Protein AF-0000000075208069 (afdb_homodimer)

Solvent-accessible surface area (backbone atoms only — not comparable to full-atom values): 28186 Å² total; per-residue (Å²): 136,85,80,79,79,79,79,78,80,77,78,75,76,75,76,74,73,72,71,70,71,67,68,66,68,71,71,70,59,71,39,79,39,95,56,68,76,67,46,71,88,42,60,51,27,36,35,39,32,35,67,79,80,52,46,30,32,33,25,48,62,74,56,25,67,44,62,38,49,45,22,52,40,46,50,63,58,48,50,47,51,28,45,73,70,57,53,33,85,50,62,53,40,66,48,76,52,86,77,68,85,57,94,49,73,86,53,60,43,63,33,20,53,32,46,24,58,70,68,60,26,59,68,58,55,27,54,42,35,55,65,50,28,64,68,55,49,50,52,49,35,51,71,60,58,45,56,70,56,32,60,82,46,38,71,54,38,9,40,55,81,42,51,19,30,31,18,32,54,54,48,24,49,54,42,44,32,45,76,67,51,65,48,93,58,59,56,68,51,40,53,49,51,53,58,48,23,56,74,44,82,52,97,70,32,37,36,26,49,38,52,8,48,35,80,91,75,44,57,36,6,22,22,37,33,36,37,41,40,93,86,44,40,35,28,26,13,25,38,28,58,25,39,14,67,56,21,40,54,37,52,55,50,50,34,39,75,68,62,71,44,135,136,85,81,81,78,79,78,79,80,79,78,77,77,75,75,74,75,75,71,70,72,66,68,65,67,71,71,69,59,73,39,79,39,95,55,69,76,66,44,72,88,41,60,52,28,35,34,40,32,35,68,78,80,50,46,30,32,33,25,50,61,74,55,25,67,43,63,37,49,47,22,54,41,46,50,62,57,49,49,47,51,26,48,74,71,55,53,33,85,48,60,52,41,68,50,76,52,87,77,67,83,58,95,48,72,85,52,60,43,63,32,19,54,32,46,24,58,71,68,59,26,59,68,59,55,26,53,42,34,55,65,51,29,63,67,57,49,51,50,51,36,51,71,60,58,45,56,71,55,32,60,83,45,39,70,56,39,11,40,56,82,44,50,19,29,32,18,30,54,54,48,24,50,53,42,44,32,44,74,67,51,66,47,93,58,59,57,66,52,40,53,49,52,54,59,47,23,55,75,44,84,52,98,70,34,37,36,25,46,39,51,9,48,35,79,91,75,44,57,35,6,22,21,35,33,34,36,40,40,92,85,43,40,36,27,27,14,25,39,27,59,25,40,14,68,57,20,39,53,37,52,54,49,51,36,38,75,69,63,70,45,133

Secondary structure (DSSP, 8-state):
-----------------------------EEE---GGGGTT--EEEEEEETTT--EEEESHHHHTS-B--GGGGHHHHHHHHHHTTSSSSTT-EE---S---SSGGGSS-EEHHHHHHTT-HHHHHHHHHHH-HHHHHHHHHHTT-TT---TT-TTTTTSSSS--B-HHHHHHHHHHHHTT-SSS-HHHHHHHHHHTEEEE-SSEEEEEEEEE-TTTS--EEEEEEEEESS-EEEEEEEESS-HHHHHHHHHHHHHHTTS--/-----------------------------EEE---GGGGTT--EEEEEEETTT--EEEESHHHHTS-B--GGGGHHHHHHHHHHTTSSSSTT-EE---S---SSGGGSS-EEHHHHHHTT-HHHHHHHHHHH-HHHHHHHHHHTT-TT---TT-TTTTTSSSS--B-HHHHHHHHHHHHTT-SSS-HHHHHHHHHHTEEEE-SSEEEEEEEEE-TTTS--EEEEEEEEESS-EEEEEEEESS-HHHHHHHHHHHHHHTTS--

pLDDT: mean 91.24, std 19.52, range [23.06, 99.0]

InterPro domains:
  IPR001460 Penicillin-binding protein, transpeptidase [PF00905] (58-254)
  IPR002137 Beta-lactamase, class-D active site [PS00337] (70-80)
  IPR012338 Beta-lactamase/transpeptidase-like [G3DSA:3.40.710.10] (28-262)
  IPR012338 Beta-lactamase/transpeptidase-like [SSF56601] (34-250)
  IPR050515 Class D beta-lactamase/transpeptidase [PTHR30627] (65-148)

N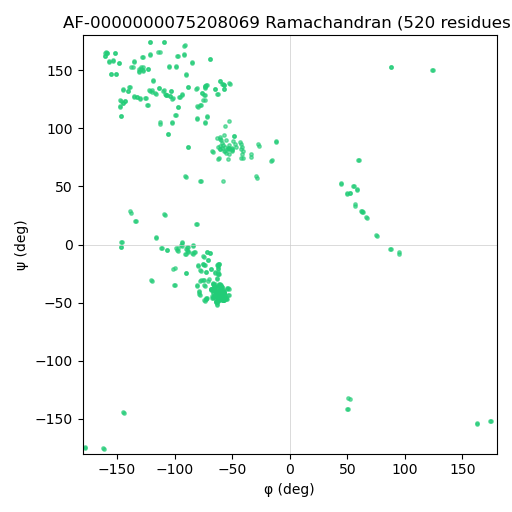earest PDB structures (foldseek):
  6w5g-assembly2_B  TM=9.896E-01  e=4.335E-37  Bacillus atrophaeus 1942
  5e2f-assembly2_B  TM=9.897E-01  e=1.994E-36  Bacillus subtilis subsp. subtilis str. 168
  6w5o-assembly2_B  TM=9.877E-01  e=3.250E-36  Bacillus atrophaeus 1942
  5ctm-assembly2_B  TM=9.837E-01  e=5.071E-35  Bacillus pumilus
  5ctn-assembly2_B  TM=9.799E-01  e=5.730E-35  Bacillus pumilus

Radius of gyration: 29.93 Å; Cα contacts (8 Å, |Δi|>4): 1003; chains: 2; bounding box: 83×73×160 Å

Sequence (524 aa):
MKMLRAVMLVIFSVLLIVSGTNVSNAGQETKSLNIQELFNGKEGTMVLKSVRTHKMYVYNEKRSRERFTPESTFKVANALIGLQTSAVRDEYEVKRWDGTVREFENWNRDHSLASAMRESAIWFYQDMARDIGTANMQEYVTRMKYGNQDISGGSDSFWLNSSLKISAVEQADFIEKLVRERLPFNENHQKTVKRMMIQDEQDAYTLHGKTGTRLSDFGLGWYTGFVETKKDTWVFAVNIDGSGTSAKNIAVEALRQKKIIKMKMLRAVMLVIFSVLLIVSGTNVSNAGQETKSLNIQELFNGKEGTMVLKSVRTHKMYVYNEKRSRERFTPESTFKVANALIGLQTSAVRDEYEVKRWDGTVREFENWNRDHSLASAMRESAIWFYQDMARDIGTANMQEYVTRMKYGNQDISGGSDSFWLNSSLKISAVEQADFIEKLVRERLPFNENHQKTVKRMMIQDEQDAYTLHGKTGTRLSDFGLGWYTGFVETKKDTWVFAVNIDGSGTSAKNIAVEALRQKKIIK

Organism: NCBI:txid2021314

Structure (mmCIF, N/CA/C/O backbone):
data_AF-0000000075208069-model_v1
#
loop_
_entity.id
_entity.type
_entity.pdbx_description
1 polymer Beta-lactamase
#
loop_
_atom_site.group_PDB
_atom_site.id
_atom_site.type_symbol
_atom_site.label_atom_id
_atom_site.label_alt_id
_atom_site.label_comp_id
_atom_site.label_asym_id
_atom_site.label_entity_id
_atom_site.label_seq_id
_atom_site.pdbx_PDB_ins_code
_atom_site.Cartn_x
_atom_site.Cartn_y
_atom_site.Cartn_z
_atom_site.occupancy
_atom_site.B_iso_or_equiv
_atom_site.auth_seq_id
_atom_site.auth_comp_id
_atom_site.auth_asym_id
_atom_site.auth_atom_id
_atom_site.pdbx_PDB_model_num
ATOM 1 N N . MET A 1 1 ? 57.594 -0.171 72.188 1 23.34 1 MET A N 1
ATOM 2 C CA . MET A 1 1 ? 56.938 1.004 71.625 1 23.34 1 MET A CA 1
ATOM 3 C C . MET A 1 1 ? 56.625 0.792 70.188 1 23.34 1 MET A C 1
ATOM 5 O O . MET A 1 1 ? 57.531 0.869 69.312 1 23.34 1 MET A O 1
ATOM 9 N N . LYS A 1 2 ? 55.812 -0.33 69.875 1 31.81 2 LYS A N 1
ATOM 10 C CA . LYS A 1 2 ? 55.281 -0.83 68.625 1 31.81 2 LYS A CA 1
ATOM 11 C C . LYS A 1 2 ? 54.594 0.279 67.812 1 31.81 2 LYS A C 1
ATOM 13 O O . LYS A 1 2 ? 53.625 0.896 68.312 1 31.81 2 LYS A O 1
ATOM 18 N N . MET A 1 3 ? 55.281 1.021 66.938 1 25.88 3 MET A N 1
ATOM 19 C CA . MET A 1 3 ? 54.938 2.189 66.125 1 25.88 3 MET A CA 1
ATOM 20 C C . MET A 1 3 ? 53.781 1.877 65.188 1 25.88 3 MET A C 1
ATOM 22 O O . MET A 1 3 ? 53.844 0.915 64.438 1 25.88 3 MET A O 1
ATOM 26 N N . LEU A 1 4 ? 52.562 2.09 65.625 1 32.84 4 LEU A N 1
ATOM 27 C CA . LEU A 1 4 ? 51.281 2.016 64.938 1 32.84 4 LEU A CA 1
ATOM 28 C C . LEU A 1 4 ? 51.281 2.889 63.656 1 32.84 4 LEU A C 1
ATOM 30 O O . LEU A 1 4 ? 51.438 4.109 63.75 1 32.84 4 LEU A O 1
ATOM 34 N N . ARG A 1 5 ? 51.812 2.414 62.531 1 30.34 5 ARG A N 1
ATOM 35 C CA . ARG A 1 5 ? 51.844 3.059 61.219 1 30.34 5 ARG A CA 1
ATOM 36 C C . ARG A 1 5 ? 50.438 3.379 60.719 1 30.34 5 ARG A C 1
ATOM 38 O O . ARG A 1 5 ? 49.594 2.484 60.625 1 30.34 5 ARG A O 1
ATOM 45 N N . ALA A 1 6 ? 49.844 4.551 61.094 1 31.64 6 ALA A N 1
ATOM 46 C CA . ALA A 1 6 ? 48.562 5.125 60.656 1 31.64 6 ALA A CA 1
ATOM 47 C C . ALA A 1 6 ? 48.531 5.246 59.125 1 31.64 6 ALA A C 1
ATOM 49 O O . ALA A 1 6 ? 49.344 5.961 58.531 1 31.64 6 ALA A O 1
ATOM 50 N N . VAL A 1 7 ? 48.281 4.164 58.375 1 35.81 7 VAL A N 1
ATOM 51 C CA . VAL A 1 7 ? 48.125 4.184 56.938 1 35.81 7 VAL A CA 1
ATOM 52 C C . VAL A 1 7 ? 46.969 5.117 56.562 1 35.81 7 VAL A C 1
ATOM 54 O O . VAL A 1 7 ? 45.812 4.91 57 1 35.81 7 VAL A O 1
ATOM 57 N N . MET A 1 8 ? 47.188 6.438 56.375 1 30.28 8 MET A N 1
ATOM 58 C CA . MET A 1 8 ? 46.25 7.422 55.875 1 30.28 8 MET A CA 1
ATOM 59 C C . MET A 1 8 ? 45.688 7 54.5 1 30.28 8 MET A C 1
ATOM 61 O O . MET A 1 8 ? 46.469 6.789 53.562 1 30.28 8 MET A O 1
ATOM 65 N N . LEU A 1 9 ? 44.594 6.266 54.5 1 34.19 9 LEU A N 1
ATOM 66 C CA . LEU A 1 9 ? 43.844 5.906 53.281 1 34.19 9 LEU A CA 1
ATOM 67 C C . LEU A 1 9 ? 43.344 7.156 52.562 1 34.19 9 LEU A C 1
ATOM 69 O O . LEU A 1 9 ? 42.562 7.934 53.094 1 34.19 9 LEU A O 1
ATOM 73 N N . VAL A 1 10 ? 44.219 7.836 51.719 1 35.38 10 VAL A N 1
ATOM 74 C CA . VAL A 1 10 ? 43.781 8.938 50.875 1 35.38 10 VAL A CA 1
ATOM 75 C C . VAL A 1 10 ? 42.719 8.453 49.906 1 35.38 10 VAL A C 1
ATOM 77 O O . VAL A 1 10 ? 42.969 7.547 49.094 1 35.38 10 VAL A O 1
ATOM 80 N N . ILE A 1 11 ? 41.438 8.578 50.281 1 36.88 11 ILE A N 1
ATOM 81 C CA . ILE A 1 11 ? 40.312 8.367 49.375 1 36.88 11 ILE A CA 1
ATOM 82 C C . ILE A 1 11 ? 40.375 9.336 48.219 1 36.88 11 ILE A C 1
ATOM 84 O O . ILE A 1 11 ? 40.344 10.555 48.406 1 36.88 11 ILE A O 1
ATOM 88 N N . PHE A 1 12 ? 41.188 9.008 47.188 1 37.19 12 PHE A N 1
ATOM 89 C CA . PHE A 1 12 ? 41.156 9.766 45.938 1 37.19 12 PHE A CA 1
ATOM 90 C C . PHE A 1 12 ? 39.719 9.773 45.375 1 37.19 12 PHE A C 1
ATOM 92 O O . PHE A 1 12 ? 39.219 8.719 44.969 1 37.19 12 PHE A O 1
ATOM 99 N N . SER A 1 13 ? 38.875 10.688 45.844 1 35.03 13 SER A N 1
ATOM 100 C CA . SER A 1 13 ? 37.594 10.922 45.156 1 35.03 13 SER A CA 1
ATOM 101 C C . SER A 1 13 ? 37.812 11.273 43.688 1 35.03 13 SER A C 1
ATOM 103 O O . SER A 1 13 ? 38.438 12.289 43.375 1 35.03 13 SER A O 1
ATOM 105 N N . VAL A 1 14 ? 38.031 10.273 42.844 1 37.81 14 VAL A N 1
ATOM 106 C CA . VAL A 1 14 ? 38 10.5 41.406 1 37.81 14 VAL A CA 1
ATOM 107 C C . VAL A 1 14 ? 36.719 11.242 41 1 37.81 14 VAL A C 1
ATOM 109 O O . VAL A 1 14 ? 35.594 10.703 41.156 1 37.81 14 VAL A O 1
ATOM 112 N N . LEU A 1 15 ? 36.719 12.602 41.188 1 35.56 15 LEU A N 1
ATOM 113 C CA . LEU A 1 15 ? 35.656 13.375 40.531 1 35.56 15 LEU A CA 1
ATOM 114 C C . LEU A 1 15 ? 35.562 13.016 39.062 1 35.56 15 LEU A C 1
ATOM 116 O O . LEU A 1 15 ? 36.5 13.227 38.281 1 35.56 15 LEU A O 1
ATOM 120 N N . LEU A 1 16 ? 34.844 11.922 38.781 1 36.38 16 LEU A N 1
ATOM 121 C CA . LEU A 1 16 ? 34.438 11.688 37.406 1 36.38 16 LEU A CA 1
ATOM 122 C C . LEU A 1 16 ? 33.781 12.945 36.812 1 36.38 16 LEU A C 1
ATOM 124 O O . LEU A 1 16 ? 32.719 13.375 37.25 1 36.38 16 LEU A O 1
ATOM 128 N N . ILE A 1 17 ? 34.625 13.852 36.375 1 37.56 17 ILE A N 1
ATOM 129 C CA . ILE A 1 17 ? 34.094 14.891 35.5 1 37.56 17 ILE A CA 1
ATOM 130 C C . ILE A 1 17 ? 33.344 14.258 34.344 1 37.56 17 ILE A C 1
ATOM 132 O O . ILE A 1 17 ? 33.938 13.562 33.5 1 37.56 17 ILE A O 1
ATOM 136 N N . VAL A 1 18 ? 32.125 13.914 34.594 1 38.03 18 VAL A N 1
ATOM 137 C CA . VAL A 1 18 ? 31.25 13.688 33.438 1 38.03 18 VAL A CA 1
ATOM 138 C C . VAL A 1 18 ? 31.266 14.906 32.531 1 38.03 18 VAL A C 1
ATOM 140 O O . VAL A 1 18 ? 30.797 15.984 32.906 1 38.03 18 VAL A O 1
ATOM 143 N N . SER A 1 19 ? 32.375 15.055 31.828 1 37.31 19 SER A N 1
ATOM 144 C CA . SER A 1 19 ? 32.219 15.992 30.719 1 37.31 19 SER A CA 1
ATOM 145 C C . SER A 1 19 ? 30.938 15.695 29.938 1 37.31 19 SER A C 1
ATOM 147 O O . SER A 1 19 ? 30.797 14.609 29.359 1 37.31 19 SER A O 1
ATOM 149 N N . GLY A 1 20 ? 29.875 16.219 30.438 1 36.09 20 GLY A N 1
ATOM 150 C CA . GLY A 1 20 ? 28.75 16.312 29.516 1 36.09 20 GLY A CA 1
ATOM 151 C C . GLY A 1 20 ? 29.156 16.75 28.125 1 36.09 20 GLY A C 1
ATOM 152 O O . GLY A 1 20 ? 29.688 17.844 27.938 1 36.09 20 GLY A O 1
ATOM 153 N N . THR A 1 21 ? 29.703 15.797 27.375 1 36.09 21 THR A N 1
ATOM 154 C CA . THR A 1 21 ? 29.734 16.141 25.953 1 36.09 21 THR A CA 1
ATOM 155 C C . THR A 1 21 ? 28.438 16.828 25.531 1 36.09 21 THR A C 1
ATOM 157 O O . THR A 1 21 ? 27.359 16.25 25.641 1 36.09 21 THR A O 1
ATOM 160 N N . ASN A 1 22 ? 28.406 18.078 25.828 1 32.59 22 ASN A N 1
ATOM 161 C CA . ASN A 1 22 ? 27.422 18.812 25.047 1 32.59 22 ASN A CA 1
ATOM 162 C C . ASN A 1 22 ? 27.406 18.344 23.578 1 32.59 22 ASN A C 1
ATOM 164 O O . ASN A 1 22 ? 28.391 18.516 22.875 1 32.59 22 ASN A O 1
ATOM 168 N N . VAL A 1 23 ? 26.875 17.25 23.391 1 33.94 23 VAL A N 1
ATOM 169 C CA . VAL A 1 23 ? 26.5 17.109 21.984 1 33.94 23 VAL A CA 1
ATOM 170 C C . VAL A 1 23 ? 26.094 18.484 21.422 1 33.94 23 VAL A C 1
ATOM 172 O O . VAL A 1 23 ? 25.125 19.078 21.875 1 33.94 23 VAL A O 1
ATOM 175 N N . SER A 1 24 ? 27.078 19.266 21.188 1 33.12 24 SER A N 1
ATOM 176 C CA . SER A 1 24 ? 26.703 20.391 20.344 1 33.12 24 SER A CA 1
ATOM 177 C C . SER A 1 24 ? 25.516 20.062 19.453 1 33.12 24 SER A C 1
ATOM 179 O O . SER A 1 24 ? 25.531 19.031 18.766 1 33.12 24 SER A O 1
ATOM 181 N N . ASN A 1 25 ? 24.344 20.203 19.953 1 36 25 ASN A N 1
ATOM 182 C CA . ASN A 1 25 ? 23.328 20.344 18.906 1 36 25 ASN A CA 1
ATOM 183 C C . ASN A 1 25 ? 23.906 20.984 17.641 1 36 25 ASN A C 1
ATOM 185 O O . ASN A 1 25 ? 24.266 22.156 17.641 1 36 25 ASN A O 1
ATOM 189 N N . ALA A 1 26 ? 24.875 20.406 17.047 1 39.25 26 ALA A N 1
ATOM 190 C CA . ALA A 1 26 ? 25.219 20.938 15.734 1 39.25 26 ALA A CA 1
ATOM 191 C C . ALA A 1 26 ? 24.094 21.828 15.188 1 39.25 26 ALA A C 1
ATOM 193 O O . ALA A 1 26 ? 22.953 21.375 15.039 1 39.25 26 ALA A O 1
ATOM 194 N N . GLY A 1 27 ? 23.812 23.047 15.648 1 45.91 27 GLY A N 1
ATOM 195 C CA . GLY A 1 27 ? 22.859 24.062 15.25 1 45.91 27 GLY A CA 1
ATOM 196 C C . GLY A 1 27 ? 22.219 23.781 13.906 1 45.91 27 GLY A C 1
ATOM 197 O O . GLY A 1 27 ? 22.906 23.734 12.883 1 45.91 27 GLY A O 1
ATOM 198 N N . GLN A 1 28 ? 21.141 23.078 13.891 1 59.19 28 GLN A N 1
ATOM 199 C CA . GLN A 1 28 ? 20.344 22.906 12.68 1 59.19 28 GLN A CA 1
ATOM 200 C C . GLN A 1 28 ? 20.219 24.219 11.914 1 59.19 28 GLN A C 1
ATOM 202 O O . GLN A 1 28 ? 19.734 25.219 12.453 1 59.19 28 GLN A O 1
ATOM 207 N N . GLU A 1 29 ? 21.125 24.578 11.047 1 71.62 29 GLU A N 1
ATOM 208 C CA . GLU A 1 29 ? 21.094 25.75 10.18 1 71.62 29 GLU A CA 1
ATOM 209 C C . GLU A 1 29 ? 19.766 25.875 9.453 1 71.62 29 GLU A C 1
ATOM 211 O O . GLU A 1 29 ? 19.391 24.984 8.68 1 71.62 29 GLU A O 1
ATOM 216 N N . THR A 1 30 ? 18.797 26.641 10.023 1 87.75 30 THR A N 1
ATOM 217 C CA . THR A 1 30 ? 17.547 26.984 9.359 1 87.75 30 THR A CA 1
ATOM 218 C C . THR A 1 30 ? 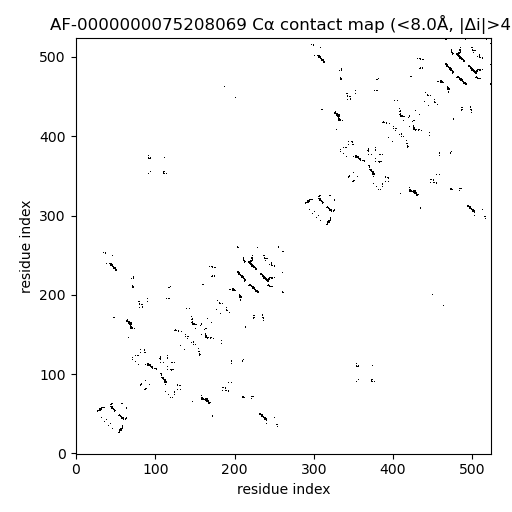17.781 28.078 8.328 1 87.75 30 THR A C 1
ATOM 220 O O . THR A 1 30 ? 18.391 29.109 8.625 1 87.75 30 THR A O 1
ATOM 223 N N . LYS A 1 31 ? 17.469 27.734 7.105 1 92.88 31 LYS A N 1
ATOM 224 C CA . LYS A 1 31 ? 17.531 28.719 6.027 1 92.88 31 LYS A CA 1
ATOM 225 C C . LYS A 1 31 ? 16.141 29.188 5.621 1 92.88 31 LYS A C 1
ATOM 227 O O . LYS A 1 31 ? 15.164 28.469 5.809 1 92.88 31 LYS A O 1
ATOM 232 N N . SER A 1 32 ? 16.141 30.375 5.125 1 95.12 32 SER A N 1
ATOM 233 C CA . SER A 1 32 ? 14.867 30.922 4.656 1 95.12 32 SER A CA 1
ATOM 234 C C . SER A 1 32 ? 14.43 30.25 3.357 1 95.12 32 SER A C 1
ATOM 236 O O . SER A 1 32 ? 15.25 30.016 2.467 1 95.12 32 SER A O 1
ATOM 238 N N . LEU A 1 33 ? 13.164 29.938 3.301 1 96.25 33 LEU A N 1
ATOM 239 C CA . LEU A 1 33 ? 12.523 29.438 2.09 1 96.25 33 LEU A CA 1
ATOM 240 C C . LEU A 1 33 ? 11.773 30.562 1.371 1 96.25 33 LEU A C 1
ATOM 242 O O . LEU A 1 33 ? 10.805 31.094 1.898 1 96.25 33 LEU A O 1
ATOM 246 N N . ASN A 1 34 ? 12.242 31 0.185 1 95.44 3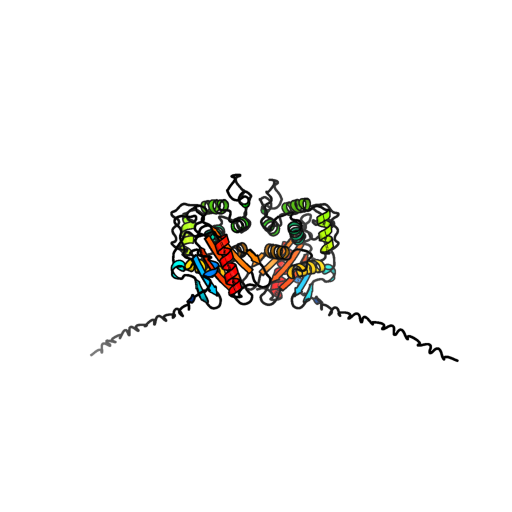4 ASN A N 1
ATOM 247 C CA . ASN A 1 34 ? 11.688 32.125 -0.533 1 95.44 34 ASN A CA 1
ATOM 248 C C . ASN A 1 34 ? 10.547 31.719 -1.459 1 95.44 34 ASN A C 1
ATOM 250 O O . ASN A 1 34 ? 10.742 31.578 -2.668 1 95.44 34 ASN A O 1
ATOM 254 N N . ILE A 1 35 ? 9.281 31.625 -0.811 1 98.19 35 ILE A N 1
ATOM 255 C CA . ILE A 1 35 ? 8.156 31.125 -1.598 1 98.19 35 ILE A CA 1
ATOM 256 C C . ILE A 1 35 ? 6.914 31.969 -1.293 1 98.19 35 ILE A C 1
ATOM 258 O O . ILE A 1 35 ? 5.793 31.453 -1.333 1 98.19 35 ILE A O 1
ATOM 262 N N . GLN A 1 36 ? 7.078 33.156 -0.925 1 97.56 36 GLN A N 1
ATOM 263 C CA . GLN A 1 36 ? 5.977 34.031 -0.546 1 97.56 36 GLN A CA 1
ATOM 264 C C . GLN A 1 36 ? 4.918 34.094 -1.645 1 97.56 36 GLN A C 1
ATOM 266 O O . GLN A 1 36 ? 3.721 34.156 -1.357 1 97.56 36 GLN A O 1
ATOM 271 N N . GLU A 1 37 ? 5.316 34.094 -2.895 1 97.81 37 GLU A N 1
ATOM 272 C CA . GLU A 1 37 ? 4.402 34.25 -4.023 1 97.81 37 GLU A CA 1
ATOM 273 C C . GLU A 1 37 ? 3.434 33.062 -4.109 1 97.81 37 GLU A C 1
ATOM 275 O O . GLU A 1 37 ? 2.32 33.219 -4.617 1 97.81 37 GLU A O 1
ATOM 280 N N . LEU A 1 38 ? 3.842 31.938 -3.566 1 98.56 38 LEU A N 1
ATOM 281 C CA . LEU A 1 38 ? 3.002 30.75 -3.658 1 98.56 38 LEU A CA 1
ATOM 282 C C . LEU A 1 38 ? 1.804 30.859 -2.721 1 98.56 38 LEU A C 1
ATOM 284 O O . LEU A 1 38 ? 0.82 30.125 -2.879 1 98.56 38 LEU A O 1
ATOM 288 N N . PHE A 1 39 ? 1.831 31.703 -1.787 1 98.44 39 PHE A N 1
ATOM 289 C CA . PHE A 1 39 ? 0.761 31.844 -0.806 1 98.44 39 PHE A CA 1
ATOM 290 C C . PHE A 1 39 ? -0.281 32.844 -1.273 1 98.44 39 PHE A C 1
ATOM 292 O O . PHE A 1 39 ? -1.332 33 -0.647 1 98.44 39 PHE A O 1
ATOM 299 N N . ASN A 1 40 ? -0.01 33.562 -2.377 1 96.81 40 ASN A N 1
ATOM 300 C CA . ASN A 1 40 ? -0.945 34.438 -3.068 1 96.81 40 ASN A CA 1
ATOM 301 C C . ASN A 1 40 ? -1.638 35.406 -2.098 1 96.81 40 ASN A C 1
ATOM 303 O O . ASN A 1 40 ? -2.865 35.5 -2.088 1 96.81 40 ASN A O 1
ATOM 307 N N . GLY A 1 41 ? -0.879 35.969 -1.197 1 97.19 41 GLY A N 1
ATOM 308 C CA . GLY A 1 41 ? -1.384 37 -0.302 1 97.19 41 GLY A CA 1
ATOM 309 C C . GLY A 1 41 ? -2.004 36.438 0.963 1 97.19 41 GLY A C 1
ATOM 310 O O . GLY A 1 41 ? -2.408 37.188 1.851 1 97.19 41 GLY A O 1
ATOM 311 N N . LYS A 1 42 ? -2.086 35.219 1.073 1 98.31 42 LYS A N 1
ATOM 312 C CA . LYS A 1 42 ? -2.637 34.594 2.277 1 98.31 42 LYS A CA 1
ATOM 313 C C . LYS A 1 42 ? -1.541 34.312 3.303 1 98.31 42 LYS A C 1
ATOM 315 O O . LYS A 1 42 ? -0.408 34 2.934 1 98.31 42 LYS A O 1
ATOM 320 N N . GLU A 1 43 ? -1.914 34.438 4.5 1 98.56 43 GLU A N 1
ATOM 321 C CA . GLU A 1 43 ? -0.975 34.125 5.57 1 98.56 43 GLU A CA 1
ATOM 322 C C . GLU A 1 43 ? -0.755 32.594 5.672 1 98.56 43 GLU A C 1
ATOM 324 O O . GLU A 1 43 ? -1.701 31.828 5.551 1 98.56 43 GLU A O 1
ATOM 329 N N . GLY A 1 44 ? 0.483 32.156 5.852 1 98.88 44 GLY A N 1
ATOM 330 C CA . GLY A 1 44 ? 0.836 30.766 5.988 1 98.88 44 GLY A CA 1
ATOM 331 C C . GLY A 1 44 ? 2.316 30.531 6.23 1 98.88 44 GLY A C 1
ATOM 332 O O . GLY A 1 44 ? 3.055 31.484 6.504 1 98.88 44 GLY A O 1
ATOM 333 N N . THR A 1 45 ? 2.682 29.281 6.246 1 98.94 45 THR A N 1
ATOM 334 C CA . THR A 1 45 ? 4.074 28.891 6.438 1 98.94 45 THR A CA 1
ATOM 335 C C . THR A 1 45 ? 4.363 27.547 5.766 1 98.94 45 THR A C 1
ATOM 337 O O . THR A 1 45 ? 3.439 26.828 5.375 1 98.94 45 THR A O 1
ATOM 340 N N . MET A 1 46 ? 5.617 27.25 5.602 1 98.94 46 MET A N 1
ATOM 341 C CA . MET A 1 46 ? 6.094 25.938 5.188 1 98.94 46 MET A CA 1
ATOM 342 C C . MET A 1 46 ? 7.422 25.609 5.863 1 98.94 46 MET A C 1
ATOM 344 O O . MET A 1 46 ? 8.312 26.453 5.949 1 98.94 46 MET A O 1
ATOM 348 N N . VAL A 1 47 ? 7.488 24.453 6.352 1 98.94 47 VAL A N 1
ATOM 349 C CA . VAL A 1 47 ? 8.727 23.844 6.812 1 98.94 47 VAL A CA 1
ATOM 350 C C . VAL A 1 47 ? 9.141 22.734 5.852 1 98.94 47 VAL A C 1
ATOM 352 O O . VAL A 1 47 ? 8.312 21.891 5.469 1 98.94 47 VAL A O 1
ATOM 355 N N . LEU A 1 48 ? 10.32 22.734 5.402 1 98.88 48 LEU A N 1
ATOM 356 C CA . LEU A 1 48 ? 10.93 21.734 4.535 1 98.88 48 LEU A CA 1
ATOM 357 C C . LEU A 1 48 ? 12.273 21.281 5.086 1 98.88 48 LEU A C 1
ATOM 359 O O . LEU A 1 48 ? 13.148 22.109 5.352 1 98.88 48 LEU A O 1
ATOM 363 N N . LYS A 1 49 ? 12.406 19.953 5.25 1 98.62 49 LYS A N 1
ATOM 364 C CA . LYS A 1 49 ? 13.617 19.484 5.918 1 98.62 49 LYS A CA 1
ATOM 365 C C . LYS A 1 49 ? 14.141 18.219 5.27 1 98.62 49 LYS A C 1
ATOM 367 O O . LYS A 1 49 ? 13.383 17.281 5.023 1 98.62 49 LYS A O 1
ATOM 372 N N . SER A 1 50 ? 15.422 18.188 5 1 98.44 50 SER A N 1
ATOM 373 C CA . SER A 1 50 ? 16.109 17 4.531 1 98.44 50 SER A CA 1
ATOM 374 C C . SER A 1 50 ? 16.312 16 5.668 1 98.44 50 SER A C 1
ATOM 376 O O . SER A 1 50 ? 16.859 16.359 6.719 1 98.44 50 SER A O 1
ATOM 378 N N . VAL A 1 51 ? 15.906 14.781 5.41 1 98.44 51 VAL A N 1
ATOM 379 C CA . VAL A 1 51 ? 16.109 13.75 6.422 1 98.44 51 VAL A CA 1
ATOM 380 C C . VAL A 1 51 ? 17.578 13.359 6.473 1 98.44 51 VAL A C 1
ATOM 382 O O . VAL A 1 51 ? 18.125 13.094 7.547 1 98.44 51 VAL A O 1
ATOM 385 N N . ARG A 1 52 ? 18.203 13.352 5.398 1 97 52 ARG A N 1
ATOM 386 C CA . ARG A 1 52 ? 19.594 12.906 5.273 1 97 52 ARG A CA 1
ATOM 387 C C . ARG A 1 52 ? 20.547 13.938 5.859 1 97 52 ARG A C 1
ATOM 389 O O . ARG A 1 52 ? 21.406 13.594 6.676 1 97 52 ARG A O 1
ATOM 396 N N . THR A 1 53 ? 20.406 15.211 5.504 1 96.06 53 THR A N 1
ATOM 397 C CA . THR A 1 53 ? 21.391 16.234 5.859 1 96.06 53 THR A CA 1
ATOM 398 C C . THR A 1 53 ? 20.922 17.031 7.074 1 96.06 53 THR A C 1
ATOM 400 O O . THR A 1 53 ? 21.703 17.766 7.68 1 96.06 53 THR A O 1
ATOM 403 N N . HIS A 1 54 ? 19.656 17 7.328 1 95.81 54 HIS A N 1
ATOM 404 C CA . HIS A 1 54 ? 19.016 17.719 8.438 1 95.81 54 HIS A CA 1
ATOM 405 C C . HIS A 1 54 ? 18.922 19.219 8.141 1 95.81 54 HIS A C 1
ATOM 407 O O . HIS A 1 54 ? 18.516 20 9.008 1 95.81 54 HIS A O 1
ATOM 413 N N . LYS A 1 55 ? 19.25 19.578 6.957 1 95.69 55 LYS A N 1
ATOM 414 C CA . LYS A 1 55 ? 19.031 20.969 6.559 1 95.69 55 LYS A CA 1
ATOM 415 C C . LYS A 1 55 ? 17.547 21.312 6.543 1 95.69 55 LYS A C 1
ATOM 417 O O . LYS A 1 55 ? 16.734 20.578 5.988 1 95.69 55 LYS A O 1
ATOM 422 N N . MET A 1 56 ? 17.25 22.469 7.137 1 97.62 56 MET A N 1
ATOM 423 C CA . MET A 1 56 ? 15.852 22.906 7.258 1 97.62 56 MET A CA 1
ATOM 424 C C . MET A 1 56 ? 15.633 24.25 6.578 1 97.62 56 MET A C 1
ATOM 426 O O . MET A 1 56 ? 16.438 25.156 6.73 1 97.62 56 MET A O 1
ATOM 430 N N . TYR A 1 57 ? 14.594 24.328 5.777 1 98.25 57 TYR A N 1
ATOM 431 C CA . TYR A 1 57 ? 14.117 25.562 5.152 1 98.25 57 TYR A CA 1
ATOM 432 C C . TYR A 1 57 ? 12.742 25.953 5.688 1 98.25 57 TYR A C 1
ATOM 434 O O . TYR A 1 57 ? 11.859 25.109 5.828 1 98.25 57 TYR A O 1
ATOM 442 N N . VAL A 1 58 ? 12.562 27.281 6.023 1 98.69 58 VAL A N 1
ATOM 443 C CA . VAL A 1 58 ? 11.289 27.719 6.59 1 98.69 58 VAL A CA 1
ATOM 444 C C . VAL A 1 58 ? 10.828 29.016 5.922 1 98.69 58 VAL A C 1
ATOM 446 O O . VAL A 1 58 ? 11.625 29.938 5.746 1 98.69 58 VAL A O 1
ATOM 449 N N . TYR A 1 59 ? 9.633 29 5.43 1 98.75 59 TYR A N 1
ATOM 450 C CA . TYR A 1 59 ? 8.922 30.234 5.113 1 98.75 59 TYR A CA 1
ATOM 451 C C . TYR A 1 59 ? 8.047 30.688 6.281 1 98.75 59 TYR A C 1
ATOM 453 O O . TYR A 1 59 ? 7.254 29.891 6.801 1 98.75 59 TYR A O 1
ATOM 461 N N . ASN A 1 60 ? 8.164 31.984 6.707 1 98.56 60 ASN A N 1
ATOM 462 C CA . ASN A 1 60 ? 7.398 32.562 7.816 1 98.56 60 ASN A CA 1
ATOM 463 C C . ASN A 1 60 ? 7.668 31.797 9.117 1 98.56 60 ASN A C 1
ATOM 465 O O . ASN A 1 60 ? 6.781 31.125 9.641 1 98.56 60 ASN A O 1
ATOM 469 N N . GLU A 1 61 ? 8.836 31.984 9.672 1 97.94 61 GLU A N 1
ATOM 470 C CA . GLU A 1 61 ? 9.336 31.25 10.836 1 97.94 61 GLU A CA 1
ATOM 471 C C . GLU A 1 61 ? 8.438 31.469 12.047 1 97.94 61 GLU A C 1
ATOM 473 O O . GLU A 1 61 ? 8.18 30.531 12.812 1 97.94 61 GLU A O 1
ATOM 478 N N . LYS A 1 62 ? 8.023 32.688 12.203 1 98.06 62 LYS A N 1
ATOM 479 C CA . LYS A 1 62 ? 7.168 32.969 13.352 1 98.06 62 LYS A CA 1
ATOM 480 C C . LYS A 1 62 ? 5.926 32.094 13.344 1 98.06 62 LYS A C 1
ATOM 482 O O . LYS A 1 62 ? 5.629 31.422 14.336 1 98.06 62 LYS A O 1
ATOM 487 N N . ARG A 1 63 ? 5.25 31.969 12.227 1 98.69 63 ARG A N 1
ATOM 488 C CA . ARG A 1 63 ? 4.039 31.172 12.125 1 98.69 63 ARG A CA 1
ATOM 489 C C . ARG A 1 63 ? 4.363 29.688 12.219 1 98.69 63 ARG A C 1
ATOM 491 O O . ARG A 1 63 ? 3.553 28.891 12.711 1 98.69 63 ARG A O 1
ATOM 498 N N . SER A 1 64 ? 5.527 29.312 11.75 1 98.81 64 SER A N 1
ATOM 499 C CA . SER A 1 64 ? 5.902 27.906 11.742 1 98.81 64 SER A CA 1
ATOM 500 C C . SER A 1 64 ? 5.941 27.328 13.156 1 98.81 64 SER A C 1
ATOM 502 O O . SER A 1 64 ? 5.887 26.125 13.352 1 98.81 64 SER A O 1
ATOM 504 N N . ARG A 1 65 ? 5.984 28.203 14.156 1 98.62 65 ARG A N 1
ATOM 505 C CA . ARG A 1 65 ? 6.078 27.781 15.555 1 98.62 65 ARG A CA 1
ATOM 506 C C . ARG A 1 65 ? 4.754 27.984 16.281 1 98.62 65 ARG A C 1
ATOM 508 O O . ARG A 1 65 ? 4.617 27.609 17.453 1 98.62 65 ARG A O 1
ATOM 515 N N . GLU A 1 66 ? 3.779 28.578 15.602 1 98.81 66 GLU A N 1
ATOM 516 C CA . GLU A 1 66 ? 2.439 28.734 16.156 1 98.81 66 GLU A CA 1
ATOM 517 C C . GLU A 1 66 ? 1.62 27.453 16 1 98.81 66 GLU A C 1
ATOM 519 O O . GLU A 1 66 ? 1.646 26.812 14.945 1 98.81 66 GLU A O 1
ATOM 524 N N . ARG A 1 67 ? 0.961 27.078 17.062 1 98.94 67 ARG A N 1
ATOM 525 C CA . ARG A 1 67 ? 0.155 25.859 17.016 1 98.94 67 ARG A CA 1
ATOM 526 C C . ARG A 1 67 ? -1.26 26.156 16.531 1 98.94 67 ARG A C 1
ATOM 528 O O . ARG A 1 67 ? -1.854 27.156 16.906 1 98.94 67 ARG A O 1
ATOM 535 N N . PHE A 1 68 ? -1.729 25.344 15.68 1 98.94 68 PHE A N 1
ATOM 536 C CA . PHE A 1 68 ? -3.102 25.297 15.188 1 98.94 68 PHE A CA 1
ATOM 537 C C . PHE A 1 68 ? -3.686 23.891 15.328 1 98.94 68 PHE A C 1
ATOM 539 O O . PHE A 1 68 ? -2.955 22.938 15.578 1 98.94 68 PHE A O 1
ATOM 546 N N . THR A 1 69 ? -5.012 23.844 15.281 1 98.94 69 THR A N 1
ATOM 547 C CA . THR A 1 69 ? -5.613 22.516 15.211 1 98.94 69 THR A CA 1
ATOM 548 C C . THR A 1 69 ? -5.117 21.75 13.984 1 98.94 69 THR A C 1
ATOM 550 O O . THR A 1 69 ? -4.953 22.328 12.914 1 98.94 69 THR A O 1
ATOM 553 N N . PRO A 1 70 ? -4.824 20.438 14.156 1 98.94 70 PRO A N 1
ATOM 554 C CA . PRO A 1 70 ? -4.234 19.703 13.039 1 98.94 70 PRO A CA 1
ATOM 555 C C . PRO A 1 70 ? -5.254 19.359 11.953 1 98.94 70 PRO A C 1
ATOM 557 O O . PRO A 1 70 ? -4.875 19 10.836 1 98.94 70 PRO A O 1
ATOM 560 N N . GLU A 1 71 ? -6.504 19.438 12.297 1 98.88 71 GLU A N 1
ATOM 561 C CA . GLU A 1 71 ? -7.535 18.953 11.391 1 98.88 71 GLU A CA 1
ATOM 562 C C . GLU A 1 71 ? -7.227 17.547 10.898 1 98.88 71 GLU A C 1
ATOM 564 O O . GLU A 1 71 ? -6.727 16.719 11.664 1 98.88 71 GLU A O 1
ATOM 569 N N . SER A 1 72 ? -7.488 17.219 9.641 1 98.88 72 SER A N 1
ATOM 570 C CA . SER A 1 72 ? -7.441 15.844 9.156 1 98.88 72 SER A CA 1
ATOM 571 C C . SER A 1 72 ? -6.004 15.344 9.062 1 98.88 72 SER A C 1
ATOM 573 O O . SER A 1 72 ? -5.77 14.148 8.844 1 98.88 72 SER A O 1
ATOM 575 N N . THR A 1 73 ? -4.992 16.125 9.266 1 98.94 73 THR A N 1
ATOM 576 C CA . THR A 1 73 ? -3.635 15.586 9.25 1 98.94 73 THR A CA 1
ATOM 577 C C . THR A 1 73 ? -3.402 14.664 10.445 1 98.94 73 THR A C 1
ATOM 579 O O . THR A 1 73 ? -2.535 13.789 10.398 1 98.94 73 THR A O 1
ATOM 582 N N . PHE A 1 74 ? -4.195 14.805 11.492 1 98.94 74 PHE A N 1
ATOM 583 C CA . PHE A 1 74 ? -4.062 13.945 12.664 1 98.94 74 PHE A CA 1
ATOM 584 C C . PHE A 1 74 ? -4.32 12.492 12.297 1 98.94 74 PHE A C 1
ATOM 586 O O . PHE A 1 74 ? -3.928 11.578 13.031 1 98.94 74 PHE A O 1
ATOM 593 N N . LYS A 1 75 ? -4.93 12.219 11.203 1 98.94 75 LYS A N 1
ATOM 594 C CA . LYS A 1 75 ? -5.277 10.859 10.797 1 98.94 75 LYS A CA 1
ATOM 595 C C . LYS A 1 75 ? -4.027 10 10.633 1 98.94 75 LYS A C 1
ATOM 597 O O . LYS A 1 75 ? -4.094 8.773 10.758 1 98.94 75 LYS A O 1
ATOM 602 N N . VAL A 1 76 ? -2.906 10.625 10.359 1 98.94 76 VAL A N 1
ATOM 603 C CA . VAL A 1 76 ? -1.658 9.867 10.32 1 98.94 76 VAL A CA 1
ATOM 604 C C . VAL A 1 76 ? -1.376 9.266 11.695 1 98.94 76 VAL A C 1
ATOM 606 O O . VAL A 1 76 ? -1.146 8.062 11.82 1 98.94 76 VAL A O 1
ATOM 609 N N . ALA A 1 77 ? -1.47 10.07 12.742 1 98.94 77 ALA A N 1
ATOM 610 C CA . ALA A 1 77 ? -1.281 9.609 14.117 1 98.94 77 ALA A CA 1
ATOM 611 C C . ALA A 1 77 ? -2.395 8.648 14.531 1 98.94 77 ALA A C 1
ATOM 613 O O . ALA A 1 77 ? -2.135 7.613 15.141 1 98.94 77 ALA A O 1
ATOM 614 N N . ASN A 1 78 ? -3.619 9.07 14.18 1 98.94 78 ASN A N 1
ATOM 615 C CA . ASN A 1 78 ? -4.773 8.234 14.5 1 98.94 78 ASN A CA 1
ATOM 616 C C . ASN A 1 78 ? -4.633 6.832 13.914 1 98.94 78 ASN A C 1
ATOM 618 O O . ASN A 1 78 ? -4.941 5.844 14.578 1 98.94 78 ASN A O 1
ATOM 622 N N . ALA A 1 79 ? -4.195 6.711 12.711 1 98.94 79 ALA A N 1
ATOM 623 C CA . ALA A 1 79 ? -3.986 5.418 12.062 1 98.94 79 ALA A CA 1
ATOM 624 C C . ALA A 1 79 ? -2.943 4.59 12.805 1 98.94 79 ALA A C 1
ATOM 626 O O . ALA A 1 79 ? -3.133 3.391 13.016 1 98.94 79 ALA A O 1
ATOM 627 N N . LEU A 1 80 ? -1.824 5.238 13.172 1 98.94 80 LEU A N 1
ATOM 628 C CA . LEU A 1 80 ? -0.791 4.555 13.945 1 98.94 80 LEU A CA 1
ATOM 629 C C . LEU A 1 80 ? -1.362 3.996 15.242 1 98.94 80 LEU A C 1
ATOM 631 O O . LEU A 1 80 ? -1.13 2.832 15.578 1 98.94 80 LEU A O 1
ATOM 635 N N . ILE A 1 81 ? -2.115 4.785 15.977 1 98.94 81 ILE A N 1
ATOM 636 C CA . ILE A 1 81 ? -2.686 4.391 17.266 1 98.94 81 ILE A CA 1
ATOM 637 C C . ILE A 1 81 ? -3.701 3.271 17.047 1 98.94 81 ILE A C 1
ATOM 639 O O . ILE A 1 81 ? -3.721 2.293 17.797 1 98.94 81 ILE A O 1
ATOM 643 N N . GLY A 1 82 ? -4.566 3.422 16.031 1 98.94 82 GLY A N 1
ATOM 644 C CA . GLY A 1 82 ? -5.551 2.398 15.719 1 98.94 82 GLY A CA 1
ATOM 645 C C . GLY A 1 82 ? -4.934 1.039 15.445 1 98.94 82 GLY A C 1
ATOM 646 O O . GLY A 1 82 ? -5.418 0.02 15.945 1 98.94 82 GLY A O 1
ATOM 647 N N . LEU A 1 83 ? -3.883 1.022 14.648 1 98.94 83 LEU A N 1
ATOM 648 C CA . LEU A 1 83 ? -3.184 -0.225 14.359 1 98.94 83 LEU A CA 1
ATOM 649 C C . LEU A 1 83 ? -2.525 -0.786 15.609 1 98.94 83 LEU A C 1
ATOM 651 O O . LEU A 1 83 ? -2.639 -1.979 15.898 1 98.94 83 LEU A O 1
ATOM 655 N N . GLN A 1 84 ? -1.863 0.055 16.375 1 98.88 84 GLN A N 1
ATOM 656 C CA . GLN A 1 84 ? -1.092 -0.364 17.547 1 98.88 84 GLN A CA 1
ATOM 657 C C . GLN A 1 84 ? -1.998 -0.943 18.625 1 98.88 84 GLN A C 1
ATOM 659 O O . GLN A 1 84 ? -1.617 -1.884 19.328 1 98.88 84 GLN A O 1
ATOM 664 N N . THR A 1 85 ? -3.186 -0.416 18.797 1 98.81 85 THR A N 1
ATOM 665 C CA . THR A 1 85 ? -4.105 -0.82 19.859 1 98.81 85 THR A CA 1
ATOM 666 C C . THR A 1 85 ? -5.078 -1.88 19.344 1 98.81 85 THR A C 1
ATOM 668 O O . THR A 1 85 ? -5.996 -2.285 20.062 1 98.81 85 THR A O 1
ATOM 671 N N . SER A 1 86 ? -4.961 -2.234 18.109 1 98.5 86 SER A N 1
ATOM 672 C CA . SER A 1 86 ? -5.781 -3.252 17.453 1 98.5 86 SER A CA 1
ATOM 673 C C . SER A 1 86 ? -7.234 -2.799 17.344 1 98.5 86 SER A C 1
ATOM 675 O O . SER A 1 86 ? -8.148 -3.627 17.328 1 98.5 86 SER A O 1
ATOM 677 N N . ALA A 1 87 ? -7.438 -1.484 17.375 1 98.75 87 ALA A N 1
ATOM 678 C CA . ALA A 1 87 ? -8.766 -0.976 17.016 1 98.75 87 ALA A CA 1
ATOM 679 C C . ALA A 1 87 ? -9.109 -1.294 15.57 1 98.75 87 ALA A C 1
ATOM 681 O O . ALA A 1 87 ? -10.289 -1.387 15.211 1 98.75 87 ALA A O 1
ATOM 682 N N . VAL A 1 88 ? -8.133 -1.385 14.719 1 98.25 88 VAL A N 1
ATOM 683 C CA . VAL A 1 88 ? -8.211 -1.959 13.375 1 98.25 88 VAL A CA 1
ATOM 684 C C . VAL A 1 88 ? -7.117 -3.012 13.203 1 98.25 88 VAL A C 1
ATOM 686 O O . VAL A 1 88 ? -6.02 -2.873 13.75 1 98.25 88 VAL A O 1
ATOM 689 N N . ARG A 1 89 ? -7.414 -3.982 12.398 1 96.12 89 ARG A N 1
ATOM 690 C CA . ARG A 1 89 ? -6.488 -5.098 12.227 1 96.12 89 ARG A CA 1
ATOM 691 C C . ARG A 1 89 ? -5.332 -4.711 11.312 1 96.12 89 ARG A C 1
ATOM 693 O O . ARG A 1 89 ? -4.191 -5.125 11.539 1 96.12 89 ARG A O 1
ATOM 700 N N . ASP A 1 90 ? -5.582 -4.055 10.266 1 97.5 90 ASP A N 1
ATOM 701 C CA . ASP A 1 90 ? -4.613 -3.658 9.25 1 97.5 90 ASP A CA 1
ATOM 702 C C . ASP A 1 90 ? -5.156 -2.521 8.383 1 97.5 90 ASP A C 1
ATOM 704 O O . ASP A 1 90 ? -6.203 -1.944 8.695 1 97.5 90 ASP A O 1
ATOM 708 N N . GLU A 1 91 ? -4.43 -2.109 7.359 1 98.31 91 GLU A N 1
ATOM 709 C CA . GLU A 1 91 ? -4.777 -0.952 6.543 1 98.31 91 GLU A CA 1
ATOM 710 C C . GLU A 1 91 ? -6.027 -1.222 5.707 1 98.31 91 GLU A C 1
ATOM 712 O O . GLU A 1 91 ? -6.613 -0.297 5.137 1 98.31 91 GLU A O 1
ATOM 717 N N . TYR A 1 92 ? -6.523 -2.492 5.727 1 97.5 92 TYR A N 1
ATOM 718 C CA . TYR A 1 92 ? -7.629 -2.863 4.848 1 97.5 92 TYR A CA 1
ATOM 719 C C . TYR A 1 92 ? -8.898 -3.133 5.652 1 97.5 92 TYR A C 1
ATOM 721 O O . TYR A 1 92 ? -9.945 -3.438 5.078 1 97.5 92 TYR A O 1
ATOM 729 N N . GLU A 1 93 ? -8.836 -3.061 6.957 1 96.88 93 GLU A N 1
ATOM 730 C CA . GLU A 1 93 ? -10.039 -3.283 7.75 1 96.88 93 GLU A CA 1
ATOM 731 C C . GLU A 1 93 ? -11.148 -2.314 7.348 1 96.88 93 GLU A C 1
ATOM 733 O O . GLU A 1 93 ? -10.922 -1.107 7.25 1 96.88 93 GLU A O 1
ATOM 738 N N . VAL A 1 94 ? -12.352 -2.904 7.184 1 97.69 94 VAL A N 1
ATOM 739 C CA . VAL A 1 94 ? -13.469 -2.152 6.621 1 97.69 94 VAL A CA 1
ATOM 740 C C . VAL A 1 94 ? -14.43 -1.733 7.738 1 97.69 94 VAL A C 1
ATOM 742 O O . VAL A 1 94 ? -14.719 -2.52 8.641 1 97.69 94 VAL A O 1
ATOM 745 N N . LYS A 1 95 ? -14.797 -0.534 7.75 1 97.56 95 LYS A N 1
ATOM 746 C CA . LYS A 1 95 ? -16.016 -0.093 8.422 1 97.56 95 LYS A CA 1
ATOM 747 C C . LYS A 1 95 ? -17.109 0.262 7.41 1 97.56 95 LYS A C 1
ATOM 749 O O . LYS A 1 95 ? -16.859 0.995 6.453 1 97.56 95 LYS A O 1
ATOM 754 N N . ARG A 1 96 ? -18.234 -0.305 7.641 1 96.88 96 ARG A N 1
ATOM 755 C CA . ARG A 1 96 ? -19.359 -0.072 6.738 1 96.88 96 ARG A CA 1
ATOM 756 C C . ARG A 1 96 ? -19.938 1.321 6.938 1 96.88 96 ARG A C 1
ATOM 758 O O . ARG A 1 96 ? -20.062 1.79 8.07 1 96.88 96 ARG A O 1
ATOM 765 N N . TRP A 1 97 ? -20.188 1.936 5.836 1 96.81 97 TRP A N 1
ATOM 766 C CA . TRP A 1 97 ? -20.953 3.182 5.883 1 96.81 97 TRP A CA 1
ATOM 767 C C . TRP A 1 97 ? -22.297 2.973 6.555 1 96.81 97 TRP A C 1
ATOM 769 O O . TRP A 1 97 ? -22.984 1.975 6.305 1 96.81 97 TRP A O 1
ATOM 779 N N . ASP A 1 98 ? -22.703 3.867 7.402 1 95.75 98 ASP A N 1
ATOM 780 C CA . ASP A 1 98 ? -23.906 3.717 8.219 1 95.75 98 ASP A CA 1
ATOM 781 C C . ASP A 1 98 ? -25.141 4.238 7.484 1 95.75 98 ASP A C 1
ATOM 783 O O . ASP A 1 98 ? -26.234 4.27 8.047 1 95.75 98 ASP A O 1
ATOM 787 N N . GLY A 1 99 ? -24.922 4.754 6.297 1 96.12 99 GLY A N 1
ATOM 788 C CA . GLY A 1 99 ? -26.047 5.238 5.508 1 96.12 99 GLY A CA 1
ATOM 789 C C . GLY A 1 99 ? -26.297 6.723 5.68 1 96.12 99 GLY A C 1
ATOM 790 O O . GLY A 1 99 ? -27.125 7.301 4.969 1 96.12 99 GLY A O 1
ATOM 791 N N . THR A 1 100 ? -25.609 7.352 6.609 1 96.81 100 THR A N 1
ATOM 792 C CA . THR A 1 100 ? -25.766 8.789 6.801 1 96.81 100 THR A CA 1
ATOM 793 C C . THR A 1 100 ? -25.078 9.562 5.676 1 96.81 100 THR A C 1
ATOM 795 O O . THR A 1 100 ? -23.891 9.383 5.426 1 96.81 100 THR A O 1
ATOM 798 N N . VAL A 1 101 ? -25.781 10.406 5 1 96.62 101 VAL A N 1
ATOM 799 C CA . VAL A 1 101 ? -25.234 11.172 3.889 1 96.62 101 VAL A CA 1
ATOM 800 C C . VAL A 1 101 ? -24.453 12.367 4.422 1 96.62 101 VAL A C 1
ATOM 802 O O . VAL A 1 101 ? -25 13.211 5.141 1 96.62 101 VAL A O 1
ATOM 805 N N . ARG A 1 102 ? -23.234 12.406 4.129 1 95.31 102 ARG A N 1
ATOM 806 C CA . ARG A 1 102 ? -22.344 13.469 4.57 1 95.31 102 ARG A CA 1
ATOM 807 C C . ARG A 1 102 ? -21.938 14.375 3.408 1 95.31 102 ARG A C 1
ATOM 809 O O . ARG A 1 102 ? -22.328 14.125 2.264 1 95.31 102 ARG A O 1
ATOM 816 N N . GLU A 1 103 ? -21.219 15.438 3.703 1 90.31 103 GLU A N 1
ATOM 817 C CA . GLU A 1 103 ? -20.953 16.578 2.834 1 90.31 103 GLU A CA 1
ATOM 818 C C . GLU A 1 103 ? -20.219 16.156 1.57 1 90.31 103 GLU A C 1
ATOM 820 O O . GLU A 1 103 ? -20.5 16.672 0.481 1 90.31 103 GLU A O 1
ATOM 825 N N . PHE A 1 104 ? -19.281 15.273 1.688 1 94.81 104 PHE A N 1
ATOM 826 C CA . PHE A 1 104 ? -18.484 14.844 0.539 1 94.81 104 PHE A CA 1
ATOM 827 C C . PHE A 1 104 ? -18.969 13.492 0.034 1 94.81 104 PHE A C 1
ATOM 829 O O . PHE A 1 104 ? -19.016 12.523 0.795 1 94.81 104 PHE A O 1
ATOM 836 N N . GLU A 1 105 ? -19.266 13.414 -1.197 1 95.44 105 GLU A N 1
ATOM 837 C CA . GLU A 1 105 ? -19.844 12.219 -1.808 1 95.44 105 GLU A CA 1
ATOM 838 C C . GLU A 1 105 ? -18.969 10.992 -1.53 1 95.44 105 GLU A C 1
ATOM 840 O O . GLU A 1 105 ? -19.484 9.906 -1.246 1 95.44 105 GLU A O 1
ATOM 845 N N . ASN A 1 106 ? -17.688 11.164 -1.56 1 95.81 106 ASN A N 1
ATOM 846 C CA . ASN A 1 106 ? -16.781 10.047 -1.396 1 95.81 106 ASN A CA 1
ATOM 847 C C . ASN A 1 106 ? -16.781 9.523 0.038 1 95.81 106 ASN A C 1
ATOM 849 O O . ASN A 1 106 ? -16.25 8.438 0.311 1 95.81 106 ASN A O 1
ATOM 853 N N . TRP A 1 107 ? -17.328 10.234 0.945 1 97.5 107 TRP A N 1
ATOM 854 C CA . TRP A 1 107 ? -17.406 9.766 2.324 1 97.5 107 TRP A CA 1
ATOM 855 C C . TRP A 1 107 ? -18.531 8.742 2.482 1 97.5 107 TRP A C 1
ATOM 857 O O . TRP A 1 107 ? -18.562 7.996 3.463 1 97.5 107 TRP A O 1
ATOM 867 N N . ASN A 1 108 ? -19.469 8.781 1.57 1 97.44 108 ASN A N 1
ATOM 868 C CA . ASN A 1 108 ? -20.703 8.023 1.711 1 97.44 108 ASN A CA 1
ATOM 869 C C . ASN A 1 108 ? -20.578 6.637 1.086 1 97.44 108 ASN A C 1
ATOM 871 O O . ASN A 1 108 ? -21.375 6.273 0.216 1 97.44 108 ASN A O 1
ATOM 875 N N . ARG A 1 109 ? -19.688 5.891 1.528 1 96.75 109 ARG A N 1
ATOM 876 C CA . ARG A 1 109 ? -19.391 4.523 1.104 1 96.75 109 ARG A CA 1
ATOM 877 C C . ARG A 1 109 ? -18.578 3.783 2.158 1 96.75 109 ARG A C 1
ATOM 879 O O . ARG A 1 109 ? -18.125 4.383 3.135 1 96.75 109 ARG A O 1
ATOM 886 N N . ASP A 1 110 ? -18.516 2.465 2.021 1 97.62 110 ASP A N 1
ATOM 887 C CA . ASP A 1 110 ? -17.641 1.691 2.9 1 97.62 110 ASP A CA 1
ATOM 888 C C . ASP A 1 110 ? -16.188 2.111 2.732 1 97.62 110 ASP A C 1
ATOM 890 O O . ASP A 1 110 ? -15.742 2.396 1.618 1 97.62 110 ASP A O 1
ATOM 894 N N . HIS A 1 111 ? -15.508 2.158 3.854 1 98.19 111 HIS A N 1
ATOM 895 C CA . HIS A 1 111 ? -14.094 2.518 3.789 1 98.19 111 HIS A CA 1
ATOM 896 C C . HIS A 1 111 ? -13.242 1.532 4.578 1 98.19 111 HIS A C 1
ATOM 898 O O . HIS A 1 111 ? -13.711 0.923 5.539 1 98.19 111 HIS A O 1
ATOM 904 N N . SER A 1 112 ? -12.016 1.333 4.145 1 98.31 112 SER A N 1
ATOM 905 C CA . SER A 1 112 ? -10.938 0.771 4.945 1 98.31 112 SER A CA 1
ATOM 906 C C . SER A 1 112 ? -10.141 1.866 5.648 1 98.31 112 SER A C 1
ATOM 908 O O . SER A 1 112 ? -10.352 3.053 5.391 1 98.31 112 SER A O 1
ATOM 910 N N . LEU A 1 113 ? -9.266 1.43 6.531 1 98.75 113 LEU A N 1
ATOM 911 C CA . LEU A 1 113 ? -8.375 2.402 7.16 1 98.75 113 LEU A CA 1
ATOM 912 C C . LEU A 1 113 ? -7.656 3.238 6.105 1 98.75 113 LEU A C 1
ATOM 914 O O . LEU A 1 113 ? -7.598 4.465 6.215 1 98.75 113 LEU A O 1
ATOM 918 N N . ALA A 1 114 ? -7.184 2.602 5.082 1 98.69 114 ALA A N 1
ATOM 919 C CA . ALA A 1 114 ? -6.359 3.252 4.066 1 98.69 114 ALA A CA 1
ATOM 920 C C . ALA A 1 114 ? -7.203 4.164 3.18 1 98.69 114 ALA A C 1
ATOM 922 O O . ALA A 1 114 ? -6.82 5.305 2.91 1 98.69 114 ALA A O 1
ATOM 923 N N . SER A 1 115 ? -8.352 3.689 2.705 1 98.38 115 SER A N 1
ATOM 924 C CA . SER A 1 115 ? -9.164 4.531 1.831 1 98.38 115 SER A CA 1
ATOM 925 C C . SER A 1 115 ? -9.719 5.738 2.584 1 98.38 115 SER A C 1
ATOM 927 O O . SER A 1 115 ? -9.867 6.816 2.01 1 98.38 115 SER A O 1
ATOM 929 N N . ALA A 1 116 ? -10 5.52 3.848 1 98.69 116 ALA A N 1
ATOM 930 C CA . ALA A 1 116 ? -10.484 6.633 4.656 1 98.69 116 ALA A CA 1
ATOM 931 C C . ALA A 1 116 ? -9.414 7.707 4.816 1 98.69 116 ALA A C 1
ATOM 933 O O . ALA A 1 116 ? -9.727 8.898 4.898 1 98.69 116 ALA A O 1
ATOM 934 N N . MET A 1 117 ? -8.203 7.336 4.891 1 98.44 117 MET A N 1
ATOM 935 C CA . MET A 1 117 ? -7.113 8.312 4.898 1 98.44 117 MET A CA 1
ATOM 936 C C . MET A 1 117 ? -7.062 9.078 3.58 1 98.44 117 MET A C 1
ATOM 938 O O . MET A 1 117 ? -7.012 10.305 3.57 1 98.44 117 MET A O 1
ATOM 942 N N . ARG A 1 118 ? -7.094 8.359 2.521 1 97.5 118 ARG A N 1
ATOM 943 C CA . ARG A 1 118 ? -6.98 8.945 1.191 1 97.5 118 ARG A CA 1
ATOM 944 C C . ARG A 1 118 ? -8.109 9.938 0.932 1 97.5 118 ARG A C 1
ATOM 946 O O . ARG A 1 118 ? -7.875 11.039 0.425 1 97.5 118 ARG A O 1
ATOM 953 N N . GLU A 1 119 ? -9.305 9.523 1.315 1 97.38 119 GLU A N 1
ATOM 954 C CA . GLU A 1 119 ? -10.477 10.344 1.019 1 97.38 119 GLU A CA 1
ATOM 955 C C . GLU A 1 119 ? -10.812 11.273 2.18 1 97.38 119 GLU A C 1
ATOM 957 O O . GLU A 1 119 ? -11.781 12.031 2.119 1 97.38 119 GLU A O 1
ATOM 962 N N . SER A 1 120 ? -9.953 11.141 3.139 1 98.19 120 SER A N 1
ATOM 963 C CA . SER A 1 120 ? -10.141 11.938 4.344 1 98.19 120 SER A CA 1
ATOM 964 C C . SER A 1 120 ? -11.547 11.781 4.902 1 98.19 120 SER A C 1
ATOM 966 O O . SER A 1 120 ? -12.211 12.773 5.211 1 98.19 120 SER A O 1
ATOM 968 N N . ALA A 1 121 ? -12.023 10.609 4.953 1 98.19 121 ALA A N 1
ATOM 969 C CA . ALA A 1 121 ? -13.344 10.32 5.516 1 98.19 121 ALA A CA 1
ATOM 970 C C . ALA A 1 121 ? -13.328 10.43 7.039 1 98.19 121 ALA A C 1
ATOM 972 O O . ALA A 1 121 ? -12.93 9.484 7.73 1 98.19 121 ALA A O 1
ATOM 973 N N . ILE A 1 122 ? -13.852 11.461 7.566 1 98.38 122 ILE A N 1
ATOM 974 C CA . ILE A 1 122 ? -13.766 11.812 8.977 1 98.38 122 ILE A CA 1
ATOM 975 C C . ILE A 1 122 ? -14.516 10.781 9.82 1 98.38 122 ILE A C 1
ATOM 977 O O . ILE A 1 122 ? -14.055 10.391 10.891 1 98.38 122 ILE A O 1
ATOM 981 N N . TRP A 1 123 ? -15.695 10.289 9.312 1 98.31 123 TRP A N 1
ATOM 982 C CA . TRP A 1 123 ? -16.531 9.406 10.117 1 98.31 123 TRP A CA 1
ATOM 983 C C . TRP A 1 123 ? -15.797 8.125 10.477 1 98.31 123 TRP A C 1
ATOM 985 O O . TRP A 1 123 ? -15.984 7.574 11.562 1 98.31 123 TRP A O 1
ATOM 995 N N . PHE A 1 124 ? -14.969 7.59 9.625 1 98.69 124 PHE A N 1
ATOM 996 C CA . PHE A 1 124 ? -14.211 6.379 9.906 1 98.69 124 PHE A CA 1
ATOM 997 C C . PHE A 1 124 ? -13.266 6.59 11.086 1 98.69 124 PHE A C 1
ATOM 999 O O . PHE A 1 124 ? -13.219 5.77 12 1 98.69 124 PHE A O 1
ATOM 1006 N N . TYR A 1 125 ? -12.547 7.684 11.023 1 98.88 125 TYR A N 1
ATOM 1007 C CA . TYR A 1 125 ? -11.516 7.945 12.023 1 98.88 125 TYR A CA 1
ATOM 1008 C C . TYR A 1 125 ? -12.141 8.359 13.352 1 98.88 125 TYR A C 1
ATOM 1010 O O . TYR A 1 125 ? -11.578 8.109 14.422 1 98.88 125 TYR A O 1
ATOM 1018 N N . GLN A 1 126 ? -13.297 9.008 13.258 1 98.62 126 GLN A N 1
ATOM 1019 C CA . GLN A 1 126 ? -14.047 9.242 14.484 1 98.62 126 GLN A CA 1
ATOM 1020 C C . GLN A 1 126 ? -14.492 7.93 15.117 1 98.62 126 GLN A C 1
ATOM 1022 O O . GLN A 1 126 ? -14.336 7.73 16.328 1 98.62 126 GLN A O 1
ATOM 1027 N N . ASP A 1 127 ? -15.07 7.047 14.32 1 98.56 127 ASP A N 1
ATOM 1028 C CA . ASP A 1 127 ? -15.477 5.73 14.797 1 98.56 127 ASP A CA 1
ATOM 1029 C C . ASP A 1 127 ? -14.297 4.973 15.398 1 98.56 127 ASP A C 1
ATOM 1031 O O . ASP A 1 127 ? -14.406 4.402 16.484 1 98.56 127 ASP A O 1
ATOM 1035 N N . MET A 1 128 ? -13.164 5.004 14.727 1 98.75 128 MET A N 1
ATOM 1036 C CA . MET A 1 128 ? -11.969 4.32 15.203 1 98.75 128 MET A CA 1
ATOM 1037 C C . MET A 1 128 ? -11.469 4.949 16.5 1 98.75 128 MET A C 1
ATOM 1039 O O . MET A 1 128 ? -11.008 4.242 17.406 1 98.75 128 MET A O 1
ATOM 1043 N N . ALA A 1 129 ? -11.539 6.27 16.594 1 98.88 129 ALA A N 1
ATOM 1044 C CA . ALA A 1 129 ? -11.141 6.938 17.828 1 98.88 129 ALA A CA 1
ATOM 1045 C C . ALA A 1 129 ? -11.977 6.449 19 1 98.88 129 ALA A C 1
ATOM 1047 O O . ALA A 1 129 ? -11.445 6.234 20.109 1 98.88 129 ALA A O 1
ATOM 1048 N N . ARG A 1 130 ? -13.242 6.262 18.828 1 98.75 130 ARG A N 1
ATOM 1049 C CA . ARG A 1 130 ? -14.102 5.727 19.891 1 98.75 130 ARG A CA 1
ATOM 1050 C C . ARG A 1 130 ? -13.719 4.297 20.234 1 98.75 130 ARG A C 1
ATOM 1052 O O . ARG A 1 130 ? -13.688 3.924 21.406 1 98.75 130 ARG A O 1
ATOM 1059 N N . ASP A 1 131 ? -13.375 3.445 19.234 1 98.69 131 ASP A N 1
ATOM 1060 C CA . ASP A 1 131 ? -12.914 2.08 19.469 1 98.69 131 ASP A CA 1
ATOM 1061 C C . ASP A 1 131 ? -11.625 2.068 20.281 1 98.69 131 ASP A C 1
ATOM 1063 O O . ASP A 1 131 ? -11.43 1.202 21.141 1 98.69 131 ASP A O 1
ATOM 1067 N N . ILE A 1 132 ? -10.711 2.977 20 1 98.81 132 ILE A N 1
ATOM 1068 C CA . ILE A 1 132 ? -9.438 3.086 20.703 1 98.81 132 ILE A CA 1
ATOM 1069 C C . ILE A 1 132 ? -9.672 3.422 22.172 1 98.81 132 ILE A C 1
ATOM 1071 O O . ILE A 1 132 ? -9.031 2.85 23.062 1 98.81 132 ILE A O 1
ATOM 1075 N N . GLY A 1 133 ? -10.555 4.34 22.406 1 98.75 133 GLY A N 1
ATOM 1076 C CA . GLY A 1 133 ? -10.828 4.812 23.75 1 98.75 133 GLY A CA 1
ATOM 1077 C C . GLY A 1 133 ? -9.93 5.953 24.188 1 98.75 133 GLY A C 1
ATOM 1078 O O . GLY A 1 133 ? -8.766 6.023 23.766 1 98.75 133 GLY A O 1
ATOM 1079 N N . THR A 1 134 ? -10.453 6.75 25.078 1 98.56 134 THR A N 1
ATOM 1080 C CA . THR A 1 134 ? -9.797 7.988 25.484 1 98.56 134 THR A CA 1
ATOM 1081 C C . THR A 1 134 ? -8.477 7.691 26.188 1 98.56 134 THR A C 1
ATOM 1083 O O . THR A 1 134 ? -7.484 8.391 25.984 1 98.56 134 THR A O 1
ATOM 1086 N N . ALA A 1 135 ? -8.445 6.68 27 1 98.62 135 ALA A N 1
ATOM 1087 C CA . ALA A 1 135 ? -7.238 6.363 27.766 1 98.62 135 ALA A CA 1
ATOM 1088 C C . ALA A 1 135 ? -6.082 5.992 26.844 1 98.62 135 ALA A C 1
ATOM 1090 O O . ALA A 1 135 ? -4.988 6.547 26.953 1 98.62 135 ALA A O 1
ATOM 1091 N N . ASN A 1 136 ? -6.371 5.062 25.938 1 98.81 136 ASN A N 1
ATOM 1092 C CA . ASN A 1 136 ? -5.348 4.66 24.984 1 98.81 136 ASN A CA 1
ATOM 1093 C C . ASN A 1 136 ? -4.938 5.824 24.078 1 98.81 136 ASN A C 1
ATOM 1095 O O . ASN A 1 136 ? -3.75 6.02 23.812 1 98.81 136 ASN A O 1
ATOM 1099 N N . MET A 1 137 ? -5.902 6.586 23.609 1 98.88 137 MET A N 1
ATOM 1100 C CA . MET A 1 137 ? -5.621 7.738 22.766 1 98.88 137 MET A CA 1
ATOM 1101 C C . MET A 1 137 ? -4.703 8.727 23.469 1 98.88 137 MET A C 1
ATOM 1103 O O . MET A 1 137 ? -3.688 9.148 22.906 1 98.88 137 MET A O 1
ATOM 1107 N N . GLN A 1 138 ? -4.996 9.062 24.688 1 98.81 138 GLN A N 1
ATOM 1108 C CA . GLN A 1 138 ? -4.176 10 25.438 1 98.81 138 GLN A CA 1
ATOM 1109 C C . GLN A 1 138 ? -2.77 9.445 25.656 1 98.81 138 GLN A C 1
ATOM 1111 O O . GLN A 1 138 ? -1.787 10.188 25.547 1 98.81 138 GLN A O 1
ATOM 1116 N N . GLU A 1 139 ? -2.723 8.227 25.984 1 98.81 139 GLU A N 1
ATOM 1117 C CA . GLU A 1 139 ? -1.427 7.59 26.219 1 98.81 139 GLU A CA 1
ATOM 1118 C C . GLU A 1 139 ? -0.512 7.754 25 1 98.81 139 GLU A C 1
ATOM 1120 O O . GLU A 1 139 ? 0.63 8.195 25.141 1 98.81 139 GLU A O 1
ATOM 1125 N N . TYR A 1 140 ? -1.019 7.5 23.844 1 98.81 140 TYR A N 1
ATOM 1126 C CA . TYR A 1 140 ? -0.155 7.488 22.672 1 98.81 140 TYR A CA 1
ATOM 1127 C C . TYR A 1 140 ? 0.1 8.906 22.172 1 98.81 140 TYR A C 1
ATOM 1129 O O . TYR A 1 140 ? 1.182 9.203 21.656 1 98.81 140 TYR A O 1
ATOM 1137 N N . VAL A 1 141 ? -0.883 9.789 22.281 1 98.88 141 VAL A N 1
ATOM 1138 C CA . VAL A 1 141 ? -0.653 11.195 21.938 1 98.88 141 VAL A CA 1
ATOM 1139 C C . VAL A 1 141 ? 0.462 11.758 22.812 1 98.88 141 VAL A C 1
ATOM 1141 O O . VAL A 1 141 ? 1.315 12.508 22.344 1 98.88 141 VAL A O 1
ATOM 1144 N N . THR A 1 142 ? 0.495 11.328 24.031 1 98.81 142 THR A N 1
ATOM 1145 C CA . THR A 1 142 ? 1.53 11.758 24.969 1 98.81 142 THR A CA 1
ATOM 1146 C C . THR A 1 142 ? 2.871 11.117 24.625 1 98.81 142 THR A C 1
ATOM 1148 O O . THR A 1 142 ? 3.893 11.805 24.547 1 98.81 142 THR A O 1
ATOM 1151 N N . ARG A 1 143 ? 2.875 9.844 24.359 1 98.69 143 ARG A N 1
ATOM 1152 C CA . ARG A 1 143 ? 4.102 9.109 24.062 1 98.69 143 ARG A CA 1
ATOM 1153 C C . ARG A 1 143 ? 4.785 9.656 22.812 1 98.69 143 ARG A C 1
ATOM 1155 O O . ARG A 1 143 ? 6.016 9.68 22.734 1 98.69 143 ARG A O 1
ATOM 1162 N N . MET A 1 144 ? 3.93 10.086 21.891 1 98.25 144 MET A N 1
ATOM 1163 C CA . MET A 1 144 ? 4.527 10.586 20.656 1 98.25 144 MET A CA 1
ATOM 1164 C C . MET A 1 144 ? 4.848 12.07 20.766 1 98.25 144 MET A C 1
ATOM 1166 O O . MET A 1 144 ? 5.438 12.656 19.859 1 98.25 144 MET A O 1
ATOM 1170 N N . LYS A 1 145 ? 4.422 12.695 21.875 1 98.5 145 LYS A N 1
ATOM 1171 C CA . LYS A 1 145 ? 4.613 14.125 22.109 1 98.5 145 LYS A CA 1
ATOM 1172 C C . LYS A 1 145 ? 4.02 14.953 20.969 1 98.5 145 LYS A C 1
ATOM 1174 O O . LYS A 1 145 ? 4.684 15.836 20.422 1 98.5 145 LYS A O 1
ATOM 1179 N N . TYR A 1 146 ? 2.795 14.641 20.656 1 98.88 146 TYR A N 1
ATOM 1180 C CA . TYR A 1 146 ? 2.125 15.297 19.531 1 98.88 146 TYR A CA 1
ATOM 1181 C C . TYR A 1 146 ? 1.592 16.656 19.938 1 98.88 146 TYR A C 1
ATOM 1183 O O . TYR A 1 146 ? 0.64 16.766 20.719 1 98.88 146 TYR A O 1
ATOM 1191 N N . GLY A 1 147 ? 2.213 17.656 19.469 1 98.81 147 GLY A N 1
ATOM 1192 C CA . GLY A 1 147 ? 1.769 19 19.734 1 98.81 147 GLY A CA 1
ATOM 1193 C C . GLY A 1 147 ? 1.563 19.281 21.219 1 98.81 147 GLY A C 1
ATOM 1194 O O . GLY A 1 147 ? 2.447 19.016 22.031 1 98.81 147 GLY A O 1
ATOM 1195 N N . ASN A 1 148 ? 0.394 19.906 21.547 1 98.88 148 ASN A N 1
ATOM 1196 C CA . ASN A 1 148 ? 0.098 20.25 22.922 1 98.88 148 ASN A CA 1
ATOM 1197 C C . ASN A 1 148 ? -0.469 19.062 23.703 1 98.88 148 ASN A C 1
ATOM 1199 O O . ASN A 1 148 ? -0.75 19.172 24.891 1 98.88 148 ASN A O 1
ATOM 1203 N N . GLN A 1 149 ? -0.742 17.969 23.062 1 98.88 149 GLN A N 1
ATOM 1204 C CA . GLN A 1 149 ? -1.148 16.688 23.641 1 98.88 149 GLN A CA 1
ATOM 1205 C C . GLN A 1 149 ? -2.486 16.828 24.375 1 98.88 149 GLN A C 1
ATOM 1207 O O . GLN A 1 149 ? -2.746 16.109 25.344 1 98.88 149 GLN A O 1
ATOM 1212 N N . ASP A 1 150 ? -3.332 17.75 23.953 1 98.88 150 ASP A N 1
ATOM 1213 C CA . ASP A 1 150 ? -4.613 18.016 24.594 1 98.88 150 ASP A CA 1
ATOM 1214 C C . ASP A 1 150 ? -5.762 17.391 23.812 1 98.88 150 ASP A C 1
ATOM 1216 O O . ASP A 1 150 ? -6.18 17.922 22.781 1 98.88 150 ASP A O 1
ATOM 1220 N N . ILE A 1 151 ? -6.289 16.312 24.312 1 98.81 151 ILE A N 1
ATOM 1221 C CA . ILE A 1 151 ? -7.383 15.664 23.594 1 98.81 151 ILE A CA 1
ATOM 1222 C C . ILE A 1 151 ? -8.688 15.875 24.359 1 98.81 151 ILE A C 1
ATOM 1224 O O . ILE A 1 151 ? -9.609 15.055 24.266 1 98.81 151 ILE A O 1
ATOM 1228 N N . SER A 1 152 ? -8.82 16.922 25.172 1 98.62 152 SER A N 1
ATOM 1229 C CA . SER A 1 152 ? -9.969 17.156 26.031 1 98.62 152 SER A CA 1
ATOM 1230 C C . SER A 1 152 ? -11.18 17.625 25.234 1 98.62 152 SER A C 1
ATOM 1232 O O . SER A 1 152 ? -12.297 17.656 25.766 1 98.62 152 SER A O 1
ATOM 1234 N N . GLY A 1 153 ? -10.977 17.969 23.953 1 98.31 153 GLY A N 1
ATOM 1235 C CA . GLY A 1 153 ? -12.031 18.562 23.141 1 98.31 153 GLY A CA 1
ATOM 1236 C C . GLY A 1 153 ? -13.008 17.531 22.594 1 98.31 153 GLY A C 1
ATOM 1237 O O . GLY A 1 153 ? -13.711 17.797 21.609 1 98.31 153 GLY A O 1
ATOM 1238 N N . GLY A 1 154 ? -13.07 16.297 23.156 1 97.31 154 GLY A N 1
ATOM 1239 C CA . GLY A 1 154 ? -13.992 15.258 22.703 1 97.31 154 GLY A CA 1
ATOM 1240 C C . GLY A 1 154 ? -13.297 13.969 22.312 1 97.31 154 GLY A C 1
ATOM 1241 O O . GLY A 1 154 ? -12.195 13.992 21.766 1 97.31 154 GLY A O 1
ATOM 1242 N N . SER A 1 155 ? -13.992 12.898 22.484 1 96.88 155 SER A N 1
ATOM 1243 C CA . SER A 1 155 ? -13.398 11.578 22.297 1 96.88 155 SER A CA 1
ATOM 1244 C C . SER A 1 155 ? -13.172 11.273 20.812 1 96.88 155 SER A C 1
ATOM 1246 O O . SER A 1 155 ? -12.32 10.453 20.469 1 96.88 155 SER A O 1
ATOM 1248 N N . ASP A 1 156 ? -13.93 11.938 19.969 1 98.25 156 ASP A N 1
ATOM 1249 C CA . ASP A 1 156 ? -13.797 11.625 18.547 1 98.25 156 ASP A CA 1
ATOM 1250 C C . ASP A 1 156 ? -13.711 12.898 17.719 1 98.25 156 ASP A C 1
ATOM 1252 O O . ASP A 1 156 ? -13.977 12.875 16.516 1 98.25 156 ASP A O 1
ATOM 1256 N N . SER A 1 157 ? -13.344 14.047 18.359 1 98.31 157 SER A N 1
ATOM 1257 C CA . SER A 1 157 ? -13.406 15.297 17.609 1 98.31 157 SER A CA 1
ATOM 1258 C C . SER A 1 157 ? -12.305 16.266 18.031 1 98.31 157 SER A C 1
ATOM 1260 O O . SER A 1 157 ? -12.188 17.359 17.5 1 98.31 157 SER A O 1
ATOM 1262 N N . PHE A 1 158 ? -11.453 15.828 18.953 1 98.81 158 PHE A N 1
ATOM 1263 C CA . PHE A 1 158 ? -10.484 16.703 19.594 1 98.81 158 PHE A CA 1
ATOM 1264 C C . PHE A 1 158 ? -9.5 17.266 18.578 1 98.81 158 PHE A C 1
ATOM 1266 O O . PHE A 1 158 ? -8.844 18.281 18.828 1 98.81 158 PHE A O 1
ATOM 1273 N N . TRP A 1 159 ? -9.367 16.672 17.391 1 98.81 159 TRP A N 1
ATOM 1274 C CA . TRP A 1 159 ? -8.398 17.125 16.391 1 98.81 159 TRP A CA 1
ATOM 1275 C C . TRP A 1 159 ? -9.055 18.031 15.359 1 98.81 159 TRP A C 1
ATOM 1277 O O . TRP A 1 159 ? -8.383 18.547 14.461 1 98.81 159 TRP A O 1
ATOM 1287 N N . LEU A 1 160 ? -10.352 18.203 15.414 1 98.62 160 LEU A N 1
ATOM 1288 C CA . LEU A 1 160 ? -11.141 18.953 14.445 1 98.62 160 LEU A CA 1
ATOM 1289 C C . LEU A 1 160 ? -11.578 20.297 15.031 1 98.62 160 LEU A C 1
ATOM 1291 O O . LEU A 1 160 ? -12.648 20.391 15.633 1 98.62 160 LEU A O 1
ATOM 1295 N N . ASN A 1 161 ? -10.781 21.312 14.727 1 98.38 161 ASN A N 1
ATOM 1296 C CA . ASN A 1 161 ? -11.039 22.641 15.273 1 98.38 161 ASN A CA 1
ATOM 1297 C C . ASN A 1 161 ? -11.383 22.578 16.766 1 98.38 161 ASN A C 1
ATOM 1299 O O . ASN A 1 161 ? -12.391 23.125 17.203 1 98.38 161 ASN A O 1
ATOM 1303 N N . SER A 1 162 ? -10.547 21.938 17.516 1 98.38 162 SER A N 1
ATOM 1304 C CA . SER A 1 162 ? -10.789 21.672 18.922 1 98.38 162 SER A CA 1
ATOM 1305 C C . SER A 1 162 ? -9.5 21.75 19.734 1 98.38 162 SER A C 1
ATOM 1307 O O . SER A 1 162 ? -8.695 22.656 19.547 1 98.38 162 SER A O 1
ATOM 1309 N N . SER A 1 163 ? -9.32 20.922 20.766 1 98.81 163 SER A N 1
ATOM 1310 C CA . SER A 1 163 ? -8.344 21.141 21.812 1 98.81 163 SER A CA 1
ATOM 1311 C C . SER A 1 163 ? -6.934 20.781 21.344 1 98.81 163 SER A C 1
ATOM 1313 O O . SER A 1 163 ? -5.953 21.375 21.797 1 98.81 163 SER A O 1
ATOM 1315 N N . LEU A 1 164 ? -6.781 19.844 20.469 1 98.94 164 LEU A N 1
ATOM 1316 C CA . LEU A 1 164 ? -5.465 19.406 20.031 1 98.94 164 LEU A CA 1
ATOM 1317 C C . LEU A 1 164 ? -4.859 20.422 19.062 1 98.94 164 LEU A C 1
ATOM 1319 O O . LEU A 1 164 ? -5.531 20.859 18.125 1 98.94 164 LEU A O 1
ATOM 1323 N N . LYS A 1 165 ? -3.635 20.812 19.297 1 98.94 165 LYS A N 1
ATOM 1324 C CA . LYS A 1 165 ? -2.936 21.781 18.453 1 98.94 165 LYS A CA 1
ATOM 1325 C C . LYS A 1 165 ? -1.493 21.359 18.203 1 98.94 165 LYS A C 1
ATOM 1327 O O . LYS A 1 165 ? -0.888 20.672 19.047 1 98.94 165 LYS A O 1
ATOM 1332 N N . ILE A 1 166 ? -0.952 21.781 17.094 1 98.94 166 ILE A N 1
ATOM 1333 C CA . ILE A 1 166 ? 0.416 21.453 16.703 1 98.94 166 ILE A CA 1
ATOM 1334 C C . ILE A 1 166 ? 0.957 22.516 15.758 1 98.94 166 ILE A C 1
ATOM 1336 O O . ILE A 1 166 ? 0.205 23.094 14.969 1 98.94 166 ILE A O 1
ATOM 1340 N N . SER A 1 167 ? 2.248 22.766 15.844 1 98.94 167 SER A N 1
ATOM 1341 C CA . SER A 1 167 ? 2.877 23.703 14.93 1 98.94 167 SER A CA 1
ATOM 1342 C C . SER A 1 167 ? 3.42 23 13.688 1 98.94 167 SER A C 1
ATOM 1344 O O . SER A 1 167 ? 3.521 21.766 13.664 1 98.94 167 SER A O 1
ATOM 1346 N N . ALA A 1 168 ? 3.695 23.812 12.664 1 98.94 168 ALA A N 1
ATOM 1347 C CA . ALA A 1 168 ? 4.266 23.234 11.453 1 98.94 168 ALA A CA 1
ATOM 1348 C C . ALA A 1 168 ? 5.613 22.578 11.742 1 98.94 168 ALA A C 1
ATOM 1350 O O . ALA A 1 168 ? 5.918 21.516 11.203 1 98.94 168 ALA A O 1
ATOM 1351 N N . VAL A 1 169 ? 6.418 23.203 12.547 1 98.88 169 VAL A N 1
ATOM 1352 C CA . VAL A 1 169 ? 7.711 22.641 12.914 1 98.88 169 VAL A CA 1
ATOM 1353 C C . VAL A 1 169 ? 7.508 21.297 13.625 1 98.88 169 VAL A C 1
ATOM 1355 O O . VAL A 1 169 ? 8.188 20.312 13.32 1 98.88 169 VAL A O 1
ATOM 1358 N N . GLU A 1 170 ? 6.578 21.281 14.508 1 98.94 170 GLU A N 1
ATOM 1359 C CA . GLU A 1 170 ? 6.289 20.047 15.234 1 98.94 170 GLU A CA 1
ATOM 1360 C C . GLU A 1 170 ? 5.719 18.984 14.305 1 98.94 170 GLU A C 1
ATOM 1362 O O . GLU A 1 170 ? 6 17.781 14.469 1 98.94 170 GLU A O 1
ATOM 1367 N N . GLN A 1 171 ? 4.879 19.344 13.344 1 98.88 171 GLN A N 1
ATOM 1368 C CA . GLN A 1 171 ? 4.352 18.406 12.352 1 98.88 171 GLN A CA 1
ATOM 1369 C C . GLN A 1 171 ? 5.473 17.781 11.523 1 98.88 171 GLN A C 1
ATOM 1371 O O . GLN A 1 171 ? 5.473 16.578 11.281 1 98.88 171 GLN A O 1
ATOM 1376 N N . ALA A 1 172 ? 6.375 18.656 11.102 1 98.88 172 ALA A N 1
ATOM 1377 C CA . ALA A 1 172 ? 7.512 18.156 10.328 1 98.88 172 ALA A CA 1
ATOM 1378 C C . ALA A 1 172 ? 8.336 17.172 11.156 1 98.88 172 ALA A C 1
ATOM 1380 O O . ALA A 1 172 ? 8.781 16.141 10.641 1 98.88 172 ALA A O 1
ATOM 1381 N N . ASP A 1 173 ? 8.523 17.484 12.375 1 98.75 173 ASP A N 1
ATOM 1382 C CA . ASP A 1 173 ? 9.266 16.594 13.266 1 98.75 173 ASP A CA 1
ATOM 1383 C C . ASP A 1 173 ? 8.547 15.258 13.438 1 98.75 173 ASP A C 1
ATOM 1385 O O . ASP A 1 173 ? 9.18 14.195 13.414 1 98.75 173 ASP A O 1
ATOM 1389 N N . PHE A 1 174 ? 7.281 15.312 13.656 1 98.94 174 PHE A N 1
ATOM 1390 C CA . PHE A 1 174 ? 6.465 14.109 13.75 1 98.94 174 PHE A CA 1
ATOM 1391 C C . PHE A 1 174 ? 6.621 13.25 12.5 1 98.94 174 PHE A C 1
ATOM 1393 O O . PHE A 1 174 ? 6.844 12.039 12.602 1 98.94 174 PHE A O 1
ATOM 1400 N N . ILE A 1 175 ? 6.559 13.844 11.328 1 98.94 175 ILE A N 1
ATOM 1401 C CA . ILE A 1 175 ? 6.672 13.125 10.062 1 98.94 175 ILE A CA 1
ATOM 1402 C C . ILE A 1 175 ? 8.086 12.562 9.914 1 98.94 175 ILE A C 1
ATOM 1404 O O . ILE A 1 175 ? 8.266 11.445 9.422 1 98.94 175 ILE A O 1
ATOM 1408 N N . GLU A 1 176 ? 9.062 13.336 10.328 1 98.94 176 GLU A N 1
ATOM 1409 C CA . GLU A 1 176 ? 10.43 12.82 10.242 1 98.94 176 GLU A CA 1
ATOM 1410 C C . GLU A 1 176 ? 10.602 11.57 11.094 1 98.94 176 GLU A C 1
ATOM 1412 O O . GLU A 1 176 ? 11.227 10.602 10.656 1 98.94 176 GLU A O 1
ATOM 1417 N N . LYS A 1 177 ? 10.109 11.617 12.289 1 98.94 177 LYS A N 1
ATOM 1418 C CA . LYS A 1 177 ? 10.18 10.438 13.148 1 98.94 177 LYS A CA 1
ATOM 1419 C C . LYS A 1 177 ? 9.461 9.25 12.523 1 98.94 177 LYS A C 1
ATOM 1421 O O . LYS A 1 177 ? 9.906 8.109 12.664 1 98.94 177 LYS A O 1
ATOM 1426 N N . LEU A 1 178 ? 8.336 9.5 11.836 1 98.94 178 LEU A N 1
ATOM 1427 C CA . LEU A 1 178 ? 7.641 8.445 11.109 1 98.94 178 LEU A CA 1
ATOM 1428 C C . LEU A 1 178 ? 8.523 7.875 10.008 1 98.94 178 LEU A C 1
ATOM 1430 O O . LEU A 1 178 ? 8.648 6.656 9.875 1 98.94 178 LEU A O 1
ATOM 1434 N N . VAL A 1 179 ? 9.125 8.781 9.242 1 98.88 179 VAL A N 1
ATOM 1435 C CA . VAL A 1 179 ? 9.992 8.367 8.141 1 98.88 179 VAL A CA 1
ATOM 1436 C C . VAL A 1 179 ? 11.117 7.484 8.672 1 98.88 179 VAL A C 1
ATOM 1438 O O . VAL A 1 179 ? 11.438 6.457 8.07 1 98.88 179 VAL A O 1
ATOM 1441 N N . ARG A 1 180 ? 11.594 7.852 9.781 1 98.38 180 ARG A N 1
ATOM 1442 C CA . ARG A 1 180 ? 12.719 7.141 10.383 1 98.38 180 ARG A CA 1
ATOM 1443 C C . ARG A 1 180 ? 12.242 5.926 11.172 1 98.38 180 ARG A C 1
ATOM 1445 O O . ARG A 1 180 ? 13.055 5.145 11.664 1 98.38 180 ARG A O 1
ATOM 1452 N N . GLU A 1 181 ? 10.984 5.801 11.32 1 98.5 181 GLU A N 1
ATOM 1453 C CA . GLU A 1 181 ? 10.359 4.715 12.07 1 98.5 181 GLU A CA 1
ATOM 1454 C C . GLU A 1 181 ? 10.852 4.695 13.516 1 98.5 181 GLU A C 1
ATOM 1456 O O . GLU A 1 181 ? 11.227 3.641 14.031 1 98.5 181 GLU A O 1
ATOM 1461 N N . ARG A 1 182 ? 10.836 5.875 14.102 1 98.38 182 ARG A N 1
ATOM 1462 C CA . ARG A 1 182 ? 11.32 6.051 15.469 1 98.38 182 ARG A CA 1
ATOM 1463 C C . ARG A 1 182 ? 10.188 6.5 16.391 1 98.38 182 ARG A C 1
ATOM 1465 O O . ARG A 1 182 ? 10.438 6.891 17.531 1 98.38 182 ARG A O 1
ATOM 1472 N N . LEU A 1 183 ? 9.016 6.551 15.891 1 98.88 183 LEU A N 1
ATOM 1473 C CA . LEU A 1 183 ? 7.863 6.781 16.766 1 98.88 183 LEU A CA 1
ATOM 1474 C C . LEU A 1 183 ? 7.613 5.578 17.672 1 98.88 183 LEU A C 1
ATOM 1476 O O . LEU A 1 183 ? 8.086 4.477 17.375 1 98.88 183 LEU A O 1
ATOM 1480 N N . PRO A 1 184 ? 6.906 5.793 18.766 1 98.69 184 PRO A N 1
ATOM 1481 C CA . PRO A 1 184 ? 6.691 4.707 19.734 1 98.69 184 PRO A CA 1
ATOM 1482 C C . PRO A 1 184 ? 5.625 3.715 19.266 1 98.69 184 PRO A C 1
ATOM 1484 O O . PRO A 1 184 ? 4.668 3.453 20 1 98.69 184 PRO A O 1
ATOM 1487 N N . PHE A 1 185 ? 5.785 3.172 18.109 1 98.88 185 PHE A N 1
ATOM 1488 C CA . PHE A 1 185 ? 4.914 2.178 17.484 1 98.88 185 PHE A CA 1
ATOM 1489 C C . PHE A 1 185 ? 5.727 1.051 16.859 1 98.88 185 PHE A C 1
ATOM 1491 O O . PHE A 1 185 ? 6.926 1.209 16.609 1 98.88 185 PHE A O 1
ATOM 1498 N N . ASN A 1 186 ? 5.023 -0.065 16.719 1 98.38 186 ASN A N 1
ATOM 1499 C CA . ASN A 1 186 ? 5.652 -1.137 15.953 1 98.38 186 ASN A CA 1
ATOM 1500 C C . ASN A 1 186 ? 6.137 -0.646 14.594 1 98.38 186 ASN A C 1
ATOM 1502 O O . ASN A 1 186 ? 5.438 0.11 13.914 1 98.38 186 ASN A O 1
ATOM 1506 N N . GLU A 1 187 ? 7.328 -1.083 14.188 1 98.12 187 GLU A N 1
ATOM 1507 C CA . GLU A 1 187 ? 7.938 -0.65 12.93 1 98.12 187 GLU A CA 1
ATOM 1508 C C . GLU A 1 187 ? 7.027 -0.953 11.742 1 98.12 187 GLU A C 1
ATOM 1510 O O . GLU A 1 187 ? 6.887 -0.13 10.836 1 98.12 187 GLU A O 1
ATOM 1515 N N . ASN A 1 188 ? 6.418 -2.111 11.758 1 97.56 188 ASN A N 1
ATOM 1516 C CA . ASN A 1 188 ? 5.562 -2.504 10.641 1 97.56 188 ASN A CA 1
ATOM 1517 C C . ASN A 1 188 ? 4.344 -1.593 10.523 1 97.56 188 ASN A C 1
ATOM 1519 O O . ASN A 1 188 ? 3.871 -1.325 9.414 1 97.56 188 ASN A O 1
ATOM 1523 N N . HIS A 1 189 ? 3.799 -1.152 11.656 1 98.69 189 HIS A N 1
ATOM 1524 C CA . HIS A 1 189 ? 2.697 -0.197 11.617 1 98.69 189 HIS A CA 1
ATOM 1525 C C . HIS A 1 189 ? 3.131 1.116 10.977 1 98.69 189 HIS A C 1
ATOM 1527 O O . HIS A 1 189 ? 2.379 1.713 10.203 1 98.69 189 HIS A O 1
ATOM 1533 N N . GLN A 1 190 ? 4.316 1.582 11.312 1 98.88 190 GLN A N 1
ATOM 1534 C CA . GLN A 1 190 ? 4.828 2.818 10.734 1 98.88 190 GLN A CA 1
ATOM 1535 C C . GLN A 1 190 ? 5.035 2.678 9.227 1 98.88 190 GLN A C 1
ATOM 1537 O O . GLN A 1 190 ? 4.676 3.572 8.461 1 98.88 190 GLN A O 1
ATOM 1542 N N . LYS A 1 191 ? 5.566 1.522 8.781 1 98.56 191 LYS A N 1
ATOM 1543 C CA . LYS A 1 191 ? 5.719 1.254 7.352 1 98.56 191 LYS A CA 1
ATOM 1544 C C . LYS A 1 191 ? 4.363 1.249 6.645 1 98.56 191 LYS A C 1
ATOM 1546 O O . LYS A 1 191 ? 4.223 1.823 5.566 1 98.56 191 LYS A O 1
ATOM 1551 N N . THR A 1 192 ? 3.398 0.621 7.277 1 98.56 192 THR A N 1
ATOM 1552 C CA . THR A 1 192 ? 2.047 0.548 6.73 1 98.56 192 THR A CA 1
ATOM 1553 C C . THR A 1 192 ? 1.465 1.946 6.543 1 98.56 192 THR A C 1
ATOM 1555 O O . THR A 1 192 ? 0.944 2.268 5.473 1 98.56 192 THR A O 1
ATOM 1558 N N . VAL A 1 193 ? 1.583 2.779 7.508 1 98.94 193 VAL A N 1
ATOM 1559 C CA . VAL A 1 193 ? 0.997 4.113 7.453 1 98.94 193 VAL A CA 1
ATOM 1560 C C . VAL A 1 193 ? 1.728 4.957 6.41 1 98.94 193 VAL A C 1
ATOM 1562 O O . VAL A 1 193 ? 1.104 5.73 5.68 1 98.94 193 VAL A O 1
ATOM 1565 N N . LYS A 1 194 ? 3.049 4.797 6.324 1 98.88 194 LYS A N 1
ATOM 1566 C CA . LYS A 1 194 ? 3.779 5.492 5.27 1 98.88 194 LYS A CA 1
ATOM 1567 C C . LYS A 1 194 ? 3.238 5.121 3.891 1 98.88 194 LYS A C 1
ATOM 1569 O O . LYS A 1 194 ? 3.051 5.992 3.039 1 98.88 194 LYS A O 1
ATOM 1574 N N . ARG A 1 195 ? 2.928 3.873 3.684 1 98.06 195 ARG A N 1
ATOM 1575 C CA . ARG A 1 195 ? 2.387 3.441 2.4 1 98.06 195 ARG A CA 1
ATOM 1576 C C . ARG A 1 195 ? 0.986 4.004 2.178 1 98.06 195 ARG A C 1
ATOM 1578 O O . ARG A 1 195 ? 0.638 4.395 1.062 1 98.06 195 ARG A O 1
ATOM 1585 N N . MET A 1 196 ? 0.212 4.051 3.23 1 98.69 196 MET A N 1
ATOM 1586 C CA . MET A 1 196 ? -1.146 4.582 3.133 1 98.69 196 MET A CA 1
ATOM 1587 C C . MET A 1 196 ? -1.129 6.047 2.717 1 98.69 196 MET A C 1
ATOM 1589 O O . MET A 1 196 ? -2.111 6.555 2.17 1 98.69 196 MET A O 1
ATOM 1593 N N . MET A 1 197 ? -0.029 6.723 2.902 1 98.88 197 MET A N 1
ATOM 1594 C CA . MET A 1 197 ? 0.073 8.164 2.678 1 98.88 197 MET A CA 1
ATOM 1595 C C . MET A 1 197 ? 0.486 8.461 1.241 1 98.88 197 MET A C 1
ATOM 1597 O O . MET A 1 197 ? 0.546 9.625 0.837 1 98.88 197 MET A O 1
ATOM 1601 N N . ILE A 1 198 ? 0.766 7.449 0.452 1 98.62 198 ILE A N 1
ATOM 1602 C CA . ILE A 1 198 ? 1.227 7.672 -0.914 1 98.62 198 ILE A CA 1
ATOM 1603 C C . ILE A 1 198 ? 0.138 8.375 -1.717 1 98.62 198 ILE A C 1
ATOM 1605 O O . ILE A 1 198 ? -1.007 7.922 -1.761 1 98.62 198 ILE A O 1
ATOM 1609 N N . GLN A 1 199 ? 0.57 9.469 -2.369 1 97.38 199 GLN A N 1
ATOM 1610 C CA . GLN A 1 199 ? -0.349 10.242 -3.195 1 97.38 199 GLN A CA 1
ATOM 1611 C C . GLN A 1 199 ? 0.119 10.281 -4.648 1 97.38 199 GLN A C 1
ATOM 1613 O O . GLN A 1 199 ? -0.686 10.492 -5.559 1 97.38 199 GLN A O 1
ATOM 1618 N N . ASP A 1 200 ? 1.301 10.242 -4.887 1 96.88 200 ASP A N 1
ATOM 1619 C CA . ASP A 1 200 ? 1.915 10.305 -6.207 1 96.88 200 ASP A CA 1
ATOM 1620 C C . ASP A 1 200 ? 3.184 9.461 -6.266 1 96.88 200 ASP A C 1
ATOM 1622 O O . ASP A 1 200 ? 4.195 9.805 -5.656 1 96.88 200 ASP A O 1
ATOM 1626 N N . GLU A 1 201 ? 3.129 8.406 -6.988 1 97.25 201 GLU A N 1
ATOM 1627 C CA . GLU A 1 201 ? 4.25 7.477 -7.117 1 97.25 201 GLU A CA 1
ATOM 1628 C C . GLU A 1 201 ? 4.824 7.5 -8.531 1 97.25 201 GLU A C 1
ATOM 1630 O O . GLU A 1 201 ? 4.219 6.965 -9.461 1 97.25 201 GLU A O 1
ATOM 1635 N N . GLN A 1 202 ? 5.961 8.148 -8.664 1 96.06 202 GLN A N 1
ATOM 1636 C CA . GLN A 1 202 ? 6.719 8.242 -9.906 1 96.06 202 GLN A CA 1
ATOM 1637 C C . GLN A 1 202 ? 8.047 7.492 -9.805 1 96.06 202 GLN A C 1
ATOM 1639 O O . GLN A 1 202 ? 8.445 7.086 -8.711 1 96.06 202 GLN A O 1
ATOM 1644 N N . ASP A 1 203 ? 8.68 7.262 -11.008 1 94.06 203 ASP A N 1
ATOM 1645 C CA . ASP A 1 203 ? 9.984 6.594 -11 1 94.06 203 ASP A CA 1
ATOM 1646 C C . ASP A 1 203 ? 11.008 7.402 -10.219 1 94.06 203 ASP A C 1
ATOM 1648 O O . ASP A 1 203 ? 11.836 6.836 -9.492 1 94.06 203 ASP A O 1
ATOM 1652 N N . ALA A 1 204 ? 10.898 8.734 -10.289 1 96.31 204 ALA A N 1
ATOM 1653 C CA . ALA A 1 204 ? 11.922 9.609 -9.734 1 96.31 204 ALA A CA 1
ATOM 1654 C C . ALA A 1 204 ? 11.625 9.945 -8.273 1 96.31 204 ALA A C 1
ATOM 1656 O O . ALA A 1 204 ? 12.508 10.375 -7.535 1 96.31 204 ALA A O 1
ATOM 1657 N N . TYR A 1 205 ? 10.328 9.852 -7.926 1 97.88 205 TYR A N 1
ATOM 1658 C CA . TYR A 1 205 ? 9.977 10.211 -6.555 1 97.88 205 TYR A CA 1
ATOM 1659 C C . TYR A 1 205 ? 8.664 9.547 -6.141 1 97.88 205 TYR A C 1
ATOM 1661 O O . TYR A 1 205 ? 7.883 9.117 -6.988 1 97.88 205 TYR A O 1
ATOM 1669 N N . THR A 1 206 ? 8.445 9.391 -4.887 1 98.56 206 THR A N 1
ATOM 1670 C CA . THR A 1 206 ? 7.164 9.047 -4.281 1 98.56 206 THR A CA 1
ATOM 1671 C C . THR A 1 206 ? 6.754 10.094 -3.246 1 98.56 206 THR A C 1
ATOM 1673 O O . THR A 1 206 ? 7.5 10.367 -2.305 1 98.56 206 THR A O 1
ATOM 1676 N N . LEU A 1 207 ? 5.586 10.719 -3.48 1 98.81 207 LEU A N 1
ATOM 1677 C CA . LEU A 1 207 ? 5.051 11.727 -2.576 1 98.81 207 LEU A CA 1
ATOM 1678 C C . LEU A 1 207 ? 4.031 11.117 -1.62 1 98.81 207 LEU A C 1
ATOM 1680 O O . LEU A 1 207 ? 3.053 10.508 -2.057 1 98.81 207 LEU A O 1
ATOM 1684 N N . HIS A 1 208 ? 4.34 11.188 -0.342 1 98.94 208 HIS A N 1
ATOM 1685 C CA . HIS A 1 208 ? 3.453 10.805 0.752 1 98.94 208 HIS A CA 1
ATOM 1686 C C . HIS A 1 208 ? 2.861 12.031 1.44 1 98.94 208 HIS A C 1
ATOM 1688 O O . HIS A 1 208 ? 3.596 12.93 1.85 1 98.94 208 HIS A O 1
ATOM 1694 N N . GLY A 1 209 ? 1.501 12.062 1.569 1 98.88 209 GLY A N 1
ATOM 1695 C CA . GLY A 1 209 ? 0.964 13.281 2.168 1 98.88 209 GLY A CA 1
ATOM 1696 C C . GLY A 1 209 ? -0.418 13.086 2.762 1 98.88 209 GLY A C 1
ATOM 1697 O O . GLY A 1 209 ? -1.062 12.062 2.533 1 98.88 209 GLY A O 1
ATOM 1698 N N . LYS A 1 210 ? -0.801 13.984 3.537 1 98.94 210 LYS A N 1
ATOM 1699 C CA . LYS A 1 210 ? -2.133 14.109 4.121 1 98.94 210 LYS A CA 1
ATOM 1700 C C . LYS A 1 210 ? -2.559 15.578 4.211 1 98.94 210 LYS A C 1
ATOM 1702 O O . LYS A 1 210 ? -1.853 16.391 4.797 1 98.94 210 LYS A O 1
ATOM 1707 N N . THR A 1 211 ? -3.713 15.883 3.598 1 98.88 211 THR A N 1
ATOM 1708 C CA . THR A 1 211 ? -4.301 17.219 3.686 1 98.88 211 THR A CA 1
ATOM 1709 C C . THR A 1 211 ? -5.148 17.344 4.949 1 98.88 211 THR A C 1
ATOM 1711 O O . THR A 1 211 ? -5.559 16.344 5.535 1 98.88 211 THR A O 1
ATOM 1714 N N . GLY A 1 212 ? -5.352 18.562 5.41 1 98.81 212 GLY A N 1
ATOM 1715 C CA . GLY A 1 212 ? -6.336 18.969 6.402 1 98.81 212 GLY A CA 1
ATOM 1716 C C . GLY A 1 212 ? -7 20.297 6.074 1 98.81 212 GLY A C 1
ATOM 1717 O O . GLY A 1 212 ? -6.344 21.234 5.609 1 98.81 212 GLY A O 1
ATOM 1718 N N . THR A 1 213 ? -8.273 20.297 6.246 1 98.69 213 THR A N 1
ATOM 1719 C CA . THR A 1 213 ? -9.055 21.516 6.059 1 98.69 213 THR A CA 1
ATOM 1720 C C . THR A 1 213 ? -10.016 21.734 7.223 1 98.69 213 THR A C 1
ATOM 1722 O O . THR A 1 213 ? -10.719 20.812 7.633 1 98.69 213 THR A O 1
ATOM 1725 N N . ARG A 1 214 ? -9.914 22.938 7.785 1 98.62 214 ARG A N 1
ATOM 1726 C CA . ARG A 1 214 ? -10.953 23.266 8.75 1 98.62 214 ARG A CA 1
ATOM 1727 C C . ARG A 1 214 ? -12.289 23.516 8.055 1 98.62 214 ARG A C 1
ATOM 1729 O O . ARG A 1 214 ? -12.492 24.562 7.434 1 98.62 214 ARG A O 1
ATOM 1736 N N . LEU A 1 215 ? -13.18 22.656 8.234 1 96.75 215 LEU A N 1
ATOM 1737 C CA . LEU A 1 215 ? -14.406 22.641 7.438 1 96.75 215 LEU A CA 1
ATOM 1738 C C . LEU A 1 215 ? -15.406 23.672 7.957 1 96.75 215 LEU A C 1
ATOM 1740 O O . LEU A 1 215 ? -16.328 24.062 7.238 1 96.75 215 LEU A O 1
ATOM 1744 N N . SER A 1 216 ? -15.219 24.125 9.195 1 95.56 216 SER A N 1
ATOM 1745 C CA . SER A 1 216 ? -16.172 25.062 9.781 1 95.56 216 SER A CA 1
ATOM 1746 C C . SER A 1 216 ? -16.156 26.406 9.055 1 95.56 216 SER A C 1
ATOM 1748 O O . SER A 1 216 ? -17.188 27.062 8.953 1 95.56 216 SER A O 1
ATOM 1750 N N . ASP A 1 217 ? -14.969 26.828 8.578 1 96.56 217 ASP A N 1
ATOM 1751 C CA . ASP A 1 217 ? -14.898 28.172 8 1 96.56 217 ASP A CA 1
ATOM 1752 C C . ASP A 1 217 ? -13.891 28.219 6.848 1 96.56 217 ASP A C 1
ATOM 1754 O O . ASP A 1 217 ? -13.711 29.266 6.223 1 96.56 217 ASP A O 1
ATOM 1758 N N . PHE A 1 218 ? -13.258 27.078 6.617 1 95.62 218 PHE A N 1
ATOM 1759 C CA . PHE A 1 218 ? -12.242 26.984 5.578 1 95.62 218 PHE A CA 1
ATOM 1760 C C . PHE A 1 218 ? -11.141 28.016 5.816 1 95.62 218 PHE A C 1
ATOM 1762 O O . PHE A 1 218 ? -10.555 28.547 4.867 1 95.62 218 PHE A O 1
ATOM 1769 N N . GLY A 1 219 ? -10.82 28.297 7.07 1 98.06 219 GLY A N 1
ATOM 1770 C CA . GLY A 1 219 ? -9.852 29.328 7.426 1 98.06 219 GLY A CA 1
ATOM 1771 C C . GLY A 1 219 ? -8.477 28.766 7.723 1 98.06 219 GLY A C 1
ATOM 1772 O O . GLY A 1 219 ? -7.539 29.516 8 1 98.06 219 GLY A O 1
ATOM 1773 N N . LEU A 1 220 ? -8.383 27.453 7.668 1 98.88 220 LEU A N 1
ATOM 1774 C CA . LEU A 1 220 ? -7.109 26.797 7.938 1 98.88 220 LEU A CA 1
ATOM 1775 C C . LEU A 1 220 ? -6.941 25.562 7.051 1 98.88 220 LEU A C 1
ATOM 1777 O O . LEU A 1 220 ? -7.805 24.688 7.035 1 98.88 220 LEU A O 1
ATOM 1781 N N . GLY A 1 221 ? -5.922 25.547 6.293 1 98.88 221 GLY A N 1
ATOM 1782 C CA . GLY A 1 221 ? -5.52 24.406 5.48 1 98.88 221 GLY A CA 1
ATOM 1783 C C . GLY A 1 221 ? -4.145 23.875 5.836 1 98.88 221 GLY A C 1
ATOM 1784 O O . GLY A 1 221 ? -3.232 24.641 6.141 1 98.88 221 GLY A O 1
ATOM 1785 N N . TRP A 1 222 ? -4.008 22.547 5.805 1 98.94 222 TRP A N 1
ATOM 1786 C CA . TRP A 1 222 ? -2.756 21.844 6.07 1 98.94 222 TRP A CA 1
ATOM 1787 C C . TRP A 1 222 ? -2.381 20.953 4.898 1 98.94 222 TRP A C 1
ATOM 1789 O O . TRP A 1 222 ? -3.254 20.453 4.188 1 98.94 222 TRP A O 1
ATOM 1799 N N . TYR A 1 223 ? -1.168 20.75 4.723 1 98.94 223 TYR A N 1
ATOM 1800 C CA . TYR A 1 223 ? -0.616 19.609 3.992 1 98.94 223 TYR A CA 1
ATOM 1801 C C . TYR A 1 223 ? 0.726 19.188 4.578 1 98.94 223 TYR A C 1
ATOM 1803 O O . TYR A 1 223 ? 1.658 20 4.652 1 98.94 223 TYR A O 1
ATOM 1811 N N . THR A 1 224 ? 0.813 17.969 5.051 1 98.94 224 THR A N 1
ATOM 1812 C CA . THR A 1 224 ? 2.039 17.469 5.66 1 98.94 224 THR A CA 1
ATOM 1813 C C . THR A 1 224 ? 2.416 16.109 5.066 1 98.94 224 THR A C 1
ATOM 1815 O O . THR A 1 224 ? 1.554 15.383 4.562 1 98.94 224 THR A O 1
ATOM 1818 N N . GLY A 1 225 ? 3.682 15.844 5.062 1 98.94 225 GLY A N 1
ATOM 1819 C CA . GLY A 1 225 ? 4.141 14.578 4.512 1 98.94 225 GLY A CA 1
ATOM 1820 C C . GLY A 1 225 ? 5.621 14.57 4.191 1 98.94 225 GLY A C 1
ATOM 1821 O O . GLY A 1 225 ? 6.414 15.227 4.867 1 98.94 225 GLY A O 1
ATOM 1822 N N . PHE A 1 226 ? 5.977 13.719 3.24 1 98.94 226 PHE A N 1
ATOM 1823 C CA . PHE A 1 226 ? 7.367 13.594 2.824 1 98.94 226 PHE A CA 1
ATOM 1824 C C . PHE A 1 226 ? 7.461 13.109 1.382 1 98.94 226 PHE A C 1
ATOM 1826 O O . PHE A 1 226 ? 6.496 12.57 0.839 1 98.94 226 PHE A O 1
ATOM 1833 N N . VAL A 1 227 ? 8.562 13.375 0.787 1 98.94 227 VAL A N 1
ATOM 1834 C CA . VAL A 1 227 ? 8.844 12.914 -0.569 1 98.94 227 VAL A CA 1
ATOM 1835 C C . VAL A 1 227 ? 10.156 12.133 -0.585 1 98.94 227 VAL A C 1
ATOM 1837 O O . VAL A 1 227 ? 11.164 12.578 -0.032 1 98.94 227 VAL A O 1
ATOM 1840 N N . GLU A 1 228 ? 10.062 10.922 -1.114 1 98.56 228 GLU A N 1
ATOM 1841 C CA . GLU A 1 228 ? 11.242 10.086 -1.29 1 98.56 228 GLU A CA 1
ATOM 1842 C C . GLU A 1 228 ? 11.797 10.203 -2.705 1 98.56 228 GLU A C 1
ATOM 1844 O O . GLU A 1 228 ? 11.055 10.109 -3.684 1 98.56 228 GLU A O 1
ATOM 1849 N N . THR A 1 229 ? 13.039 10.492 -2.775 1 97.88 229 THR A N 1
ATOM 1850 C CA . THR A 1 229 ? 13.781 10.445 -4.031 1 97.88 229 THR A CA 1
ATOM 1851 C C . THR A 1 229 ? 14.961 9.477 -3.926 1 97.88 229 THR A C 1
ATOM 1853 O O . THR A 1 229 ? 15.203 8.898 -2.867 1 97.88 229 THR A O 1
ATOM 1856 N N . LYS A 1 230 ? 15.648 9.273 -5.074 1 92.81 230 LYS A N 1
ATOM 1857 C CA . LYS A 1 230 ? 16.812 8.391 -5.059 1 92.81 230 LYS A CA 1
ATOM 1858 C C . LYS A 1 230 ? 17.906 8.93 -4.133 1 92.81 230 LYS A C 1
ATOM 1860 O O . LYS A 1 230 ? 18.656 8.164 -3.545 1 92.81 230 LYS A O 1
ATOM 1865 N N . LYS A 1 231 ? 17.891 10.188 -3.906 1 93.69 231 LYS A N 1
ATOM 1866 C CA . LYS A 1 231 ? 19.016 10.836 -3.23 1 93.69 231 LYS A CA 1
ATOM 1867 C C . LYS A 1 231 ? 18.703 11.086 -1.761 1 93.69 231 LYS A C 1
ATOM 1869 O O . LYS A 1 231 ? 19.594 11.125 -0.922 1 93.69 231 LYS A O 1
ATOM 1874 N N . ASP A 1 232 ? 17.453 11.391 -1.519 1 97.25 232 ASP A N 1
ATOM 1875 C CA . ASP A 1 232 ? 17.109 11.859 -0.18 1 97.25 232 ASP A CA 1
ATOM 1876 C C . ASP A 1 232 ? 15.609 11.703 0.077 1 97.25 232 ASP A C 1
ATOM 1878 O O . ASP A 1 232 ? 14.852 11.375 -0.834 1 97.25 232 ASP A O 1
ATOM 1882 N N . THR A 1 233 ? 15.273 11.742 1.283 1 98.75 233 THR A N 1
ATOM 1883 C CA . THR A 1 233 ? 13.898 11.961 1.712 1 98.75 233 THR A CA 1
ATOM 1884 C C . THR A 1 233 ? 13.742 13.336 2.355 1 98.75 233 THR A C 1
ATOM 1886 O O . THR A 1 233 ? 14.57 13.742 3.164 1 98.75 233 THR A O 1
ATOM 1889 N N . TRP A 1 234 ? 12.711 14.07 1.938 1 98.88 234 TRP A N 1
ATOM 1890 C CA . TRP A 1 234 ? 12.391 15.375 2.494 1 98.88 234 TRP A CA 1
ATOM 1891 C C . TRP A 1 234 ? 11.039 15.367 3.186 1 98.88 234 TRP A C 1
ATOM 1893 O O . TRP A 1 234 ? 10.047 14.898 2.615 1 98.88 234 TRP A O 1
ATOM 1903 N N . VAL A 1 235 ? 11 15.867 4.418 1 98.94 235 VAL A N 1
ATOM 1904 C CA . VAL A 1 235 ? 9.719 16.016 5.098 1 98.94 235 VAL A CA 1
ATOM 1905 C C . VAL A 1 235 ? 9.242 17.469 4.98 1 98.94 235 VAL A C 1
ATOM 1907 O O . VAL A 1 235 ? 10.055 18.375 4.84 1 98.94 235 VAL A O 1
ATOM 1910 N N . PHE A 1 236 ? 7.895 17.688 5.031 1 98.94 236 PHE A N 1
ATOM 1911 C CA . PHE A 1 236 ? 7.355 19.031 4.902 1 98.94 236 PHE A CA 1
ATOM 1912 C C . PHE A 1 236 ? 6.074 19.172 5.715 1 98.94 236 PHE A C 1
ATOM 1914 O O . PHE A 1 236 ? 5.398 18.188 6.004 1 98.94 236 PHE A O 1
ATOM 1921 N N . ALA A 1 237 ? 5.777 20.359 6.066 1 99 237 ALA A N 1
ATOM 1922 C CA . ALA A 1 237 ? 4.516 20.766 6.672 1 99 237 ALA A CA 1
ATOM 1923 C C . ALA A 1 237 ? 4.145 22.188 6.242 1 99 237 ALA A C 1
ATOM 1925 O O . ALA A 1 237 ? 4.941 23.125 6.395 1 99 237 ALA A O 1
ATOM 1926 N N . VAL A 1 238 ? 2.951 22.297 5.672 1 98.94 238 VAL A N 1
ATOM 1927 C CA . VAL A 1 238 ? 2.404 23.578 5.246 1 98.94 238 VAL A CA 1
ATOM 1928 C C . VAL A 1 238 ? 1.1 23.859 5.992 1 98.94 238 VAL A C 1
ATOM 1930 O O . VAL A 1 238 ? 0.257 22.969 6.133 1 98.94 238 VAL A O 1
ATOM 1933 N N . ASN A 1 239 ? 0.923 25.016 6.551 1 98.88 239 ASN A N 1
ATOM 1934 C CA . ASN A 1 239 ? -0.419 25.5 6.867 1 98.88 239 ASN A CA 1
ATOM 1935 C C . ASN A 1 239 ? -0.662 26.891 6.305 1 98.88 239 ASN A C 1
ATOM 1937 O O . ASN A 1 239 ? 0.285 27.656 6.078 1 98.88 239 ASN A O 1
ATOM 1941 N N . ILE A 1 240 ? -1.896 27.203 6.027 1 98.94 240 ILE A N 1
ATOM 1942 C CA . ILE A 1 240 ? -2.283 28.438 5.348 1 98.94 240 ILE A CA 1
ATOM 1943 C C . ILE A 1 240 ? -3.686 28.844 5.789 1 98.94 240 ILE A C 1
ATOM 1945 O O . ILE A 1 240 ? -4.5 28 6.164 1 98.94 240 ILE A O 1
ATOM 1949 N N . ASP A 1 241 ? -3.906 30.203 5.844 1 98.81 241 ASP A N 1
ATOM 1950 C CA . ASP A 1 241 ? -5.281 30.688 5.941 1 98.81 241 ASP A CA 1
ATOM 1951 C C . ASP A 1 241 ? -6.059 30.375 4.66 1 98.81 241 ASP A C 1
ATOM 1953 O O . ASP A 1 241 ? -6.246 31.266 3.818 1 98.81 241 ASP A O 1
ATOM 1957 N N . GLY A 1 242 ? -6.508 29.172 4.523 1 98.31 242 GLY A N 1
ATOM 1958 C CA . GLY A 1 242 ? -7.148 28.625 3.332 1 98.31 242 GLY A CA 1
ATOM 1959 C C . GLY A 1 242 ? -7.457 27.156 3.439 1 98.31 242 GLY A C 1
ATOM 1960 O O . GLY A 1 242 ? -7.746 26.656 4.527 1 98.31 242 GLY A O 1
ATOM 1961 N N . SER A 1 243 ? -7.484 26.438 2.301 1 98.12 243 SER A N 1
ATOM 1962 C CA . SER A 1 243 ? -7.871 25.031 2.266 1 98.12 243 SER A CA 1
ATOM 1963 C C . SER A 1 243 ? -6.645 24.125 2.254 1 98.12 243 SER A C 1
ATOM 1965 O O . SER A 1 243 ? -5.535 24.562 1.945 1 98.12 243 SER A O 1
ATOM 1967 N N . GLY A 1 244 ? -6.887 22.891 2.582 1 98.75 244 GLY A N 1
ATOM 1968 C CA . GLY A 1 244 ? -5.848 21.891 2.439 1 98.75 244 GLY A CA 1
ATOM 1969 C C . GLY A 1 244 ? -5.355 21.734 1.012 1 98.75 244 GLY A C 1
ATOM 1970 O O . GLY A 1 244 ? -4.172 21.484 0.782 1 98.75 244 GLY A O 1
ATOM 1971 N N . THR A 1 245 ? -6.25 21.891 0.065 1 98.19 245 THR A N 1
ATOM 1972 C CA . THR A 1 245 ? -5.879 21.828 -1.344 1 98.19 245 THR A CA 1
ATOM 1973 C C . THR A 1 245 ? -4.879 22.938 -1.682 1 98.19 245 THR A C 1
ATOM 1975 O O . THR A 1 245 ? -3.891 22.688 -2.381 1 98.19 245 THR A O 1
ATOM 1978 N N . SER A 1 246 ? -5.133 24.109 -1.173 1 98.56 246 SER A N 1
ATOM 1979 C CA . SER A 1 246 ? -4.195 25.203 -1.377 1 98.56 246 SER A CA 1
ATOM 1980 C C . SER A 1 246 ? -2.832 24.891 -0.775 1 98.56 246 SER A C 1
ATOM 1982 O O . SER A 1 246 ? -1.799 25.156 -1.397 1 98.56 246 SER A O 1
ATOM 1984 N N . ALA A 1 247 ? -2.84 24.375 0.406 1 98.94 247 ALA A N 1
ATOM 1985 C CA . ALA A 1 247 ? -1.596 24 1.071 1 98.94 247 ALA A CA 1
ATOM 1986 C C . ALA A 1 247 ? -0.829 22.969 0.254 1 98.94 247 ALA A C 1
ATOM 1988 O O . ALA A 1 247 ? 0.39 23.062 0.098 1 98.94 247 ALA A O 1
ATOM 1989 N N . LYS A 1 248 ? -1.547 21.984 -0.222 1 98.88 248 LYS A N 1
ATOM 1990 C CA . LYS A 1 248 ? -0.929 20.938 -1.041 1 98.88 248 LYS A CA 1
ATOM 1991 C C . LYS A 1 248 ? -0.288 21.531 -2.291 1 98.88 248 LYS A C 1
ATOM 1993 O O . LYS A 1 248 ? 0.843 21.188 -2.641 1 98.88 248 LYS A O 1
ATOM 1998 N N . ASN A 1 249 ? -1.008 22.391 -2.982 1 98.69 249 ASN A N 1
ATOM 1999 C CA . ASN A 1 249 ? -0.476 23.016 -4.184 1 98.69 249 ASN A CA 1
ATOM 2000 C C . ASN A 1 249 ? 0.814 23.781 -3.895 1 98.69 249 ASN A C 1
ATOM 2002 O O . ASN A 1 249 ? 1.761 23.734 -4.684 1 98.69 249 ASN A O 1
ATOM 2006 N N . ILE A 1 250 ? 0.85 24.469 -2.801 1 98.88 250 ILE A N 1
ATOM 2007 C CA . ILE A 1 250 ? 2.035 25.219 -2.393 1 98.88 250 ILE A CA 1
ATOM 2008 C C . ILE A 1 250 ? 3.199 24.25 -2.168 1 98.88 250 ILE A C 1
ATOM 2010 O O . ILE A 1 250 ? 4.305 24.484 -2.662 1 98.88 250 ILE A O 1
ATOM 2014 N N . ALA A 1 251 ? 2.979 23.203 -1.435 1 98.88 251 ALA A N 1
ATOM 2015 C CA . ALA A 1 251 ? 4.031 22.234 -1.137 1 98.88 251 ALA A CA 1
ATOM 2016 C C . ALA A 1 251 ? 4.613 21.641 -2.42 1 98.88 251 ALA A C 1
ATOM 2018 O O . ALA A 1 251 ? 5.836 21.609 -2.59 1 98.88 251 ALA A O 1
ATOM 2019 N N . VAL A 1 252 ? 3.717 21.234 -3.303 1 98.75 252 VAL A N 1
ATOM 2020 C CA . VAL A 1 252 ? 4.148 20.578 -4.535 1 98.75 252 VAL A CA 1
ATOM 2021 C C . VAL A 1 252 ? 4.945 21.562 -5.387 1 98.75 252 VAL A C 1
ATOM 2023 O O . VAL A 1 252 ? 6.008 21.219 -5.91 1 98.75 252 VAL A O 1
ATOM 2026 N N . GLU A 1 253 ? 4.48 22.75 -5.5 1 98.69 253 GLU A N 1
ATOM 2027 C CA . GLU A 1 253 ? 5.191 23.75 -6.293 1 98.69 253 GLU A CA 1
ATOM 2028 C C . GLU A 1 253 ? 6.535 24.109 -5.66 1 98.69 253 GLU A C 1
ATOM 2030 O O . GLU A 1 253 ? 7.531 24.281 -6.367 1 98.69 253 GLU A O 1
ATOM 2035 N N . ALA A 1 254 ? 6.57 24.234 -4.352 1 98.75 254 ALA A N 1
ATOM 2036 C CA . ALA A 1 254 ? 7.832 24.5 -3.664 1 98.75 254 ALA A CA 1
ATOM 2037 C C . ALA A 1 254 ? 8.844 23.391 -3.92 1 98.75 254 ALA A C 1
ATOM 2039 O O . ALA A 1 254 ? 10.023 23.656 -4.152 1 98.75 254 ALA A O 1
ATOM 2040 N N . LEU A 1 255 ? 8.391 22.141 -3.867 1 98.62 255 LEU A N 1
ATOM 2041 C CA . LEU A 1 255 ? 9.258 20.984 -4.133 1 98.62 255 LEU A CA 1
ATOM 2042 C C . LEU A 1 255 ? 9.797 21.031 -5.559 1 98.62 255 LEU A C 1
ATOM 2044 O O . LEU A 1 255 ? 10.953 20.688 -5.801 1 98.62 255 LEU A O 1
ATOM 2048 N N . ARG A 1 256 ? 8.977 21.453 -6.469 1 98.06 256 ARG A N 1
ATOM 2049 C CA . ARG A 1 256 ? 9.406 21.594 -7.855 1 98.06 256 ARG A CA 1
ATOM 2050 C C . ARG A 1 256 ? 10.453 22.703 -7.996 1 98.06 256 ARG A C 1
ATOM 2052 O O . ARG A 1 256 ? 11.477 22.516 -8.648 1 98.06 256 ARG A O 1
ATOM 2059 N N . GLN A 1 257 ? 10.156 23.828 -7.371 1 97.19 257 GLN A N 1
ATOM 2060 C CA . GLN A 1 257 ? 11.07 24.953 -7.453 1 97.19 257 GLN A CA 1
ATOM 2061 C C . GLN A 1 257 ? 12.438 24.594 -6.871 1 97.19 257 GLN A C 1
ATOM 2063 O O . GLN A 1 257 ? 13.469 25.047 -7.359 1 97.19 257 GLN A O 1
ATOM 2068 N N . LYS A 1 258 ? 12.398 23.781 -5.879 1 96.81 258 LYS A N 1
ATOM 2069 C CA . LYS A 1 258 ? 13.641 23.359 -5.242 1 96.81 258 LYS A CA 1
ATOM 2070 C C . LYS A 1 258 ? 14.273 22.188 -5.992 1 96.81 258 LYS A C 1
ATOM 2072 O O . LYS A 1 258 ? 15.32 21.672 -5.59 1 96.81 258 LYS A O 1
ATOM 2077 N N . LYS A 1 259 ? 13.602 21.703 -7.086 1 96.5 259 LYS A N 1
ATOM 2078 C CA . LYS A 1 259 ? 14.062 20.625 -7.965 1 96.5 259 LYS A CA 1
ATOM 2079 C C . LYS A 1 259 ? 14.195 19.312 -7.203 1 96.5 259 LYS A C 1
ATOM 2081 O O . LYS A 1 259 ? 15.094 18.516 -7.48 1 96.5 259 LYS A O 1
ATOM 2086 N N . ILE A 1 260 ? 13.383 19.266 -6.211 1 97.25 260 ILE A N 1
ATOM 2087 C CA . ILE A 1 260 ? 13.336 18.016 -5.473 1 97.25 260 ILE A CA 1
ATOM 2088 C C . ILE A 1 260 ? 12.484 17 -6.234 1 97.25 260 ILE A C 1
ATOM 2090 O O . ILE A 1 260 ? 12.805 15.805 -6.266 1 97.25 260 ILE A O 1
ATOM 2094 N N . ILE A 1 261 ? 11.375 17.516 -6.805 1 96.88 261 ILE A N 1
ATOM 2095 C CA . ILE A 1 261 ? 10.586 16.688 -7.715 1 96.88 261 ILE A CA 1
ATOM 2096 C C . ILE A 1 261 ? 10.5 17.375 -9.078 1 96.88 261 ILE A C 1
ATOM 2098 O O . ILE A 1 261 ? 10.859 18.547 -9.219 1 96.88 261 ILE A O 1
ATOM 2102 N N . LYS A 1 262 ? 10.094 16.547 -10.133 1 87.19 262 LYS A N 1
ATOM 2103 C CA . LYS A 1 262 ? 9.992 17.078 -11.484 1 87.19 262 LYS A CA 1
ATOM 2104 C C . LYS A 1 262 ? 8.539 17.375 -11.852 1 87.19 262 LYS A C 1
ATOM 2106 O O . LYS A 1 262 ? 7.621 16.719 -11.336 1 87.19 262 LYS A O 1
ATOM 2111 N N . MET B 1 1 ? 19.562 14.117 -88.812 1 23.06 1 MET B N 1
ATOM 2112 C CA . MET B 1 1 ? 20.234 13.062 -88.062 1 23.06 1 MET B CA 1
ATOM 2113 C C . MET B 1 1 ? 20.141 13.344 -86.562 1 23.06 1 MET B C 1
ATOM 2115 O O . MET B 1 1 ? 21.062 13.93 -85.938 1 23.06 1 MET B O 1
ATOM 2119 N N . LYS B 1 2 ? 18.906 13.898 -86.062 1 31 2 LYS B N 1
ATOM 2120 C CA . LYS B 1 2 ? 18.531 14.234 -84.688 1 31 2 LYS B CA 1
ATOM 2121 C C . LYS B 1 2 ? 18.75 13.055 -83.75 1 31 2 LYS B C 1
ATOM 2123 O O . LYS B 1 2 ? 18.312 11.938 -84.062 1 31 2 LYS B O 1
ATOM 2128 N N . MET B 1 3 ? 19.781 13.055 -82.875 1 26.73 3 MET B N 1
ATOM 2129 C CA . MET B 1 3 ? 20.453 12.18 -81.875 1 26.73 3 MET B CA 1
ATOM 2130 C C . MET B 1 3 ? 19.516 11.797 -80.75 1 26.73 3 MET B C 1
ATOM 2132 O O . MET B 1 3 ? 19.031 12.656 -80 1 26.73 3 MET B O 1
ATOM 2136 N N . LEU B 1 4 ? 18.594 10.922 -80.938 1 31.72 4 LEU B N 1
ATOM 2137 C CA . LEU B 1 4 ? 17.719 10.367 -79.938 1 31.72 4 LEU B CA 1
ATOM 2138 C C . LEU B 1 4 ? 18.531 9.75 -78.812 1 31.72 4 LEU B C 1
ATOM 2140 O O . LEU B 1 4 ? 19.391 8.898 -79.062 1 31.72 4 LEU B O 1
ATOM 2144 N N . ARG B 1 5 ? 18.688 10.406 -77.625 1 29.23 5 ARG B N 1
ATOM 2145 C CA . ARG B 1 5 ? 19.234 10.289 -76.25 1 29.23 5 ARG B CA 1
ATOM 2146 C C . ARG B 1 5 ? 18.625 9.102 -75.5 1 29.23 5 ARG B C 1
ATOM 2148 O O . ARG B 1 5 ? 17.453 9.125 -75.125 1 29.23 5 ARG B O 1
ATOM 2155 N N . ALA B 1 6 ? 18.656 7.844 -76 1 32.12 6 ALA B N 1
ATOM 2156 C CA . ALA B 1 6 ? 18.062 6.77 -75.188 1 32.12 6 ALA B CA 1
ATOM 2157 C C . ALA B 1 6 ? 18.781 6.617 -73.875 1 32.12 6 ALA B C 1
ATOM 2159 O O . ALA B 1 6 ? 19.953 6.234 -73.812 1 32.12 6 ALA B O 1
ATOM 2160 N N . VAL B 1 7 ? 18.625 7.523 -72.875 1 34.31 7 VAL B N 1
ATOM 2161 C CA . VAL B 1 7 ? 19.234 7.398 -71.562 1 34.31 7 VAL B CA 1
ATOM 2162 C C . VAL B 1 7 ? 18.688 6.16 -70.875 1 34.31 7 VAL B C 1
ATOM 2164 O O . VAL B 1 7 ? 17.469 6.023 -70.688 1 34.31 7 VAL B O 1
ATOM 2167 N N . MET B 1 8 ? 19.328 4.969 -71 1 29.95 8 MET B N 1
ATOM 2168 C CA . MET B 1 8 ? 19.047 3.738 -70.25 1 29.95 8 MET B CA 1
ATOM 2169 C C . MET B 1 8 ? 19.156 3.969 -68.75 1 29.95 8 MET B C 1
ATOM 2171 O O . MET B 1 8 ? 20.188 4.426 -68.25 1 29.95 8 MET B O 1
ATOM 2175 N N . LEU B 1 9 ? 18.062 4.266 -68.062 1 33.62 9 LEU B N 1
ATOM 2176 C CA . LEU B 1 9 ? 17.906 4.379 -66.625 1 33.62 9 LEU B CA 1
ATOM 2177 C C . LEU B 1 9 ? 18.234 3.057 -65.938 1 33.62 9 LEU B C 1
ATOM 2179 O O . LEU B 1 9 ? 17.562 2.049 -66.188 1 33.62 9 LEU B O 1
ATOM 2183 N N . VAL B 1 10 ? 19.516 2.738 -65.625 1 34.91 10 VAL B N 1
ATOM 2184 C CA . VAL B 1 10 ? 19.938 1.609 -64.812 1 34.91 10 VAL B CA 1
ATOM 2185 C C . VAL B 1 10 ? 19.344 1.748 -63.438 1 34.91 10 VAL B C 1
ATOM 2187 O O . VAL B 1 10 ? 19.625 2.723 -62.719 1 34.91 10 VAL B O 1
ATOM 2190 N N . ILE B 1 11 ? 18.188 1.206 -63.188 1 36.75 11 ILE B N 1
ATOM 2191 C CA . ILE B 1 11 ? 17.578 1.085 -61.844 1 36.75 11 ILE B CA 1
ATOM 2192 C C . ILE B 1 11 ? 18.469 0.204 -60.969 1 36.75 11 ILE B C 1
ATOM 2194 O O . ILE B 1 11 ? 18.688 -0.968 -61.281 1 36.75 11 ILE B O 1
ATOM 2198 N N . PHE B 1 12 ? 19.516 0.757 -60.344 1 36.47 12 PHE B N 1
ATOM 2199 C CA . PHE B 1 12 ? 20.266 0.073 -59.312 1 36.47 12 PHE B CA 1
ATOM 2200 C C . PHE B 1 12 ? 19.359 -0.314 -58.156 1 36.47 12 PHE B C 1
ATOM 2202 O O . PHE B 1 12 ? 18.812 0.555 -57.469 1 36.47 12 PHE B O 1
ATOM 2209 N N . SER B 1 13 ? 18.656 -1.434 -58.25 1 35.44 13 SER B N 1
ATOM 2210 C CA . SER B 1 13 ? 17.969 -1.993 -57.094 1 35.44 13 SER B CA 1
ATOM 2211 C C . SER B 1 13 ? 18.953 -2.26 -55.938 1 35.44 13 SER B C 1
ATOM 2213 O O . SER B 1 13 ? 19.859 -3.072 -56.062 1 35.44 13 SER B O 1
ATOM 2215 N N . VAL B 1 14 ? 19.297 -1.252 -55.188 1 38.78 14 VAL B N 1
ATOM 2216 C CA . VAL B 1 14 ? 20.016 -1.463 -53.906 1 38.78 14 VAL B CA 1
ATOM 2217 C C . VAL B 1 14 ? 19.25 -2.465 -53.062 1 38.78 14 VAL B C 1
ATOM 2219 O O . VAL B 1 14 ? 18.125 -2.199 -52.625 1 38.78 14 VAL B O 1
ATOM 2222 N N . LEU B 1 15 ? 19.5 -3.789 -53.281 1 36.06 15 LEU B N 1
ATOM 2223 C CA . LEU B 1 15 ? 19.078 -4.773 -52.281 1 36.06 15 LEU B CA 1
ATOM 2224 C C . LEU B 1 15 ? 19.625 -4.402 -50.906 1 36.06 15 LEU B C 1
ATOM 2226 O O . LEU B 1 15 ? 20.828 -4.367 -50.688 1 36.06 15 LEU B O 1
ATOM 2230 N N . LEU B 1 16 ? 18.922 -3.498 -50.219 1 36.19 16 LEU B N 1
ATOM 2231 C CA . LEU B 1 16 ? 19.172 -3.324 -48.781 1 36.19 16 LEU B CA 1
ATOM 2232 C C . LEU B 1 16 ? 19.156 -4.668 -48.062 1 36.19 16 LEU B C 1
ATOM 2234 O O . LEU B 1 16 ? 18.109 -5.316 -48 1 36.19 16 LEU B O 1
ATOM 2238 N N . ILE B 1 17 ? 20.234 -5.367 -48.094 1 37.62 17 ILE B N 1
ATOM 2239 C CA . ILE B 1 17 ? 20.406 -6.465 -47.125 1 37.62 17 ILE B CA 1
ATOM 2240 C C . ILE B 1 17 ? 20.188 -5.953 -45.719 1 37.62 17 ILE B C 1
ATOM 2242 O O . ILE B 1 17 ? 20.953 -5.121 -45.219 1 37.62 17 ILE B O 1
ATOM 2246 N N . VAL B 1 18 ? 18.953 -5.859 -45.312 1 37.62 18 VAL B N 1
ATOM 2247 C CA . VAL B 1 18 ? 18.688 -5.754 -43.875 1 37.62 18 VAL B CA 1
ATOM 2248 C C . VAL B 1 18 ? 19.391 -6.895 -43.156 1 37.62 18 VAL B C 1
ATOM 2250 O O . VAL B 1 18 ? 19.047 -8.062 -43.344 1 37.62 18 VAL B O 1
ATOM 2253 N N . SER B 1 19 ? 20.672 -6.754 -42.969 1 37.47 19 SER B N 1
ATOM 2254 C CA . SER B 1 19 ? 21.234 -7.648 -41.938 1 37.47 19 SER B CA 1
ATOM 2255 C C . SER B 1 19 ? 20.391 -7.633 -40.688 1 37.47 19 SER B C 1
ATOM 2257 O O . SER B 1 19 ? 20.234 -6.586 -40.062 1 37.47 19 SER B O 1
ATOM 2259 N N . GLY B 1 20 ? 19.422 -8.453 -40.688 1 36.56 20 GLY B N 1
ATOM 2260 C CA . GLY B 1 20 ? 18.844 -8.773 -39.375 1 36.56 20 GLY B CA 1
ATOM 2261 C C . GLY B 1 20 ? 19.891 -8.984 -38.312 1 36.56 20 GLY B C 1
ATOM 2262 O O . GLY B 1 20 ? 20.734 -9.867 -38.438 1 36.56 20 GLY B O 1
ATOM 2263 N N . THR B 1 21 ? 20.359 -7.863 -37.75 1 35.94 21 THR B N 1
ATOM 2264 C CA . THR B 1 21 ? 21.062 -8.078 -36.469 1 35.94 21 THR B CA 1
ATOM 2265 C C . THR B 1 21 ? 20.328 -9.094 -35.625 1 35.94 21 THR B C 1
ATOM 2267 O O . THR B 1 21 ? 19.172 -8.906 -35.281 1 35.94 21 THR B O 1
ATOM 2270 N N . ASN B 1 22 ? 20.609 -10.312 -35.906 1 32.41 22 ASN B N 1
ATOM 2271 C CA . ASN B 1 22 ? 20.297 -11.258 -34.844 1 32.41 22 ASN B CA 1
ATOM 2272 C C . ASN B 1 22 ? 20.688 -10.719 -33.5 1 32.41 22 ASN B C 1
ATOM 2274 O O . ASN B 1 22 ? 21.875 -10.5 -33.219 1 32.41 22 ASN B O 1
ATOM 2278 N N . VAL B 1 23 ? 19.953 -9.836 -33.031 1 34.22 23 VAL B N 1
ATOM 2279 C CA . VAL B 1 23 ? 20.125 -9.719 -31.594 1 34.22 23 VAL B CA 1
ATOM 2280 C C . VAL B 1 23 ? 20.422 -11.094 -30.984 1 34.22 23 VAL B C 1
ATOM 2282 O O . VAL B 1 23 ? 19.609 -12.008 -31.078 1 34.22 23 VAL B O 1
ATOM 2285 N N . SER B 1 24 ? 21.625 -11.492 -31.141 1 33.09 24 SER B N 1
ATOM 2286 C CA . SER B 1 24 ? 21.984 -12.625 -30.297 1 33.09 24 SER B CA 1
ATOM 2287 C C . SER B 1 24 ? 21.156 -12.633 -29.016 1 33.09 24 SER B C 1
ATOM 2289 O O . SER B 1 24 ? 21.062 -11.617 -28.328 1 33.09 24 SER B O 1
ATOM 2291 N N . ASN B 1 25 ? 20.016 -13.219 -29.062 1 35.91 25 ASN B N 1
ATOM 2292 C CA . ASN B 1 25 ? 19.562 -13.625 -27.75 1 35.91 25 ASN B CA 1
ATOM 2293 C C . ASN B 1 25 ? 20.719 -13.914 -26.797 1 35.91 25 ASN B C 1
ATOM 2295 O O . ASN B 1 25 ? 21.438 -14.898 -26.984 1 35.91 25 ASN B O 1
ATOM 2299 N N . ALA B 1 26 ? 21.578 -13 -26.562 1 39.34 26 ALA B N 1
ATOM 2300 C CA . ALA B 1 26 ? 22.531 -13.273 -25.484 1 39.34 26 ALA B CA 1
ATOM 2301 C C . ALA B 1 26 ? 22.047 -14.422 -24.609 1 39.34 26 ALA B C 1
ATOM 2303 O O . ALA B 1 26 ? 20.953 -14.352 -24.031 1 39.34 26 ALA B O 1
ATOM 2304 N N . GLY B 1 27 ? 22.031 -15.703 -25 1 45.97 27 GLY B N 1
ATOM 2305 C CA . GLY B 1 27 ? 21.688 -16.938 -24.328 1 45.97 27 GLY B CA 1
ATOM 2306 C C . GLY B 1 27 ? 21.547 -16.781 -22.828 1 45.97 27 GLY B C 1
ATOM 2307 O O . GLY B 1 27 ? 22.531 -16.453 -22.141 1 45.97 27 GLY B O 1
ATOM 2308 N N . GLN B 1 28 ? 20.391 -16.453 -22.344 1 59.09 28 GLN B N 1
ATOM 2309 C CA . GLN B 1 28 ? 20.125 -16.438 -20.906 1 59.09 28 GLN B CA 1
ATOM 2310 C C . GLN B 1 28 ? 20.719 -17.656 -20.219 1 59.09 28 GLN B C 1
ATOM 2312 O O . GLN B 1 28 ? 20.391 -18.797 -20.594 1 59.09 28 GLN B O 1
ATOM 2317 N N . GLU B 1 29 ? 21.922 -17.656 -19.781 1 71.94 29 GLU B N 1
ATOM 2318 C CA . GLU B 1 29 ? 22.609 -18.703 -19.031 1 71.94 29 GLU B CA 1
ATOM 2319 C C . GLU B 1 29 ? 21.75 -19.188 -17.875 1 71.94 29 GLU B C 1
ATOM 2321 O O . GLU B 1 29 ? 21.406 -18.422 -16.969 1 71.94 29 GLU B O 1
ATOM 2326 N N . THR B 1 30 ? 20.953 -20.266 -18.094 1 87.88 30 THR B N 1
ATOM 2327 C CA . THR B 1 30 ? 20.219 -20.938 -17.031 1 87.88 30 THR B CA 1
ATOM 2328 C C . THR B 1 30 ? 21.156 -21.859 -16.219 1 87.88 30 THR B C 1
ATOM 2330 O O . THR B 1 30 ? 21.891 -22.656 -16.797 1 87.88 30 THR B O 1
ATOM 2333 N N . LYS B 1 31 ? 21.219 -21.547 -14.953 1 92.88 31 LYS B N 1
ATOM 2334 C CA . LYS B 1 31 ? 22 -22.391 -14.039 1 92.88 31 LYS B CA 1
ATOM 2335 C C . LYS B 1 31 ? 21.094 -23.25 -13.172 1 92.88 31 LYS B C 1
ATOM 2337 O O . LYS B 1 31 ? 19.938 -22.891 -12.938 1 92.88 31 LYS B O 1
ATOM 2342 N N . SER B 1 32 ? 21.641 -24.328 -12.773 1 95.12 32 SER B N 1
ATOM 2343 C CA . SER B 1 32 ? 20.891 -25.219 -11.891 1 95.12 32 SER B CA 1
ATOM 2344 C C . SER B 1 32 ? 20.797 -24.641 -10.484 1 95.12 32 SER B C 1
ATOM 2346 O O . SER B 1 32 ? 21.766 -24.094 -9.961 1 95.12 32 SER B O 1
ATOM 2348 N N . LEU B 1 33 ? 19.609 -24.734 -9.93 1 96.31 33 LEU B N 1
ATOM 2349 C CA . LEU B 1 33 ? 19.344 -24.391 -8.539 1 96.31 33 LEU B CA 1
ATOM 2350 C C . LEU B 1 33 ? 19.312 -25.641 -7.664 1 96.31 33 LEU B C 1
ATOM 2352 O O . LEU B 1 33 ? 18.438 -26.484 -7.812 1 96.31 33 LEU B O 1
ATOM 2356 N N . ASN B 1 34 ? 20.297 -25.828 -6.777 1 95.5 34 ASN B N 1
ATOM 2357 C CA . ASN B 1 34 ? 20.438 -27.031 -5.973 1 95.5 34 ASN B CA 1
ATOM 2358 C C . ASN B 1 34 ? 19.672 -26.938 -4.66 1 95.5 34 ASN B C 1
ATOM 2360 O O . ASN B 1 34 ? 20.25 -26.656 -3.611 1 95.5 34 ASN B O 1
ATOM 2364 N N . ILE B 1 35 ? 18.297 -27.281 -4.777 1 98.25 35 ILE B N 1
ATOM 2365 C CA . ILE B 1 35 ? 17.469 -27.125 -3.592 1 98.25 35 ILE B CA 1
ATOM 2366 C C . ILE B 1 35 ? 16.516 -28.312 -3.457 1 98.25 35 ILE B C 1
ATOM 2368 O O . ILE B 1 35 ? 15.398 -28.172 -2.963 1 98.25 35 ILE B O 1
ATOM 2372 N N . GLN B 1 36 ? 16.891 -29.406 -3.93 1 97.56 36 GLN B N 1
ATOM 2373 C CA . GLN B 1 36 ? 16.062 -30.609 -3.92 1 97.56 36 GLN B CA 1
ATOM 2374 C C . GLN B 1 36 ? 15.578 -30.938 -2.508 1 97.56 36 GLN B C 1
ATOM 2376 O O . GLN B 1 36 ? 14.438 -31.375 -2.324 1 97.56 36 GLN B O 1
ATOM 2381 N N . GLU B 1 37 ? 16.406 -30.734 -1.506 1 97.81 37 GLU B N 1
ATOM 2382 C CA . GLU B 1 37 ? 16.078 -31.094 -0.128 1 97.81 37 GLU B CA 1
ATOM 2383 C C . GLU B 1 37 ? 14.906 -30.266 0.394 1 97.81 37 GLU B C 1
ATOM 2385 O O . GLU B 1 37 ? 14.172 -30.719 1.274 1 97.81 37 GLU B O 1
ATOM 2390 N N . LEU B 1 38 ? 14.695 -29.109 -0.196 1 98.56 38 LEU B N 1
ATOM 2391 C CA . LEU B 1 38 ? 13.625 -28.234 0.28 1 98.56 38 LEU B CA 1
ATOM 2392 C C . LEU B 1 38 ? 12.258 -28.766 -0.14 1 98.56 38 LEU B C 1
ATOM 2394 O O . LEU B 1 38 ? 11.234 -28.375 0.421 1 98.56 38 LEU B O 1
ATOM 2398 N N . PHE B 1 39 ? 12.195 -29.625 -1.074 1 98.44 39 PHE B N 1
ATOM 2399 C CA . PHE B 1 39 ? 10.938 -30.141 -1.585 1 98.44 39 PHE B CA 1
ATOM 2400 C C . PHE B 1 39 ? 10.516 -31.391 -0.822 1 98.44 39 PHE B C 1
ATOM 2402 O O . PHE B 1 39 ? 9.414 -31.906 -1.017 1 98.44 39 PHE B O 1
ATOM 2409 N N . ASN B 1 40 ? 11.391 -31.922 0.058 1 96.81 40 ASN B N 1
ATOM 2410 C CA . ASN B 1 40 ? 11.102 -33 0.994 1 96.81 40 ASN B CA 1
ATOM 2411 C C . ASN B 1 40 ? 10.43 -34.188 0.3 1 96.81 40 ASN B C 1
ATOM 2413 O O . ASN B 1 40 ? 9.383 -34.656 0.746 1 96.81 40 ASN B O 1
ATOM 2417 N N . GLY B 1 41 ? 10.938 -34.562 -0.852 1 97.25 41 GLY B N 1
ATOM 2418 C CA . GLY B 1 41 ? 10.477 -35.75 -1.551 1 97.25 41 GLY B CA 1
ATOM 2419 C C . GLY B 1 41 ? 9.289 -35.5 -2.451 1 97.25 41 GLY B C 1
ATOM 2420 O O . GLY B 1 41 ? 8.828 -36.375 -3.162 1 97.25 41 GLY B O 1
ATOM 2421 N N . LYS B 1 42 ? 8.797 -34.375 -2.453 1 98.31 42 LYS B N 1
ATOM 2422 C CA . LYS B 1 42 ? 7.672 -34.031 -3.32 1 98.31 42 LYS B CA 1
ATOM 2423 C C . LYS B 1 42 ? 8.148 -33.5 -4.664 1 98.31 42 LYS B C 1
ATOM 2425 O O . LYS B 1 42 ? 9.18 -32.812 -4.73 1 98.31 42 LYS B O 1
ATOM 2430 N N . GLU B 1 43 ? 7.41 -33.781 -5.637 1 98.56 43 GLU B N 1
ATOM 2431 C CA . GLU B 1 43 ? 7.723 -33.25 -6.961 1 98.56 43 GLU B CA 1
ATOM 2432 C C . GLU B 1 43 ? 7.41 -31.766 -7.047 1 98.56 43 GLU B C 1
ATOM 2434 O O . GLU B 1 43 ? 6.387 -31.312 -6.527 1 98.56 43 GLU B O 1
ATOM 2439 N N . GLY B 1 44 ? 8.289 -30.969 -7.645 1 98.88 44 GLY B N 1
ATOM 2440 C CA . GLY B 1 44 ? 8.102 -29.531 -7.812 1 98.88 44 GLY B CA 1
ATOM 2441 C C . GLY B 1 44 ? 9.234 -28.875 -8.586 1 98.88 44 GLY B C 1
ATOM 2442 O O . GLY B 1 44 ? 10.07 -29.562 -9.18 1 98.88 44 GLY B O 1
ATOM 2443 N N . THR B 1 45 ? 9.148 -27.562 -8.664 1 98.94 45 THR B N 1
ATOM 2444 C CA . THR B 1 45 ? 10.172 -26.781 -9.344 1 98.94 45 THR B CA 1
ATOM 2445 C C . THR B 1 45 ? 10.258 -25.375 -8.75 1 98.94 45 THR B C 1
ATOM 2447 O O . THR B 1 45 ? 9.375 -24.953 -8 1 98.94 45 THR B O 1
ATOM 2450 N N . MET B 1 46 ? 11.32 -24.688 -9.047 1 98.94 46 MET B N 1
ATOM 2451 C CA . MET B 1 46 ? 11.484 -23.266 -8.766 1 98.94 46 MET B CA 1
ATOM 2452 C C . MET B 1 46 ? 12.281 -22.578 -9.867 1 98.94 46 MET B C 1
ATOM 2454 O O . MET B 1 46 ? 13.289 -23.109 -10.336 1 98.94 46 MET B O 1
ATOM 2458 N N . VAL B 1 47 ? 11.797 -21.516 -10.281 1 98.94 47 VAL B N 1
ATOM 2459 C CA . VAL B 1 47 ? 12.516 -20.562 -11.133 1 98.94 47 VAL B CA 1
ATOM 2460 C C . VAL B 1 47 ? 12.883 -19.328 -10.328 1 98.94 47 VAL B C 1
ATOM 2462 O O . VAL B 1 47 ? 12.047 -18.766 -9.617 1 98.94 47 VAL B O 1
ATOM 2465 N N . LEU B 1 48 ? 14.094 -18.938 -10.359 1 98.88 48 LEU B N 1
ATOM 2466 C CA . LEU B 1 48 ? 14.633 -17.75 -9.727 1 98.88 48 LEU B CA 1
ATOM 2467 C C . LEU B 1 48 ? 15.461 -16.938 -10.711 1 98.88 48 LEU B C 1
ATOM 2469 O O . LEU B 1 48 ? 16.391 -17.453 -11.336 1 98.88 48 LEU B O 1
ATOM 2473 N N . LYS B 1 49 ? 15.102 -15.641 -10.844 1 98.62 49 LYS B N 1
ATOM 2474 C CA . LYS B 1 49 ? 15.758 -14.859 -11.891 1 98.62 49 LYS B CA 1
ATOM 2475 C C . LYS B 1 49 ? 16.062 -13.445 -11.406 1 98.62 49 LYS B C 1
ATOM 2477 O O . LYS B 1 49 ? 15.195 -12.773 -10.844 1 98.62 49 LYS B O 1
ATOM 2482 N N . SER B 1 50 ? 17.266 -13.008 -11.625 1 98.44 50 SER B N 1
ATOM 2483 C CA . SER B 1 50 ? 17.672 -11.633 -11.383 1 98.44 50 SER B CA 1
ATOM 2484 C C . SER B 1 50 ? 17.109 -10.695 -12.445 1 98.44 50 SER B C 1
ATOM 2486 O O . SER B 1 50 ? 17.297 -10.938 -13.641 1 98.44 50 SER B O 1
ATOM 2488 N N . VAL B 1 51 ? 16.469 -9.648 -11.984 1 98.44 51 VAL B N 1
ATOM 2489 C CA . VAL B 1 51 ? 15.938 -8.68 -12.938 1 98.44 51 VAL B CA 1
ATOM 2490 C C . VAL B 1 51 ? 17.078 -7.848 -13.516 1 98.44 51 VAL B C 1
ATOM 2492 O O . VAL B 1 51 ? 17.062 -7.504 -14.703 1 98.44 51 VAL B O 1
ATOM 2495 N N . ARG B 1 52 ? 18.047 -7.578 -12.75 1 97 52 ARG B N 1
ATOM 2496 C CA . ARG B 1 52 ? 19.156 -6.715 -13.133 1 97 52 ARG B CA 1
ATOM 2497 C C . ARG B 1 52 ? 20.094 -7.434 -14.102 1 97 52 ARG B C 1
ATOM 2499 O O . ARG B 1 52 ? 20.422 -6.898 -15.164 1 97 52 ARG B O 1
ATOM 2506 N N . THR B 1 53 ? 20.484 -8.664 -13.812 1 96 53 THR B N 1
ATOM 2507 C CA . THR B 1 53 ? 21.531 -9.344 -14.57 1 96 53 THR B CA 1
ATOM 2508 C C . THR B 1 53 ? 20.906 -10.328 -15.562 1 96 53 THR B C 1
ATOM 2510 O O . THR B 1 53 ? 21.594 -10.82 -16.469 1 96 53 THR B O 1
ATOM 2513 N N . HIS B 1 54 ? 19.703 -10.711 -15.312 1 95.81 54 HIS B N 1
ATOM 2514 C CA . HIS B 1 54 ? 18.969 -11.656 -16.141 1 95.81 54 HIS B CA 1
ATOM 2515 C C . HIS B 1 54 ? 19.453 -13.086 -15.922 1 95.81 54 HIS B C 1
ATOM 2517 O O . HIS B 1 54 ? 19.016 -14.008 -16.609 1 95.81 54 HIS B O 1
ATOM 2523 N N . LYS B 1 55 ? 20.297 -13.258 -14.977 1 95.75 55 LYS B N 1
ATOM 2524 C CA . LYS B 1 55 ? 20.688 -14.609 -14.617 1 95.75 55 LYS B CA 1
ATOM 2525 C C . LYS B 1 55 ? 19.516 -15.406 -14.062 1 95.75 55 LYS B C 1
ATOM 2527 O O . LYS B 1 55 ? 18.781 -14.914 -13.188 1 95.75 55 LYS B O 1
ATOM 2532 N N . MET B 1 56 ? 19.391 -16.625 -14.555 1 97.69 56 MET B N 1
ATOM 2533 C CA . MET B 1 56 ? 18.266 -17.469 -14.164 1 97.69 56 MET B CA 1
ATOM 2534 C C . MET B 1 56 ? 18.75 -18.781 -13.547 1 97.69 56 MET B C 1
ATOM 2536 O O . MET B 1 56 ? 19.688 -19.406 -14.047 1 97.69 56 MET B O 1
ATOM 2540 N N . TYR B 1 57 ? 18.172 -19.141 -12.422 1 98.25 57 TYR B N 1
ATOM 2541 C CA . TYR B 1 57 ? 18.375 -20.406 -11.742 1 98.25 57 TYR B CA 1
ATOM 2542 C C . TYR B 1 57 ? 17.094 -21.25 -11.742 1 98.25 57 TYR B C 1
ATOM 2544 O O . TYR B 1 57 ? 16 -20.719 -11.484 1 98.25 57 TYR B O 1
ATOM 2552 N N . VAL B 1 58 ? 17.234 -22.594 -12.062 1 98.69 58 VAL B N 1
ATOM 2553 C CA . VAL B 1 58 ? 16.047 -23.422 -12.133 1 98.69 58 VAL B CA 1
ATOM 2554 C C . VAL B 1 58 ? 16.297 -24.75 -11.422 1 98.69 58 VAL B C 1
ATOM 2556 O O . VAL B 1 58 ? 17.344 -25.375 -11.617 1 98.69 58 VAL B O 1
ATOM 2559 N N . TYR B 1 59 ? 15.43 -25.094 -10.516 1 98.75 59 TYR B N 1
ATOM 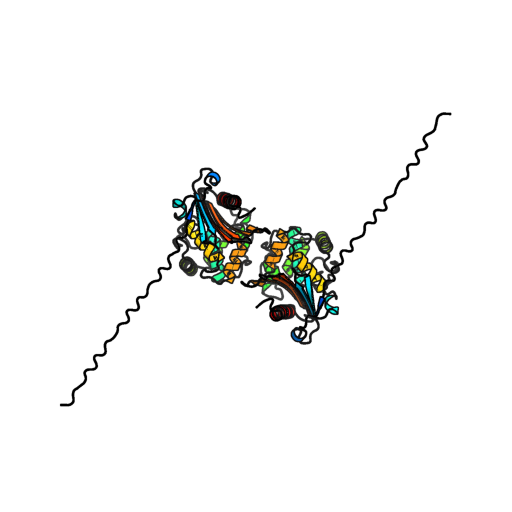2560 C CA . TYR B 1 59 ? 15.312 -26.453 -10.031 1 98.75 59 TYR B CA 1
ATOM 2561 C C . TYR B 1 59 ? 14.25 -27.219 -10.805 1 98.75 59 TYR B C 1
ATOM 2563 O O . TYR B 1 59 ? 13.117 -26.766 -10.938 1 98.75 59 TYR B O 1
ATOM 2571 N N . ASN B 1 60 ? 14.602 -28.453 -11.336 1 98.56 60 ASN B N 1
ATOM 2572 C CA . ASN B 1 60 ? 13.695 -29.297 -12.102 1 98.56 60 ASN B CA 1
ATOM 2573 C C . ASN B 1 60 ? 13.203 -28.578 -13.359 1 98.56 60 ASN B C 1
ATOM 2575 O O . ASN B 1 60 ? 12.016 -28.25 -13.469 1 98.56 60 ASN B O 1
ATOM 2579 N N . GLU B 1 61 ? 14.062 -28.422 -14.328 1 98 61 GLU B N 1
ATOM 2580 C CA . GLU B 1 61 ? 13.828 -27.656 -15.547 1 98 61 GLU B CA 1
ATOM 2581 C C . GLU B 1 61 ? 12.656 -28.219 -16.344 1 98 61 GLU B C 1
ATOM 2583 O O . GLU B 1 61 ? 11.852 -27.453 -16.891 1 98 61 GLU B O 1
ATOM 2588 N N . LYS B 1 62 ? 12.617 -29.516 -16.391 1 98.12 62 LYS B N 1
ATOM 2589 C CA . LYS B 1 62 ? 11.531 -30.125 -17.141 1 98.12 62 LYS B CA 1
ATOM 2590 C C . LYS B 1 62 ? 10.172 -29.672 -16.609 1 98.12 62 LYS B C 1
ATOM 2592 O O . LYS B 1 62 ? 9.328 -29.188 -17.375 1 98.12 62 LYS B O 1
ATOM 2597 N N . ARG B 1 63 ? 9.969 -29.703 -15.32 1 98.69 63 ARG B N 1
ATOM 2598 C CA . ARG B 1 63 ? 8.703 -29.312 -14.719 1 98.69 63 ARG B CA 1
ATOM 2599 C C . ARG B 1 63 ? 8.492 -27.797 -14.828 1 98.69 63 ARG B C 1
ATOM 2601 O O . ARG B 1 63 ? 7.352 -27.344 -14.938 1 98.69 63 ARG B O 1
ATOM 2608 N N . SER B 1 64 ? 9.57 -27.062 -14.828 1 98.88 64 SER B N 1
ATOM 2609 C CA . SER B 1 64 ? 9.461 -25.609 -14.875 1 98.88 64 SER B CA 1
ATOM 2610 C C . SER B 1 64 ? 8.789 -25.156 -16.156 1 98.88 64 SER B C 1
ATOM 2612 O O . SER B 1 64 ? 8.281 -24.031 -16.234 1 98.88 64 SER B O 1
ATOM 2614 N N . ARG B 1 65 ? 8.719 -26.031 -17.156 1 98.62 65 ARG B N 1
ATOM 2615 C CA . ARG B 1 65 ? 8.141 -25.688 -18.438 1 98.62 65 ARG B CA 1
ATOM 2616 C C . ARG B 1 65 ? 6.77 -26.328 -18.625 1 98.62 65 ARG B C 1
ATOM 2618 O O . ARG B 1 65 ? 6.098 -26.109 -19.641 1 98.62 65 ARG B O 1
ATOM 2625 N N . GLU B 1 66 ? 6.359 -27.156 -17.672 1 98.81 66 GLU B N 1
ATOM 2626 C CA . GLU B 1 66 ? 5.027 -27.75 -17.688 1 98.81 66 GLU B CA 1
ATOM 2627 C C . GLU B 1 66 ? 3.975 -26.781 -17.156 1 98.81 66 GLU B C 1
ATOM 2629 O O . GLU B 1 66 ? 4.195 -26.109 -16.156 1 98.81 66 GLU B O 1
ATOM 2634 N N . ARG B 1 67 ? 2.891 -26.703 -17.859 1 98.94 67 ARG B N 1
ATOM 2635 C CA . ARG B 1 67 ? 1.822 -25.797 -17.453 1 98.94 67 ARG B CA 1
ATOM 2636 C C . ARG B 1 67 ? 0.859 -26.484 -16.484 1 98.94 67 ARG B C 1
ATOM 2638 O O . ARG B 1 67 ? 0.513 -27.656 -16.672 1 98.94 67 ARG B O 1
ATOM 2645 N N . PHE B 1 68 ? 0.52 -25.797 -15.477 1 98.94 68 PHE B N 1
ATOM 2646 C CA . PHE B 1 68 ? -0.504 -26.156 -14.508 1 98.94 68 PHE B CA 1
ATOM 2647 C C . PHE B 1 68 ? -1.503 -25.016 -14.328 1 98.94 68 PHE B C 1
ATOM 2649 O O . PHE B 1 68 ? -1.256 -23.891 -14.766 1 98.94 68 PHE B O 1
ATOM 2656 N N . THR B 1 69 ? -2.664 -25.375 -13.773 1 98.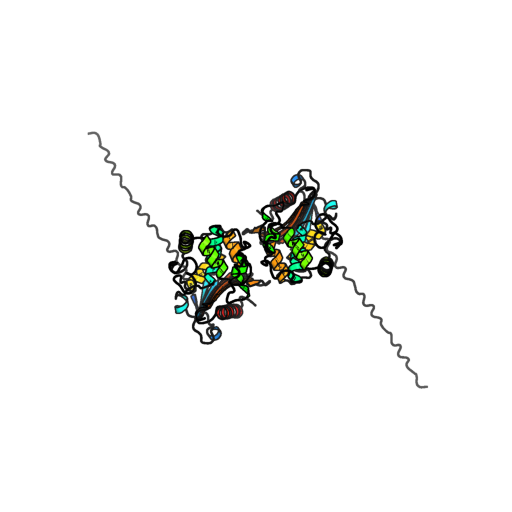94 69 THR B N 1
ATOM 2657 C CA . THR B 1 69 ? -3.578 -24.297 -13.406 1 98.94 69 THR B CA 1
ATOM 2658 C C . THR B 1 69 ? -2.92 -23.344 -12.406 1 98.94 69 THR B C 1
ATOM 2660 O O . THR B 1 69 ? -2.188 -23.781 -11.516 1 98.94 69 THR B O 1
ATOM 2663 N N . PRO B 1 70 ? -3.135 -22.031 -12.602 1 98.94 70 PRO B N 1
ATOM 2664 C CA . PRO B 1 70 ? -2.426 -21.078 -11.742 1 98.94 70 PRO B CA 1
ATOM 2665 C C . PRO B 1 70 ? -3.014 -21 -10.336 1 98.94 70 PRO B C 1
ATOM 2667 O O . PRO B 1 70 ? -2.375 -20.469 -9.422 1 98.94 70 PRO B O 1
ATOM 2670 N N . GLU B 1 71 ? -4.215 -21.484 -10.188 1 98.88 71 GLU B N 1
ATOM 2671 C CA . GLU B 1 71 ? -4.922 -21.297 -8.922 1 98.88 71 GLU B CA 1
ATOM 2672 C C . GLU B 1 71 ? -4.91 -19.828 -8.5 1 98.88 71 GLU B C 1
ATOM 2674 O O . GLU B 1 71 ? -5.016 -18.922 -9.344 1 98.88 71 GLU B O 1
ATOM 2679 N N . SER B 1 72 ? -4.77 -19.516 -7.219 1 98.88 72 SER B N 1
ATOM 2680 C CA . SER B 1 72 ? -4.973 -18.172 -6.703 1 98.88 72 SER B CA 1
ATOM 2681 C C . SER B 1 72 ? -3.84 -17.25 -7.121 1 98.88 72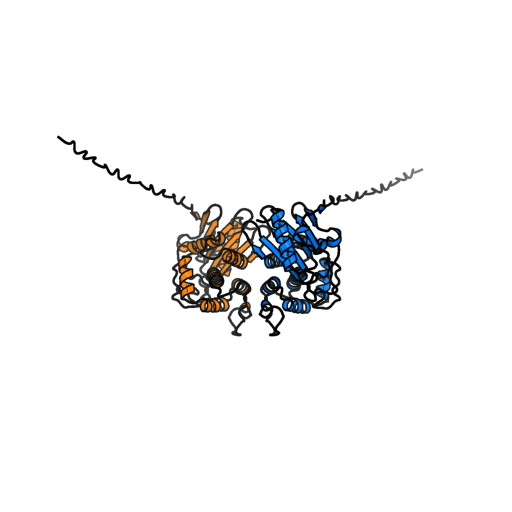 SER B C 1
ATOM 2683 O O . SER B 1 72 ? -3.922 -16.031 -6.93 1 98.88 72 SER B O 1
ATOM 2685 N N . THR B 1 73 ? -2.787 -17.688 -7.746 1 98.94 73 THR B N 1
ATOM 2686 C CA . THR B 1 73 ? -1.765 -16.75 -8.203 1 98.94 73 THR B CA 1
ATOM 2687 C C . THR B 1 73 ? -2.297 -15.875 -9.336 1 98.94 73 THR B C 1
ATOM 2689 O O . THR B 1 73 ? -1.796 -14.773 -9.57 1 98.94 73 THR B O 1
ATOM 2692 N N . PHE B 1 74 ? -3.359 -16.328 -10.031 1 98.94 74 PHE B N 1
ATOM 2693 C CA . PHE B 1 74 ? -3.953 -15.539 -11.109 1 98.94 74 PHE B CA 1
ATOM 2694 C C . PHE B 1 74 ? -4.496 -14.211 -10.578 1 98.94 74 PHE B C 1
ATOM 2696 O O . PHE B 1 74 ? -4.711 -13.273 -11.344 1 98.94 74 PHE B O 1
ATOM 2703 N N . LYS B 1 75 ? -4.68 -14.086 -9.312 1 98.94 75 LYS B N 1
ATOM 2704 C CA . LYS B 1 75 ? -5.254 -12.875 -8.719 1 98.94 75 LYS B CA 1
ATOM 2705 C C . LYS B 1 75 ? -4.371 -11.664 -8.984 1 98.94 75 LYS B C 1
ATOM 2707 O O . LYS B 1 75 ? -4.852 -10.531 -8.992 1 98.94 75 LYS B O 1
ATOM 2712 N N . VAL B 1 76 ? -3.092 -11.883 -9.188 1 98.94 76 VAL B N 1
ATOM 2713 C CA . VAL B 1 76 ? -2.227 -10.773 -9.578 1 98.94 76 VAL B CA 1
ATOM 2714 C C . VAL B 1 76 ? -2.686 -10.203 -10.922 1 98.94 76 VAL B C 1
ATOM 2716 O O . VAL B 1 76 ? -2.904 -9 -11.047 1 98.94 76 VAL B O 1
ATOM 2719 N N . ALA B 1 77 ? -2.918 -11.062 -11.898 1 98.94 77 ALA B N 1
ATOM 2720 C CA . ALA B 1 77 ? -3.416 -10.648 -13.203 1 98.94 77 ALA B CA 1
ATOM 2721 C C . ALA B 1 77 ? -4.844 -10.117 -13.109 1 98.94 77 ALA B C 1
ATOM 2723 O 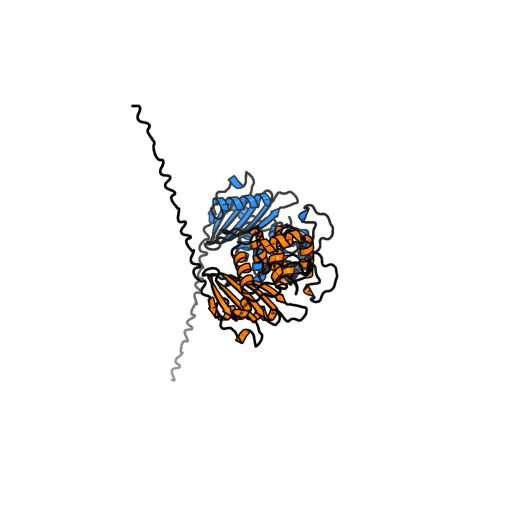O . ALA B 1 77 ? -5.168 -9.086 -13.703 1 98.94 77 ALA B O 1
ATOM 2724 N N . ASN B 1 78 ? -5.648 -10.867 -12.344 1 98.94 78 ASN B N 1
ATOM 2725 C CA . ASN B 1 78 ? -7.035 -10.461 -12.156 1 98.94 78 ASN B CA 1
ATOM 2726 C C . ASN B 1 78 ? -7.125 -9.047 -11.578 1 98.94 78 ASN B C 1
ATOM 2728 O O . ASN B 1 78 ? -7.957 -8.25 -12.016 1 98.94 78 ASN B O 1
ATOM 2732 N N . ALA B 1 79 ? -6.324 -8.727 -10.633 1 98.94 79 ALA B N 1
ATOM 2733 C CA . ALA B 1 79 ? -6.297 -7.395 -10.023 1 98.94 79 ALA B CA 1
ATOM 2734 C C . ALA B 1 79 ? -5.93 -6.328 -11.055 1 98.94 79 ALA B C 1
ATOM 2736 O O . ALA B 1 79 ? -6.551 -5.266 -11.102 1 98.94 79 ALA B O 1
ATOM 2737 N N . LEU B 1 80 ? -4.891 -6.617 -11.852 1 98.94 80 LEU B N 1
ATOM 2738 C CA . LEU B 1 80 ? -4.492 -5.695 -12.914 1 98.94 80 LEU B CA 1
ATOM 2739 C C . LEU B 1 80 ? -5.652 -5.43 -13.867 1 98.94 80 LEU B C 1
ATOM 2741 O O . LEU B 1 80 ? -5.941 -4.273 -14.188 1 98.94 80 LEU B O 1
ATOM 2745 N N . ILE B 1 81 ? -6.344 -6.461 -14.312 1 98.94 81 ILE B N 1
ATOM 2746 C CA . ILE B 1 81 ? -7.445 -6.348 -15.258 1 98.94 81 ILE B CA 1
ATOM 2747 C C . ILE B 1 81 ? -8.602 -5.59 -14.609 1 98.94 81 ILE B C 1
ATOM 2749 O O . ILE B 1 81 ? -9.211 -4.715 -15.234 1 98.94 81 ILE B O 1
ATOM 2753 N N . GLY B 1 82 ? -8.922 -5.93 -13.344 1 98.94 82 GLY B N 1
ATOM 2754 C CA . GLY B 1 82 ? -9.984 -5.246 -12.625 1 98.94 82 GLY B CA 1
ATOM 2755 C C . GLY B 1 82 ? -9.766 -3.75 -12.516 1 98.94 82 GLY B C 1
ATOM 2756 O O . GLY B 1 82 ? -10.695 -2.965 -12.734 1 98.94 82 GLY B O 1
ATOM 2757 N N . LEU B 1 83 ? -8.555 -3.357 -12.18 1 98.94 83 LEU B N 1
ATOM 2758 C CA . LEU B 1 83 ? -8.227 -1.938 -12.094 1 98.94 83 LEU B CA 1
ATOM 2759 C C . LEU B 1 83 ? -8.297 -1.281 -13.469 1 98.94 83 LEU B C 1
ATOM 2761 O O . LEU B 1 83 ? -8.875 -0.202 -13.617 1 98.94 83 LEU B O 1
ATOM 2765 N N . GLN B 1 84 ? -7.754 -1.919 -14.477 1 98.88 84 GLN B N 1
ATOM 2766 C CA . GLN B 1 84 ? -7.652 -1.357 -15.812 1 98.88 84 GLN B CA 1
ATOM 2767 C C . GLN B 1 84 ? -9.031 -1.157 -16.438 1 98.88 84 GLN B C 1
ATOM 2769 O O . GLN B 1 84 ? -9.258 -0.188 -17.156 1 98.88 84 GLN B O 1
ATOM 2774 N N . THR B 1 85 ? -9.969 -2.043 -16.188 1 98.81 85 THR B N 1
ATOM 2775 C CA . THR B 1 85 ? -11.297 -2.014 -16.781 1 98.81 85 THR B CA 1
ATOM 2776 C C . THR B 1 85 ? -12.281 -1.281 -15.883 1 98.81 85 THR B C 1
ATOM 2778 O O . THR B 1 85 ? -13.477 -1.224 -16.172 1 98.81 85 THR B O 1
ATOM 2781 N N . SER B 1 86 ? -11.812 -0.829 -14.75 1 98.5 86 SER B N 1
ATOM 2782 C CA . SER B 1 86 ? -12.602 -0.081 -13.773 1 98.5 86 SER B CA 1
ATOM 2783 C C . SER B 1 86 ? -13.68 -0.957 -13.148 1 98.5 86 SER B C 1
ATOM 2785 O O . SER B 1 86 ? -14.734 -0.458 -12.742 1 98.5 86 SER B O 1
ATOM 2787 N N . ALA B 1 87 ? -13.461 -2.264 -13.188 1 98.75 87 ALA B N 1
ATOM 2788 C CA . ALA B 1 87 ? -14.32 -3.139 -12.398 1 98.75 87 ALA B CA 1
ATOM 2789 C C . ALA B 1 87 ? -14.172 -2.857 -10.906 1 98.75 87 ALA B C 1
ATOM 2791 O O . ALA B 1 87 ? -15.086 -3.123 -10.117 1 98.75 87 ALA B O 1
ATOM 2792 N N . VAL B 1 88 ? -13.031 -2.404 -10.477 1 98.25 88 VAL B N 1
ATOM 2793 C CA . VAL B 1 88 ? -12.766 -1.8 -9.18 1 98.25 88 VAL B CA 1
ATOM 2794 C C . VAL B 1 88 ? -12.086 -0.448 -9.367 1 98.25 88 VAL B C 1
ATOM 2796 O O . VAL B 1 88 ? -11.289 -0.27 -10.297 1 98.25 88 VAL B O 1
ATOM 2799 N N . ARG B 1 89 ? -12.336 0.43 -8.438 1 96.06 89 ARG B N 1
ATOM 2800 C CA . ARG B 1 89 ? -11.82 1.788 -8.555 1 96.06 89 ARG B CA 1
ATOM 2801 C C . ARG B 1 89 ? -10.344 1.846 -8.172 1 96.06 89 ARG B C 1
ATOM 2803 O O . ARG B 1 89 ? -9.562 2.582 -8.781 1 96.06 89 ARG B O 1
ATOM 2810 N N . ASP B 1 90 ? -9.961 1.209 -7.164 1 97.44 90 ASP B N 1
ATOM 2811 C CA . ASP B 1 90 ? -8.609 1.199 -6.609 1 97.44 90 ASP B CA 1
ATOM 2812 C C . ASP B 1 90 ? -8.406 0.007 -5.676 1 97.44 90 ASP B C 1
ATOM 2814 O O . ASP B 1 90 ? -9.258 -0.881 -5.602 1 97.44 90 ASP B O 1
ATOM 2818 N N . GLU B 1 91 ? -7.262 -0.085 -5.027 1 98.31 91 GLU B N 1
ATOM 2819 C CA . GLU B 1 91 ? -6.898 -1.241 -4.215 1 98.31 91 GLU B CA 1
ATOM 2820 C C . GLU B 1 91 ? -7.754 -1.32 -2.955 1 98.31 91 GLU B C 1
ATOM 2822 O O . GLU B 1 91 ? -7.766 -2.346 -2.27 1 98.31 91 GLU B O 1
ATOM 2827 N N . TYR B 1 92 ? -8.578 -0.275 -2.699 1 97.44 92 TYR B N 1
ATOM 2828 C CA . TYR B 1 92 ? -9.328 -0.21 -1.449 1 97.44 92 TYR B CA 1
ATOM 2829 C C . TYR B 1 92 ? -10.82 -0.403 -1.696 1 97.44 92 TYR B C 1
ATOM 2831 O O . TYR B 1 92 ? -11.617 -0.407 -0.754 1 97.44 92 TYR B O 1
ATOM 2839 N N . GLU B 1 93 ? -11.242 -0.543 -2.934 1 96.81 93 GLU B N 1
ATOM 2840 C CA . GLU B 1 93 ? -12.656 -0.76 -3.199 1 96.81 93 GLU B CA 1
ATOM 2841 C C . GLU B 1 93 ? -13.172 -1.999 -2.473 1 96.81 93 GLU B C 1
ATOM 2843 O O . GLU B 1 93 ? -12.562 -3.064 -2.539 1 96.81 93 GLU B O 1
ATOM 2848 N N . VAL B 1 94 ? -14.344 -1.812 -1.837 1 97.69 94 VAL B N 1
ATOM 2849 C CA . VAL B 1 94 ? -14.875 -2.836 -0.941 1 97.69 94 VAL B CA 1
ATOM 2850 C C . VAL B 1 94 ? -16 -3.604 -1.638 1 97.69 94 VAL B C 1
ATOM 2852 O O . VAL B 1 94 ? -16.844 -3.008 -2.312 1 97.69 94 VAL B O 1
ATOM 2855 N N . LYS B 1 95 ? -15.961 -4.859 -1.581 1 97.5 95 LYS B N 1
ATOM 2856 C CA . LYS B 1 95 ? -17.141 -5.699 -1.77 1 97.5 95 LYS B CA 1
ATOM 2857 C C . LYS B 1 95 ? -17.594 -6.312 -0.448 1 97.5 95 LYS B C 1
ATOM 2859 O O . LYS B 1 95 ? -16.781 -6.867 0.299 1 97.5 95 LYS B O 1
ATOM 2864 N N . ARG B 1 96 ? -18.828 -6.137 -0.2 1 96.88 96 ARG B N 1
ATOM 2865 C CA . ARG B 1 96 ? -19.406 -6.656 1.044 1 96.88 96 ARG B CA 1
ATOM 2866 C C . ARG B 1 96 ? -19.547 -8.172 0.99 1 96.88 96 ARG B C 1
ATOM 2868 O O . ARG B 1 96 ? -19.938 -8.727 -0.04 1 96.88 96 ARG B O 1
ATOM 2875 N N . TRP B 1 97 ? -19.156 -8.773 2.059 1 96.81 97 TRP B N 1
ATOM 2876 C CA . TRP B 1 97 ? -19.438 -10.195 2.227 1 96.81 97 TRP B CA 1
ATOM 2877 C C . TRP B 1 97 ? -20.938 -10.461 2.127 1 96.81 97 TRP B C 1
ATOM 2879 O O . TRP B 1 97 ? -21.75 -9.711 2.682 1 96.81 97 TRP B O 1
ATOM 2889 N N . ASP B 1 98 ? -21.344 -11.5 1.447 1 95.75 98 ASP B N 1
ATOM 2890 C CA . ASP B 1 98 ? -22.75 -11.781 1.151 1 95.75 98 ASP B CA 1
ATOM 2891 C C . ASP B 1 98 ? -23.391 -12.617 2.26 1 95.75 98 ASP B C 1
ATOM 2893 O O . ASP B 1 98 ? -24.547 -13.031 2.148 1 95.75 98 ASP B O 1
ATOM 2897 N N . GLY B 1 99 ? -22.578 -12.977 3.248 1 96.12 99 GLY B N 1
ATOM 2898 C CA . GLY B 1 99 ? -23.109 -13.734 4.367 1 96.12 99 GLY B CA 1
ATOM 2899 C C . GLY B 1 99 ? -22.938 -15.234 4.215 1 96.12 99 GLY B C 1
ATOM 2900 O O . GLY B 1 99 ? -23.203 -15.992 5.148 1 96.12 99 GLY B O 1
ATOM 2901 N N . THR B 1 100 ? -22.469 -15.656 3.061 1 96.88 100 THR B N 1
ATOM 2902 C CA . THR B 1 100 ? -22.234 -17.078 2.852 1 96.88 100 THR B CA 1
ATOM 2903 C C . THR B 1 100 ? -20.969 -17.531 3.584 1 96.88 100 THR B C 1
ATOM 2905 O O . THR B 1 100 ? -19.891 -16.969 3.365 1 96.88 100 THR B O 1
ATOM 2908 N N . VAL B 1 101 ? -21.047 -18.5 4.426 1 96.75 101 VAL B N 1
ATOM 2909 C CA . VAL B 1 101 ? -19.922 -18.984 5.199 1 96.75 101 VAL B CA 1
ATOM 2910 C C . VAL B 1 101 ? -19.062 -19.906 4.332 1 96.75 101 VAL B C 1
ATOM 2912 O O . VAL B 1 101 ? -19.547 -20.922 3.828 1 96.75 101 VAL B O 1
ATOM 2915 N N . ARG B 1 102 ? -17.875 -19.547 4.133 1 95.31 102 ARG B N 1
ATOM 2916 C CA . ARG B 1 102 ? -16.938 -20.297 3.316 1 95.31 102 ARG B CA 1
ATOM 2917 C C . ARG B 1 102 ? -15.859 -20.953 4.184 1 95.31 102 ARG B C 1
ATOM 2919 O O . ARG B 1 102 ? -15.844 -20.766 5.402 1 95.31 102 ARG B O 1
ATOM 2926 N N . GLU B 1 103 ? -15.016 -21.75 3.564 1 90.38 103 GLU B N 1
ATOM 2927 C CA . GLU B 1 103 ? -14.102 -22.703 4.191 1 90.38 103 GLU B CA 1
ATOM 2928 C C . GLU B 1 103 ? -13.109 -21.984 5.109 1 90.38 103 GLU B C 1
ATOM 2930 O O . GLU B 1 103 ? -12.789 -22.484 6.188 1 90.38 103 GLU B O 1
ATOM 2935 N N . PHE B 1 104 ? -12.609 -20.859 4.711 1 94.75 104 PHE B N 1
ATOM 2936 C CA . PHE B 1 104 ? -11.625 -20.125 5.504 1 94.75 104 PHE B CA 1
ATOM 2937 C C . PHE B 1 104 ? -12.281 -18.953 6.238 1 94.75 104 PHE B C 1
ATOM 2939 O O . PHE B 1 104 ? -12.914 -18.109 5.613 1 94.75 104 PHE B O 1
ATOM 2946 N N . GLU B 1 105 ? -12.117 -18.922 7.5 1 95.44 105 GLU B N 1
ATOM 2947 C CA . GLU B 1 105 ? -12.758 -17.922 8.352 1 95.44 105 GLU B CA 1
ATOM 2948 C C . GLU B 1 105 ? -12.484 -16.5 7.848 1 95.44 105 GLU B C 1
ATOM 2950 O O . GLU B 1 105 ? -13.383 -15.656 7.852 1 95.44 105 GLU B O 1
ATOM 2955 N N . ASN B 1 106 ? -11.305 -16.266 7.383 1 95.81 106 ASN B N 1
ATOM 2956 C CA . ASN B 1 106 ? -10.914 -14.922 6.957 1 95.81 106 ASN B CA 1
ATOM 2957 C C . ASN B 1 106 ? -11.625 -14.516 5.664 1 95.81 106 ASN B C 1
ATOM 2959 O O . ASN B 1 106 ? -11.602 -13.344 5.281 1 95.81 106 ASN B O 1
ATOM 2963 N N . TRP B 1 107 ? -12.219 -15.414 4.992 1 97.56 107 TRP B N 1
ATOM 2964 C CA . TRP B 1 107 ? -12.961 -15.094 3.779 1 97.56 107 TRP B CA 1
ATOM 2965 C C . TRP B 1 107 ? -14.32 -14.477 4.117 1 97.56 107 TRP B C 1
ATOM 2967 O O . TRP B 1 107 ? -14.953 -13.844 3.27 1 97.56 107 TRP B O 1
ATOM 2977 N N . ASN B 1 108 ? -14.781 -14.758 5.309 1 97.44 108 ASN B N 1
ATOM 2978 C CA . ASN B 1 108 ? -16.156 -14.438 5.691 1 97.44 108 ASN B CA 1
ATOM 2979 C C . ASN B 1 108 ? -16.25 -13.047 6.312 1 97.44 108 ASN B C 1
ATOM 2981 O O . ASN B 1 108 ? -16.719 -12.898 7.438 1 97.44 108 ASN B O 1
ATOM 2985 N N . ARG B 1 109 ? -15.852 -12.086 5.609 1 96.81 109 ARG B N 1
ATOM 2986 C CA . ARG B 1 109 ? -15.867 -10.68 5.98 1 96.81 109 ARG B CA 1
ATOM 2987 C C . ARG B 1 109 ? -15.789 -9.781 4.746 1 96.81 109 ARG B C 1
ATOM 2989 O O . ARG B 1 109 ? -15.57 -10.273 3.635 1 96.81 109 ARG B O 1
ATOM 2996 N N . ASP B 1 110 ? -16.094 -8.5 4.93 1 97.62 110 ASP B N 1
ATOM 2997 C CA . ASP B 1 110 ? -15.906 -7.547 3.84 1 97.62 110 ASP B CA 1
ATOM 2998 C C . ASP B 1 110 ? -14.445 -7.484 3.416 1 97.62 110 ASP B C 1
ATOM 3000 O O . ASP B 1 110 ? -13.547 -7.551 4.258 1 97.62 110 ASP B O 1
ATOM 3004 N N . HIS B 1 111 ? -14.266 -7.383 2.117 1 98.19 111 HIS B N 1
ATOM 3005 C CA . HIS B 1 111 ? -12.898 -7.281 1.617 1 98.19 111 HIS B CA 1
ATOM 3006 C C . HIS B 1 111 ? -12.758 -6.125 0.63 1 98.19 111 HIS B C 1
ATOM 3008 O O . HIS B 1 111 ? -13.719 -5.758 -0.043 1 98.19 111 HIS B O 1
ATOM 3014 N N . SER B 1 112 ? -11.594 -5.52 0.585 1 98.31 112 SER B N 1
ATOM 3015 C CA . SER B 1 112 ? -11.125 -4.699 -0.528 1 98.31 112 SER B CA 1
ATOM 3016 C C . SER B 1 112 ? -10.359 -5.535 -1.55 1 98.31 112 SER B C 1
ATOM 3018 O O . SER B 1 112 ? -10.078 -6.707 -1.31 1 98.31 112 SER B O 1
ATOM 3020 N N . LEU B 1 113 ? -10.055 -4.898 -2.67 1 98.75 113 LEU B N 1
ATOM 3021 C CA . LEU B 1 113 ? -9.219 -5.586 -3.645 1 98.75 113 LEU B CA 1
ATOM 3022 C C . LEU B 1 113 ? -7.934 -6.086 -2.998 1 98.75 113 LEU B C 1
ATOM 3024 O O . LEU B 1 113 ? -7.539 -7.238 -3.201 1 98.75 113 LEU B O 1
ATOM 3028 N N . ALA B 1 114 ? -7.336 -5.277 -2.197 1 98.69 114 ALA B N 1
ATOM 3029 C CA . ALA B 1 114 ? -6.031 -5.578 -1.611 1 98.69 114 ALA B CA 1
ATOM 3030 C C . ALA B 1 114 ? -6.145 -6.648 -0.533 1 98.69 114 ALA B C 1
ATOM 3032 O O . ALA B 1 114 ? -5.355 -7.598 -0.507 1 98.69 114 ALA B O 1
ATOM 3033 N N . SER B 1 115 ? -7.117 -6.527 0.375 1 98.44 115 SER B N 1
ATOM 3034 C CA . SER B 1 115 ? -7.227 -7.527 1.435 1 98.44 115 SER B CA 1
ATOM 3035 C C . SER B 1 115 ? -7.613 -8.891 0.872 1 98.44 115 SER B C 1
ATOM 3037 O O . SER B 1 115 ? -7.188 -9.922 1.388 1 98.44 115 SER B O 1
ATOM 3039 N N . ALA B 1 116 ? -8.414 -8.852 -0.173 1 98.69 116 ALA B N 1
ATOM 3040 C CA . ALA B 1 116 ? -8.797 -10.109 -0.806 1 98.69 116 ALA B CA 1
ATOM 3041 C C . ALA B 1 116 ? -7.586 -10.797 -1.428 1 98.69 116 ALA B C 1
ATOM 3043 O O . ALA B 1 116 ? -7.52 -12.031 -1.465 1 98.69 116 ALA B O 1
ATOM 3044 N N . MET B 1 117 ? -6.668 -10.078 -1.931 1 98.44 117 MET B N 1
ATOM 3045 C CA . MET B 1 117 ? -5.418 -10.664 -2.408 1 98.44 117 MET B CA 1
ATOM 3046 C C . MET B 1 117 ? -4.637 -11.289 -1.258 1 98.44 117 MET B C 1
ATOM 3048 O O . MET B 1 117 ? -4.219 -12.445 -1.341 1 98.44 117 MET B O 1
ATOM 3052 N N . ARG B 1 118 ? -4.484 -10.547 -0.223 1 97.56 118 ARG B N 1
ATOM 3053 C CA . ARG B 1 118 ? -3.701 -10.992 0.927 1 97.56 118 ARG B CA 1
ATOM 3054 C C . ARG B 1 118 ? -4.277 -12.266 1.528 1 97.56 118 ARG B C 1
ATOM 3056 O O . ARG B 1 118 ? -3.541 -13.203 1.837 1 97.56 118 ARG B O 1
ATOM 3063 N N . GLU B 1 119 ? -5.598 -12.273 1.653 1 97.44 119 GLU B N 1
ATOM 3064 C CA . GLU B 1 119 ? -6.254 -13.391 2.318 1 97.44 119 GLU B CA 1
ATOM 3065 C C . GLU B 1 119 ? -6.688 -14.453 1.31 1 97.44 119 GLU B C 1
ATOM 3067 O O . GLU B 1 119 ? -7.285 -15.469 1.685 1 97.44 119 GLU B O 1
ATOM 3072 N N . SER B 1 120 ? -6.352 -14.117 0.112 1 98.19 120 SER B N 1
ATOM 3073 C CA . SER B 1 120 ? -6.719 -15.008 -0.984 1 98.19 120 SER B CA 1
ATOM 3074 C C . SER B 1 120 ? -8.203 -15.336 -0.956 1 98.19 120 SER B C 1
ATOM 3076 O O . SER B 1 120 ? -8.586 -16.5 -1.06 1 98.19 120 SER B O 1
ATOM 3078 N N . ALA B 1 121 ? -9.008 -14.375 -0.749 1 98.12 121 ALA B N 1
ATOM 3079 C CA . ALA B 1 121 ? -10.461 -14.555 -0.754 1 98.12 121 ALA B CA 1
ATOM 3080 C C . ALA B 1 121 ? -10.984 -14.75 -2.174 1 98.12 121 ALA B C 1
ATOM 3082 O O . ALA B 1 121 ? -11.188 -13.781 -2.906 1 98.12 121 ALA B O 1
ATOM 3083 N N . ILE B 1 122 ? -11.328 -15.93 -2.523 1 98.38 122 ILE B N 1
ATOM 3084 C CA . ILE B 1 122 ? -11.672 -16.328 -3.885 1 98.38 122 ILE B CA 1
ATOM 3085 C C . ILE B 1 122 ? -12.961 -15.633 -4.312 1 98.38 122 ILE B C 1
ATOM 3087 O O . ILE B 1 122 ? -13.086 -15.188 -5.453 1 98.38 122 ILE B O 1
ATOM 3091 N N . TRP B 1 123 ? -13.953 -15.5 -3.377 1 98.31 123 TRP B N 1
ATOM 3092 C CA . TRP B 1 123 ? -15.266 -14.984 -3.744 1 98.31 123 TRP B CA 1
ATOM 3093 C C . TRP B 1 123 ? -15.148 -13.555 -4.277 1 98.31 123 TRP B C 1
ATOM 3095 O O . TRP B 1 123 ? -15.898 -13.164 -5.172 1 98.31 123 TRP B O 1
ATOM 3105 N N . PHE B 1 124 ? -14.273 -12.742 -3.77 1 98.69 124 PHE B N 1
ATOM 3106 C CA . PHE B 1 124 ? -14.094 -11.367 -4.234 1 98.69 124 PHE B CA 1
ATOM 3107 C C . PHE B 1 124 ? -13.648 -11.344 -5.691 1 98.69 124 PHE B C 1
ATOM 3109 O O . PHE B 1 124 ? -14.219 -10.609 -6.508 1 98.69 124 PHE B O 1
ATOM 3116 N N . TYR B 1 125 ? -12.664 -12.156 -5.977 1 98.88 125 TYR B N 1
ATOM 3117 C CA . TYR B 1 125 ? -12.062 -12.141 -7.309 1 98.88 125 TYR B CA 1
ATOM 3118 C C . TYR B 1 125 ? -12.984 -12.82 -8.32 1 98.88 125 TYR B C 1
ATOM 3120 O O . TYR B 1 125 ? -12.977 -12.469 -9.508 1 98.88 125 TYR B O 1
ATOM 3128 N N . GLN B 1 126 ? -13.75 -13.781 -7.844 1 98.62 126 GLN B N 1
ATOM 3129 C CA . GLN B 1 126 ? -14.797 -14.312 -8.711 1 98.62 126 GLN B CA 1
ATOM 3130 C C . GLN B 1 126 ? -15.836 -13.25 -9.047 1 98.62 126 GLN B C 1
ATOM 3132 O O . GLN B 1 126 ? -16.203 -13.086 -10.211 1 98.62 126 GLN B O 1
ATOM 3137 N N . ASP B 1 127 ? -16.312 -12.547 -8.039 1 98.56 127 ASP B N 1
ATOM 3138 C CA . ASP B 1 127 ? -17.266 -11.453 -8.242 1 98.56 127 ASP B CA 1
ATOM 3139 C C . ASP B 1 127 ? -16.688 -10.406 -9.195 1 98.56 127 ASP B C 1
ATOM 3141 O O . ASP B 1 127 ? -17.375 -9.961 -10.125 1 98.56 127 ASP B O 1
ATOM 3145 N N . MET B 1 128 ? -15.438 -10.031 -9 1 98.75 128 MET B N 1
ATOM 3146 C CA . MET B 1 128 ? -14.789 -9.039 -9.852 1 98.75 128 MET B CA 1
ATOM 3147 C C . MET B 1 128 ? -14.648 -9.562 -11.273 1 98.75 128 MET B C 1
ATOM 3149 O O . MET B 1 128 ? -14.797 -8.805 -12.234 1 98.75 128 MET B O 1
ATOM 3153 N N . ALA B 1 129 ? -14.336 -10.836 -11.414 1 98.88 129 ALA B N 1
ATOM 3154 C CA . ALA B 1 129 ? -14.242 -11.422 -12.75 1 98.88 129 ALA B CA 1
ATOM 3155 C C . ALA B 1 129 ? -15.57 -11.297 -13.5 1 98.88 129 ALA B C 1
ATOM 3157 O O . ALA B 1 129 ? -15.594 -10.992 -14.695 1 98.88 129 ALA B O 1
ATOM 3158 N N . ARG B 1 130 ? -16.656 -11.516 -12.844 1 98.75 130 ARG B N 1
ATOM 3159 C CA . ARG B 1 130 ? -17.969 -11.344 -13.461 1 98.75 130 ARG B CA 1
ATOM 3160 C C . ARG B 1 130 ? -18.203 -9.891 -13.836 1 98.75 130 ARG B C 1
ATOM 3162 O O . ARG B 1 130 ? -18.75 -9.602 -14.914 1 98.75 130 ARG B O 1
ATOM 3169 N N . ASP B 1 131 ? -17.797 -8.914 -12.984 1 98.69 131 ASP B N 1
ATOM 3170 C CA . ASP B 1 131 ? -17.922 -7.488 -13.297 1 98.69 131 ASP B CA 1
ATOM 3171 C C . ASP B 1 131 ? -17.109 -7.125 -14.531 1 98.69 131 ASP B C 1
ATOM 3173 O O . ASP B 1 131 ? -17.531 -6.297 -15.336 1 98.69 131 ASP B O 1
ATOM 3177 N N . ILE B 1 132 ? -15.914 -7.676 -14.672 1 98.81 132 ILE B N 1
ATOM 3178 C CA . ILE B 1 132 ? -15.023 -7.426 -15.797 1 98.81 132 ILE B CA 1
ATOM 3179 C C . ILE B 1 132 ? -15.688 -7.91 -17.094 1 98.81 132 ILE B C 1
ATOM 3181 O O . ILE B 1 132 ? -15.641 -7.223 -18.109 1 98.81 132 ILE B O 1
ATOM 3185 N N . GLY B 1 133 ? -16.266 -9.07 -17.031 1 98.75 133 GLY B N 1
ATOM 3186 C CA . GLY B 1 133 ? -16.875 -9.688 -18.203 1 98.75 133 GLY B CA 1
ATOM 3187 C C . GLY B 1 133 ? -15.883 -10.516 -19.016 1 98.75 133 GLY B C 1
ATOM 3188 O O . GLY B 1 133 ? -14.695 -10.195 -19.062 1 98.75 133 GLY B O 1
ATOM 3189 N N . THR B 1 134 ? -16.422 -11.5 -19.703 1 98.56 134 THR B N 1
ATOM 3190 C CA . THR B 1 134 ? -15.617 -12.492 -20.406 1 98.56 134 THR B CA 1
ATOM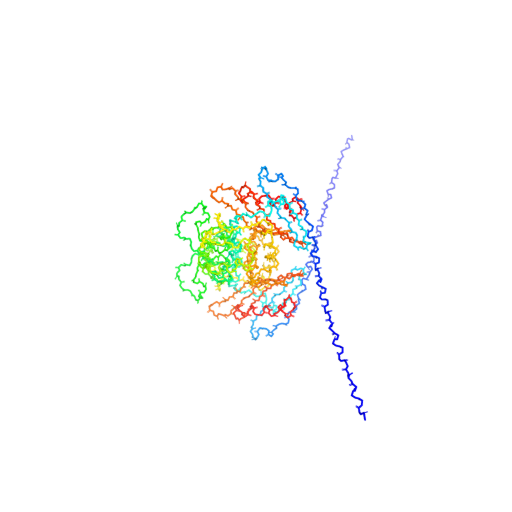 3191 C C . THR B 1 134 ? -14.828 -11.844 -21.531 1 98.56 134 THR B C 1
ATOM 3193 O O . THR B 1 134 ? -13.672 -12.188 -21.766 1 98.56 134 THR B O 1
ATOM 3196 N N . ALA B 1 135 ? -15.422 -10.93 -22.234 1 98.62 135 ALA B N 1
ATOM 3197 C CA . ALA B 1 135 ? -14.766 -10.297 -23.375 1 98.62 135 ALA B CA 1
ATOM 3198 C C . ALA B 1 135 ? -13.523 -9.531 -22.922 1 98.62 135 ALA B C 1
ATOM 3200 O O . ALA B 1 135 ? -12.438 -9.719 -23.484 1 98.62 135 ALA B O 1
ATOM 3201 N N . ASN B 1 136 ? -13.727 -8.68 -21.922 1 98.81 136 ASN B N 1
ATOM 3202 C CA . ASN B 1 136 ? -12.594 -7.922 -21.406 1 98.81 136 ASN B CA 1
ATOM 3203 C C . ASN B 1 136 ? -11.531 -8.836 -20.797 1 98.81 136 ASN B C 1
ATOM 3205 O O . ASN B 1 136 ? -10.336 -8.633 -21.016 1 98.81 136 ASN B O 1
ATOM 3209 N N . MET B 1 137 ? -11.961 -9.828 -20.047 1 98.88 137 MET B N 1
ATOM 3210 C CA . MET B 1 137 ? -11.039 -10.773 -19.438 1 98.88 137 MET B CA 1
ATOM 3211 C C . MET B 1 137 ? -10.195 -11.469 -20.5 1 98.88 137 MET B C 1
ATOM 3213 O O . MET B 1 137 ? -8.969 -11.516 -20.391 1 98.88 137 MET B O 1
ATOM 3217 N N . GLN B 1 138 ? -10.805 -11.961 -21.531 1 98.81 138 GLN B N 1
ATOM 3218 C CA . GLN B 1 138 ? -10.078 -12.641 -22.609 1 98.81 138 GLN B CA 1
ATOM 3219 C C . GLN B 1 138 ? -9.109 -11.688 -23.297 1 98.81 138 GLN B C 1
ATOM 3221 O O . GLN B 1 138 ? -7.98 -12.078 -23.625 1 98.81 138 GLN B O 1
ATOM 3226 N N . GLU B 1 139 ? -9.578 -10.539 -23.547 1 98.81 139 GLU B N 1
ATOM 3227 C CA . GLU B 1 139 ? -8.727 -9.547 -24.203 1 98.81 139 GLU B CA 1
ATOM 3228 C C . GLU B 1 139 ? -7.426 -9.344 -23.438 1 98.81 139 GLU B C 1
ATOM 3230 O O . GLU B 1 139 ? -6.34 -9.414 -24.016 1 98.81 139 GLU B O 1
ATOM 3235 N N . TYR B 1 140 ? -7.504 -9.18 -22.156 1 98.81 140 TYR B N 1
ATOM 3236 C CA . TYR B 1 140 ? -6.312 -8.82 -21.391 1 98.81 140 TYR B CA 1
ATOM 3237 C C . TYR B 1 140 ? -5.457 -10.055 -21.125 1 98.81 140 TYR B C 1
ATOM 3239 O O . TYR B 1 140 ? -4.227 -9.969 -21.078 1 98.81 140 TYR B O 1
ATOM 3247 N N . VAL B 1 141 ? -6.086 -11.211 -20.906 1 98.88 141 VAL B N 1
ATOM 3248 C CA . VAL B 1 141 ? -5.32 -12.445 -20.781 1 98.88 141 VAL B CA 1
ATOM 3249 C C . VAL B 1 141 ? -4.5 -12.688 -22.047 1 98.88 141 VAL B C 1
ATOM 3251 O O . VAL B 1 141 ? -3.34 -13.102 -21.969 1 98.88 141 VAL B O 1
ATOM 3254 N N . THR B 1 142 ? -5.066 -12.352 -23.156 1 98.81 142 THR B N 1
ATOM 3255 C CA . THR B 1 142 ? -4.383 -12.492 -24.438 1 98.81 142 THR B CA 1
ATOM 3256 C C . THR B 1 142 ? -3.281 -11.445 -24.578 1 98.81 142 THR B C 1
ATOM 3258 O O . THR B 1 142 ? -2.15 -11.773 -24.938 1 98.81 142 THR B O 1
ATOM 3261 N N . ARG B 1 143 ? -3.57 -10.219 -24.25 1 98.69 143 ARG B N 1
ATOM 3262 C CA . ARG B 1 143 ? -2.619 -9.125 -24.391 1 98.69 143 ARG B CA 1
ATOM 3263 C C . ARG B 1 143 ? -1.383 -9.359 -23.531 1 98.69 143 ARG B C 1
ATOM 3265 O O . ARG B 1 143 ? -0.271 -8.992 -23.922 1 98.69 143 ARG B O 1
ATOM 3272 N N . MET B 1 144 ? -1.646 -9.969 -22.375 1 98.25 144 MET B N 1
ATOM 3273 C CA . MET B 1 144 ? -0.505 -10.18 -21.5 1 98.25 144 MET B CA 1
ATOM 3274 C C . MET B 1 144 ? 0.193 -11.5 -21.812 1 98.25 144 MET B C 1
ATOM 3276 O O . MET B 1 144 ? 1.229 -11.82 -21.234 1 98.25 144 MET B O 1
ATOM 3280 N N . LYS B 1 145 ? -0.403 -12.289 -22.734 1 98.5 145 LYS B N 1
ATOM 3281 C CA . LYS B 1 145 ? 0.126 -13.602 -23.094 1 98.5 145 LYS B CA 1
ATOM 3282 C C . LYS B 1 145 ? 0.291 -14.492 -21.875 1 98.5 145 LYS B C 1
ATOM 3284 O O . LYS B 1 145 ? 1.349 -15.094 -21.672 1 98.5 145 LYS B O 1
ATOM 3289 N N . TYR B 1 146 ? -0.757 -14.562 -21.109 1 98.88 146 TYR B N 1
ATOM 3290 C CA . TYR B 1 146 ? -0.716 -15.328 -19.859 1 98.88 146 TYR B CA 1
ATOM 3291 C C . TYR B 1 146 ? -0.905 -16.812 -20.125 1 98.88 146 TYR B C 1
ATOM 3293 O O . TYR B 1 146 ? -1.996 -17.25 -20.5 1 98.88 146 TYR B O 1
ATOM 3301 N N . GLY B 1 147 ? 0.121 -17.531 -19.969 1 98.81 147 GLY B N 1
ATOM 3302 C CA . GLY B 1 147 ? 0.056 -18.969 -20.141 1 98.81 147 GLY B CA 1
ATOM 3303 C C . GLY B 1 147 ? -0.592 -19.391 -21.453 1 98.81 147 GLY B C 1
ATOM 3304 O O . GLY B 1 147 ? -0.214 -18.906 -22.516 1 98.81 147 GLY B O 1
ATOM 3305 N N . ASN B 1 148 ? -1.542 -20.359 -21.344 1 98.88 148 ASN B N 1
ATOM 3306 C CA . ASN B 1 148 ? -2.213 -20.875 -22.547 1 98.88 148 ASN B CA 1
ATOM 3307 C C . ASN B 1 148 ? -3.367 -19.969 -22.969 1 98.88 148 ASN B C 1
ATOM 3309 O O . ASN B 1 148 ? -4.027 -20.234 -23.969 1 98.88 148 ASN B O 1
ATOM 3313 N N . GLN B 1 149 ? -3.707 -18.969 -22.203 1 98.88 149 GLN B N 1
ATOM 3314 C CA . GLN B 1 149 ? -4.68 -17.922 -22.516 1 98.88 149 GLN B CA 1
ATOM 3315 C C . GLN B 1 149 ? -6.078 -18.516 -22.688 1 98.88 149 GLN B C 1
ATOM 3317 O O . GLN B 1 149 ? -6.898 -17.969 -23.422 1 98.88 149 GLN B O 1
ATOM 3322 N N . ASP B 1 150 ? -6.359 -19.625 -22.031 1 98.88 150 ASP B N 1
ATOM 3323 C CA . ASP B 1 150 ? -7.641 -20.312 -22.172 1 98.88 150 ASP B CA 1
ATOM 3324 C C . ASP B 1 150 ? -8.539 -20.031 -20.969 1 98.88 150 ASP B C 1
ATOM 3326 O O . ASP B 1 150 ? -8.344 -20.594 -19.891 1 98.88 150 ASP B O 1
ATOM 3330 N N . ILE B 1 151 ? -9.523 -19.203 -21.172 1 98.81 151 ILE B N 1
ATOM 3331 C CA . ILE B 1 151 ? -10.414 -18.906 -20.047 1 98.81 151 ILE B CA 1
ATOM 3332 C C . ILE B 1 151 ? -11.773 -19.547 -20.281 1 98.81 151 ILE B C 1
ATOM 3334 O O . ILE B 1 151 ? -12.797 -19.062 -19.797 1 98.81 151 ILE B O 1
ATOM 3338 N N . SER B 1 152 ? -11.859 -20.641 -21.047 1 98.62 152 SER B N 1
ATOM 3339 C CA . SER B 1 152 ? -13.117 -21.266 -21.422 1 98.62 152 SER B CA 1
ATOM 3340 C C . SER B 1 152 ? -13.719 -22.047 -20.25 1 98.62 152 SER B C 1
ATOM 3342 O O . SER B 1 152 ? -14.883 -22.453 -20.312 1 98.62 152 SER B O 1
ATOM 3344 N N . GLY B 1 153 ? -12.961 -22.219 -19.156 1 98.31 153 GLY B N 1
ATOM 3345 C CA . GLY B 1 153 ? -13.383 -23.062 -18.047 1 98.31 153 GLY B CA 1
ATOM 3346 C C . GLY B 1 153 ? -14.344 -22.359 -17.109 1 98.31 153 GLY B C 1
ATOM 3347 O O . GLY B 1 153 ? -14.492 -22.766 -15.953 1 98.31 153 GLY B O 1
ATOM 3348 N N . GLY B 1 154 ? -15 -21.234 -17.516 1 97.25 154 GLY B N 1
ATOM 3349 C CA . GLY B 1 154 ? -15.961 -20.516 -16.688 1 97.25 154 GLY B CA 1
ATOM 3350 C C . GLY B 1 154 ? -15.609 -19.047 -16.516 1 97.25 154 GLY B C 1
ATOM 3351 O O . GLY B 1 154 ? -14.43 -18.688 -16.422 1 97.25 154 GLY B O 1
ATOM 3352 N N . SER B 1 155 ? -16.625 -18.266 -16.344 1 96.69 155 SER B N 1
ATOM 3353 C CA . SER B 1 155 ? -16.453 -16.812 -16.312 1 96.69 155 SER B CA 1
ATOM 3354 C C . SER B 1 155 ? -15.789 -16.359 -15.008 1 96.69 155 SER B C 1
ATOM 3356 O O . SER B 1 155 ? -15.172 -15.297 -14.961 1 96.69 155 SER B O 1
ATOM 3358 N N . ASP B 1 156 ? -15.93 -17.172 -13.992 1 98.19 156 ASP B N 1
ATOM 3359 C CA . ASP B 1 156 ? -15.375 -16.75 -12.711 1 98.19 156 ASP B CA 1
ATOM 3360 C C . ASP B 1 156 ? -14.586 -17.875 -12.055 1 98.19 156 ASP B C 1
ATOM 3362 O O . ASP B 1 156 ? -14.359 -17.859 -10.836 1 98.19 156 ASP B O 1
ATOM 3366 N N . SER B 1 157 ? -14.148 -18.891 -12.867 1 98.31 157 SER B N 1
ATOM 3367 C CA . SER B 1 157 ? -13.523 -20.047 -12.227 1 98.31 157 SER B CA 1
ATOM 3368 C C . SER B 1 157 ? -12.422 -20.625 -13.102 1 98.31 157 SER B C 1
ATOM 3370 O O . SER B 1 157 ? -11.773 -21.609 -12.727 1 98.31 157 SER B O 1
ATOM 3372 N N . PHE B 1 158 ? -12.164 -20.016 -14.242 1 98.81 158 PHE B N 1
ATOM 3373 C CA . PHE B 1 158 ? -11.289 -20.594 -15.25 1 98.81 158 PHE B CA 1
ATOM 3374 C C . PHE B 1 158 ? -9.867 -20.75 -14.711 1 98.81 158 PHE B C 1
ATOM 3376 O O . PHE B 1 158 ? -9.07 -21.516 -15.258 1 98.81 158 PHE B O 1
ATOM 3383 N N . TRP B 1 159 ? -9.484 -20.078 -13.625 1 98.81 159 TRP B N 1
ATOM 3384 C CA . TRP B 1 159 ? -8.125 -20.141 -13.109 1 98.81 159 TRP B CA 1
ATOM 3385 C C . TRP B 1 159 ? -8.023 -21.141 -11.953 1 98.81 159 TRP B C 1
ATOM 3387 O O . TRP B 1 159 ? -6.945 -21.359 -11.406 1 98.81 159 TRP B O 1
ATOM 3397 N N . LEU B 1 160 ? -9.125 -21.703 -11.531 1 98.62 160 LEU B N 1
ATOM 3398 C CA . LEU B 1 160 ? -9.211 -22.609 -10.391 1 98.62 160 LEU B CA 1
ATOM 3399 C C . LEU B 1 160 ? -9.398 -24.047 -10.844 1 98.62 160 LEU B C 1
ATOM 3401 O O . LEU B 1 160 ? -10.531 -24.5 -11.023 1 98.62 160 LEU B O 1
ATOM 3405 N N . ASN B 1 161 ? -8.273 -24.734 -10.922 1 98.38 161 ASN B N 1
ATOM 3406 C CA . ASN B 1 161 ? -8.297 -26.109 -11.406 1 98.38 161 ASN B CA 1
ATOM 3407 C C . ASN B 1 161 ? -9.172 -26.25 -12.648 1 98.38 161 ASN B C 1
ATOM 3409 O O . ASN B 1 161 ? -10.047 -27.125 -12.703 1 98.38 161 ASN B O 1
ATOM 3413 N N . SER B 1 162 ? -8.93 -25.453 -13.633 1 98.38 162 SER B N 1
ATOM 3414 C CA . SER B 1 162 ? -9.758 -25.359 -14.828 1 98.38 162 SER B CA 1
ATOM 3415 C C . SER B 1 162 ? -8.914 -25.094 -16.062 1 98.38 162 SER B C 1
ATOM 3417 O O . SER B 1 162 ? -7.855 -25.688 -16.25 1 98.38 162 SER B O 1
ATOM 3419 N N . SER B 1 163 ? -9.398 -24.297 -17.031 1 98.81 163 SER B N 1
ATOM 3420 C CA . SER B 1 163 ? -8.875 -24.266 -18.391 1 98.81 163 SER B CA 1
ATOM 3421 C C . SER B 1 163 ? -7.578 -23.469 -18.453 1 98.81 163 SER B C 1
ATOM 3423 O O . SER B 1 163 ? -6.715 -23.75 -19.297 1 98.81 163 SER B O 1
ATOM 3425 N N . LEU B 1 164 ? -7.406 -22.469 -17.641 1 98.94 164 LEU B N 1
ATOM 3426 C CA . LEU B 1 164 ? -6.223 -21.625 -17.703 1 98.94 164 LEU B CA 1
ATOM 3427 C C . LEU B 1 164 ? -5.016 -22.328 -17.094 1 98.94 164 LEU B C 1
ATOM 3429 O O . LEU B 1 164 ? -5.109 -22.906 -16.016 1 98.94 164 LEU B O 1
ATOM 3433 N N . LYS B 1 165 ? -3.914 -22.344 -17.812 1 98.94 165 LYS B N 1
ATOM 3434 C CA . LYS B 1 165 ? -2.686 -23 -17.359 1 98.94 165 LYS B CA 1
ATOM 3435 C C . LYS B 1 165 ? -1.468 -22.125 -17.641 1 98.94 165 LYS B C 1
ATOM 3437 O O . LYS B 1 165 ? -1.464 -21.344 -18.609 1 98.94 165 LYS B O 1
ATOM 3442 N N . ILE B 1 166 ? -0.438 -22.281 -16.844 1 98.94 166 ILE B N 1
ATOM 3443 C CA . ILE B 1 166 ? 0.797 -21.516 -16.984 1 98.94 166 ILE B CA 1
ATOM 3444 C C . ILE B 1 166 ? 1.959 -22.297 -16.375 1 98.94 166 ILE B C 1
ATOM 3446 O O . ILE B 1 166 ? 1.78 -23.031 -15.398 1 98.94 166 ILE B O 1
ATOM 3450 N N . SER B 1 167 ? 3.125 -22.125 -16.969 1 98.94 167 SER B N 1
ATOM 3451 C CA . SER B 1 167 ? 4.312 -22.766 -16.422 1 98.94 167 SER B CA 1
ATOM 3452 C C . SER B 1 167 ? 5.031 -21.859 -15.438 1 98.94 167 SER B C 1
ATOM 3454 O O . SER B 1 167 ? 4.746 -20.656 -15.375 1 98.94 167 SER B O 1
ATOM 3456 N N . ALA B 1 168 ? 5.91 -22.484 -14.641 1 98.94 168 ALA B N 1
ATOM 3457 C CA . ALA B 1 168 ? 6.688 -21.688 -13.703 1 98.94 168 ALA B CA 1
ATOM 3458 C C . ALA B 1 168 ? 7.547 -20.656 -14.43 1 98.94 168 ALA B C 1
ATOM 3460 O O . ALA B 1 168 ? 7.688 -19.516 -13.977 1 98.94 168 ALA B O 1
ATOM 3461 N N . VAL B 1 169 ? 8.141 -21.047 -15.523 1 98.88 169 VAL B N 1
ATOM 3462 C CA . VAL B 1 169 ? 8.953 -20.125 -16.312 1 98.88 169 VAL B CA 1
ATOM 3463 C C . VAL B 1 169 ? 8.086 -18.969 -16.812 1 98.88 169 VAL B C 1
ATOM 3465 O O . VAL B 1 169 ? 8.492 -17.812 -16.719 1 98.88 169 VAL B O 1
ATOM 3468 N N . GLU B 1 170 ? 6.934 -19.297 -17.266 1 98.94 170 GLU B N 1
ATOM 3469 C CA . GLU B 1 170 ? 6.023 -18.266 -17.75 1 98.94 170 GLU B CA 1
ATOM 3470 C C . GLU B 1 170 ? 5.543 -17.375 -16.609 1 98.94 170 GLU B C 1
ATOM 3472 O O . GLU B 1 170 ? 5.352 -16.172 -16.797 1 98.94 170 GLU B O 1
ATOM 3477 N N . GLN B 1 171 ? 5.289 -17.922 -15.422 1 98.88 171 GLN B N 1
ATOM 3478 C CA . GLN B 1 171 ? 4.914 -17.141 -14.25 1 98.88 171 GLN B CA 1
ATOM 3479 C C . GLN B 1 171 ? 6.008 -16.141 -13.875 1 98.88 171 GLN B C 1
ATOM 3481 O O . GLN B 1 171 ? 5.727 -14.984 -13.562 1 98.88 171 GLN B O 1
ATOM 3486 N N . ALA B 1 172 ? 7.227 -16.641 -13.875 1 98.88 172 ALA B N 1
ATOM 3487 C CA . ALA B 1 172 ? 8.352 -15.766 -13.562 1 98.88 172 ALA B CA 1
ATOM 3488 C C . ALA B 1 172 ? 8.453 -14.633 -14.578 1 98.88 172 ALA B C 1
ATOM 3490 O O . ALA B 1 172 ? 8.719 -13.484 -14.203 1 98.88 172 ALA B O 1
ATOM 3491 N N . ASP B 1 173 ? 8.25 -14.945 -15.797 1 98.75 173 ASP B N 1
ATOM 3492 C CA . ASP B 1 173 ? 8.281 -13.93 -16.844 1 98.75 173 ASP B CA 1
ATOM 3493 C C . ASP B 1 173 ? 7.18 -12.898 -16.656 1 98.75 173 ASP B C 1
ATOM 3495 O O . ASP B 1 173 ? 7.41 -11.695 -16.797 1 98.75 173 ASP B O 1
ATOM 3499 N N . PHE B 1 174 ? 6.008 -13.367 -16.375 1 98.94 174 PHE B N 1
ATOM 3500 C CA . PHE B 1 174 ? 4.883 -12.484 -16.078 1 98.94 174 PHE B CA 1
ATOM 3501 C C . PHE B 1 174 ? 5.219 -11.539 -14.93 1 98.94 174 PHE B C 1
ATOM 3503 O O . PHE B 1 174 ? 5 -10.336 -15.031 1 98.94 174 PHE B O 1
ATOM 3510 N N . ILE B 1 175 ? 5.797 -12.055 -13.859 1 98.94 175 ILE B N 1
ATOM 3511 C CA . ILE B 1 175 ? 6.148 -11.258 -12.688 1 98.94 175 ILE B CA 1
ATOM 3512 C C . ILE B 1 175 ? 7.258 -10.273 -13.047 1 98.94 175 ILE B C 1
ATOM 3514 O O . ILE B 1 175 ? 7.254 -9.125 -12.586 1 98.94 175 ILE B O 1
ATOM 3518 N N . GLU B 1 176 ? 8.195 -10.719 -13.852 1 98.94 176 GLU B N 1
ATOM 3519 C CA . GLU B 1 176 ? 9.258 -9.805 -14.258 1 98.94 176 GLU B CA 1
ATOM 3520 C C . GLU B 1 176 ? 8.703 -8.609 -15.031 1 98.94 176 GLU B C 1
ATOM 3522 O O . GLU B 1 176 ? 9.102 -7.473 -14.797 1 98.94 176 GLU B O 1
ATOM 3527 N N . LYS B 1 177 ? 7.828 -8.883 -15.938 1 98.94 177 LYS B N 1
ATOM 3528 C CA . LYS B 1 177 ? 7.195 -7.801 -16.688 1 98.94 177 LYS B CA 1
ATOM 3529 C C . LYS B 1 177 ? 6.434 -6.859 -15.766 1 98.94 177 LYS B C 1
ATOM 3531 O O . LYS B 1 177 ? 6.406 -5.648 -15.992 1 98.94 177 LYS B O 1
ATOM 3536 N N . LEU B 1 178 ? 5.797 -7.414 -14.719 1 98.94 178 LEU B N 1
ATOM 3537 C CA . LEU B 1 178 ? 5.133 -6.586 -13.719 1 98.94 178 LEU B CA 1
ATOM 3538 C C . LEU B 1 178 ? 6.141 -5.699 -13 1 98.94 178 LEU B C 1
ATOM 3540 O O . LEU B 1 178 ? 5.918 -4.496 -12.844 1 98.94 178 LEU B O 1
ATOM 3544 N N . VAL B 1 179 ? 7.242 -6.32 -12.586 1 98.88 179 VAL B N 1
ATOM 3545 C CA . VAL B 1 179 ? 8.281 -5.594 -11.867 1 98.88 179 VAL B CA 1
ATOM 3546 C C . VAL B 1 179 ? 8.789 -4.434 -12.727 1 98.88 179 VAL B C 1
ATOM 3548 O O . VAL B 1 179 ? 8.969 -3.32 -12.227 1 98.88 179 VAL B O 1
ATOM 3551 N N . ARG B 1 180 ? 8.891 -4.699 -13.961 1 98.44 180 ARG B N 1
ATOM 3552 C CA . ARG B 1 180 ? 9.43 -3.709 -14.891 1 98.44 180 ARG B CA 1
ATOM 3553 C C . ARG B 1 180 ? 8.336 -2.756 -15.359 1 98.44 180 ARG B C 1
ATOM 3555 O O . ARG B 1 180 ? 8.609 -1.791 -16.078 1 98.44 180 ARG B O 1
ATOM 3562 N N . GLU B 1 181 ? 7.137 -3.045 -15.008 1 98.5 181 GLU B N 1
ATOM 3563 C CA . GLU B 1 181 ? 5.977 -2.258 -15.406 1 98.5 181 GLU B CA 1
ATOM 3564 C C . GLU B 1 181 ? 5.852 -2.178 -16.922 1 98.5 181 GLU B C 1
ATOM 3566 O O . GLU B 1 181 ? 5.656 -1.095 -17.484 1 98.5 181 GLU B O 1
ATOM 3571 N N . ARG B 1 182 ? 5.988 -3.338 -17.531 1 98.38 182 ARG B N 1
ATOM 3572 C CA . ARG B 1 182 ? 5.949 -3.438 -18.984 1 98.38 182 ARG B CA 1
ATOM 3573 C C . ARG B 1 182 ? 4.762 -4.273 -19.438 1 98.38 182 ARG B C 1
ATOM 3575 O O . ARG B 1 182 ? 4.668 -4.637 -20.625 1 98.38 182 ARG B O 1
ATOM 3582 N N . LEU B 1 183 ? 3.936 -4.648 -18.547 1 98.88 183 LEU B N 1
ATOM 3583 C CA . LEU B 1 183 ? 2.678 -5.281 -18.922 1 98.88 183 LEU B CA 1
ATOM 3584 C C . LEU B 1 183 ? 1.743 -4.277 -19.594 1 98.88 183 LEU B C 1
ATOM 3586 O O . LEU B 1 183 ? 1.922 -3.064 -19.438 1 98.88 183 LEU B O 1
ATOM 3590 N N . PRO B 1 184 ? 0.771 -4.77 -20.344 1 98.69 184 PRO B N 1
ATOM 3591 C CA . PRO B 1 184 ? -0.114 -3.865 -21.094 1 98.69 184 PRO B CA 1
ATOM 3592 C C . PRO B 1 184 ? -1.182 -3.229 -20.203 1 98.69 184 PRO B C 1
ATOM 3594 O O . PRO B 1 184 ? -2.375 -3.328 -20.5 1 98.69 184 PRO B O 1
ATOM 3597 N N . PHE B 1 185 ? -0.768 -2.586 -19.141 1 98.88 185 PHE B N 1
ATOM 3598 C CA . PHE B 1 185 ? -1.608 -1.879 -18.188 1 98.88 185 PHE B CA 1
ATOM 3599 C C . PHE B 1 185 ? -1.016 -0.517 -17.844 1 98.88 185 PHE B C 1
ATOM 3601 O O . PHE B 1 185 ? 0.172 -0.276 -18.078 1 98.88 185 PHE B O 1
ATOM 3608 N N . ASN B 1 186 ? -1.924 0.335 -17.375 1 98.38 186 ASN B N 1
ATOM 3609 C CA . ASN B 1 186 ? -1.422 1.596 -16.844 1 98.38 186 ASN B CA 1
ATOM 3610 C C . ASN B 1 186 ? -0.33 1.366 -15.797 1 98.38 186 ASN B C 1
ATOM 3612 O O . ASN B 1 186 ? -0.446 0.473 -14.953 1 98.38 186 ASN B O 1
ATOM 3616 N N . GLU B 1 187 ? 0.719 2.182 -15.844 1 98.12 187 GLU B N 1
ATOM 3617 C CA . GLU B 1 187 ? 1.86 2.041 -14.945 1 98.12 187 GLU B CA 1
ATOM 3618 C C . GLU B 1 187 ? 1.423 2.115 -13.484 1 98.12 187 GLU B C 1
ATOM 3620 O O . GLU B 1 187 ? 1.906 1.351 -12.648 1 98.12 187 GLU B O 1
ATOM 3625 N N . ASN B 1 188 ? 0.526 3.02 -13.188 1 97.69 188 ASN B N 1
ATOM 3626 C CA . ASN B 1 188 ? 0.082 3.189 -11.812 1 97.69 188 ASN B CA 1
ATOM 3627 C C . ASN B 1 188 ? -0.649 1.951 -11.305 1 97.69 188 ASN B C 1
ATOM 3629 O O . ASN B 1 188 ? -0.561 1.616 -10.117 1 97.69 188 ASN B O 1
ATOM 3633 N N . HIS B 1 189 ? -1.417 1.3 -12.172 1 98.69 189 HIS B N 1
ATOM 3634 C CA . HIS B 1 189 ? -2.062 0.053 -11.781 1 98.69 189 HIS B CA 1
ATOM 3635 C C . HIS B 1 189 ? -1.031 -1.017 -11.438 1 98.69 189 HIS B C 1
ATOM 3637 O O . HIS B 1 189 ? -1.208 -1.769 -10.477 1 98.69 189 HIS B O 1
ATOM 3643 N N . GLN B 1 190 ? 0.02 -1.111 -12.227 1 98.88 190 GLN B N 1
ATOM 3644 C CA . GLN B 1 190 ? 1.072 -2.088 -11.961 1 98.88 190 GLN B CA 1
ATOM 3645 C C . GLN B 1 190 ? 1.774 -1.794 -10.641 1 98.88 190 GLN B C 1
ATOM 3647 O O . GLN B 1 190 ? 2.031 -2.707 -9.852 1 98.88 190 GLN B O 1
ATOM 3652 N N . LYS B 1 191 ? 2.047 -0.507 -10.352 1 98.56 191 LYS B N 1
ATOM 3653 C CA . LYS B 1 191 ? 2.637 -0.116 -9.078 1 98.56 191 LYS B CA 1
ATOM 3654 C C . LYS B 1 191 ? 1.725 -0.489 -7.91 1 98.56 191 LYS B C 1
ATOM 3656 O O . LYS B 1 191 ? 2.188 -1.006 -6.891 1 98.56 191 LYS B O 1
ATOM 3661 N N . THR B 1 192 ? 0.447 -0.236 -8.086 1 98.56 192 THR B N 1
ATOM 3662 C CA . THR B 1 192 ? -0.545 -0.554 -7.062 1 98.56 192 THR B CA 1
ATOM 3663 C C . THR B 1 192 ? -0.547 -2.049 -6.758 1 98.56 192 THR B C 1
ATOM 3665 O O . THR B 1 192 ? -0.496 -2.449 -5.594 1 98.56 192 THR B O 1
ATOM 3668 N N . VAL B 1 193 ? -0.55 -2.855 -7.746 1 98.94 193 VAL B N 1
ATOM 3669 C CA . VAL B 1 193 ? -0.625 -4.301 -7.559 1 98.94 193 VAL B CA 1
ATOM 3670 C C . VAL B 1 193 ? 0.668 -4.809 -6.922 1 98.94 193 VAL B C 1
ATOM 3672 O O . VAL B 1 193 ? 0.641 -5.688 -6.062 1 98.94 193 VAL B O 1
ATOM 3675 N N . LYS B 1 194 ? 1.806 -4.246 -7.344 1 98.88 194 LYS B N 1
ATOM 3676 C CA . LYS B 1 194 ? 3.057 -4.609 -6.688 1 98.88 194 LYS B CA 1
ATOM 3677 C C . LYS B 1 194 ? 2.99 -4.34 -5.184 1 98.88 194 LYS B C 1
ATOM 3679 O O . LYS B 1 194 ? 3.418 -5.172 -4.379 1 98.88 194 LYS B O 1
ATOM 3684 N N . ARG B 1 195 ? 2.4 -3.238 -4.797 1 98.12 195 ARG B N 1
ATOM 3685 C CA . ARG B 1 195 ? 2.277 -2.918 -3.377 1 98.12 195 ARG B CA 1
ATOM 3686 C C . ARG B 1 195 ? 1.316 -3.875 -2.68 1 98.12 195 ARG B C 1
ATOM 3688 O O . ARG B 1 195 ? 1.555 -4.281 -1.541 1 98.12 195 ARG B O 1
ATOM 3695 N N . MET B 1 196 ? 0.263 -4.23 -3.363 1 98.69 196 MET B N 1
ATOM 3696 C CA . MET B 1 196 ? -0.717 -5.148 -2.793 1 98.69 196 MET B CA 1
ATOM 3697 C C . MET B 1 196 ? -0.086 -6.508 -2.506 1 98.69 196 MET B C 1
ATOM 3699 O O . MET B 1 196 ? -0.577 -7.258 -1.661 1 98.69 196 MET B O 1
ATOM 3703 N N . MET B 1 197 ? 1.006 -6.812 -3.141 1 98.88 197 MET B N 1
ATOM 3704 C CA . MET B 1 197 ? 1.629 -8.133 -3.061 1 98.88 197 MET B CA 1
ATOM 3705 C C . MET B 1 197 ? 2.625 -8.195 -1.907 1 98.88 197 MET B C 1
ATOM 3707 O O . MET B 1 197 ? 3.191 -9.25 -1.626 1 98.88 197 MET B O 1
ATOM 3711 N N . ILE B 1 198 ? 2.855 -7.098 -1.228 1 98.62 198 ILE B N 1
ATOM 3712 C CA . ILE B 1 198 ? 3.842 -7.078 -0.152 1 98.62 198 ILE B CA 1
ATOM 3713 C C . ILE B 1 198 ? 3.414 -8.039 0.957 1 98.62 198 ILE B C 1
ATOM 3715 O O . ILE B 1 198 ? 2.289 -7.957 1.455 1 98.62 198 ILE B O 1
ATOM 3719 N N . GLN B 1 199 ? 4.375 -8.891 1.33 1 97.38 199 GLN B N 1
ATOM 3720 C CA . GLN B 1 199 ? 4.129 -9.859 2.393 1 97.38 199 GLN B CA 1
ATOM 3721 C C . GLN B 1 199 ? 5.102 -9.664 3.555 1 97.38 199 GLN B C 1
ATOM 3723 O O . GLN B 1 199 ? 4.805 -10.047 4.688 1 97.38 199 GLN B O 1
ATOM 3728 N N . ASP B 1 200 ? 6.207 -9.242 3.328 1 96.81 200 ASP B N 1
ATOM 3729 C CA . ASP B 1 200 ? 7.266 -9.031 4.312 1 96.81 200 ASP B CA 1
ATOM 3730 C C . ASP B 1 200 ? 8.125 -7.824 3.941 1 96.81 200 ASP B C 1
ATOM 3732 O O . ASP B 1 200 ? 8.883 -7.875 2.971 1 96.81 200 ASP B O 1
ATOM 3736 N N . GLU B 1 201 ? 8.023 -6.809 4.695 1 97.25 201 GLU B N 1
ATOM 3737 C CA . GLU B 1 201 ? 8.766 -5.574 4.453 1 97.25 201 GLU B CA 1
ATOM 3738 C C . GLU B 1 201 ? 9.805 -5.328 5.543 1 97.25 201 GLU B C 1
ATOM 3740 O O . GLU B 1 201 ? 9.453 -4.977 6.672 1 97.25 201 GLU B O 1
ATOM 3745 N N . GLN B 1 202 ? 11.047 -5.559 5.199 1 96 202 GLN B N 1
ATOM 3746 C CA . GLN B 1 202 ? 12.203 -5.328 6.062 1 96 202 GLN B CA 1
ATOM 3747 C C . GLN B 1 202 ? 13.094 -4.219 5.508 1 96 202 GLN B C 1
ATOM 3749 O O . GLN B 1 202 ? 12.906 -3.777 4.371 1 96 202 GLN B O 1
ATOM 3754 N N . ASP B 1 203 ? 14.023 -3.727 6.398 1 94.06 203 ASP B N 1
ATOM 3755 C CA . ASP B 1 203 ? 14.945 -2.688 5.945 1 94.06 203 ASP B CA 1
ATOM 3756 C C . ASP B 1 203 ? 15.797 -3.182 4.777 1 94.06 203 ASP B C 1
ATOM 3758 O O . ASP B 1 203 ? 16.062 -2.432 3.834 1 94.06 203 ASP B O 1
ATOM 3762 N N . ALA B 1 204 ? 16.141 -4.477 4.797 1 96.31 204 ALA B N 1
ATOM 3763 C CA . ALA B 1 204 ? 17.109 -5.02 3.836 1 96.31 204 ALA B CA 1
ATOM 3764 C C . ALA B 1 204 ? 16.391 -5.523 2.58 1 96.31 204 ALA B C 1
ATOM 3766 O O . ALA B 1 204 ? 17.031 -5.703 1.536 1 96.31 204 ALA B O 1
ATOM 3767 N N . TYR B 1 205 ? 15.102 -5.867 2.75 1 97.88 205 TYR B N 1
ATOM 3768 C CA . TYR B 1 205 ? 14.391 -6.398 1.595 1 97.88 205 TYR B CA 1
ATOM 3769 C C . TYR B 1 205 ? 12.883 -6.203 1.746 1 97.88 205 TYR B C 1
ATOM 3771 O O . TYR B 1 205 ? 12.391 -5.984 2.854 1 97.88 205 TYR B O 1
ATOM 3779 N N . THR B 1 206 ? 12.172 -6.207 0.688 1 98.5 206 THR B N 1
ATOM 3780 C CA . THR B 1 206 ? 10.719 -6.316 0.631 1 98.5 206 THR B CA 1
ATOM 3781 C C . THR B 1 206 ? 10.297 -7.5 -0.235 1 98.5 206 THR B C 1
ATOM 3783 O O . THR B 1 206 ? 10.68 -7.586 -1.405 1 98.5 206 THR B O 1
ATOM 3786 N N . LEU B 1 207 ? 9.562 -8.445 0.377 1 98.81 207 LEU B N 1
ATOM 3787 C CA . LEU B 1 207 ? 9.07 -9.625 -0.318 1 98.81 207 LEU B CA 1
ATOM 3788 C C . LEU B 1 207 ? 7.629 -9.43 -0.777 1 98.81 207 LEU B C 1
ATOM 3790 O O . LEU B 1 207 ? 6.75 -9.133 0.036 1 98.81 207 LEU B O 1
ATOM 3794 N N . HIS B 1 208 ? 7.434 -9.484 -2.076 1 98.94 208 HIS B N 1
ATOM 3795 C CA . HIS B 1 208 ? 6.129 -9.469 -2.729 1 98.94 208 HIS B CA 1
ATOM 3796 C C . HIS B 1 208 ? 5.734 -10.859 -3.213 1 98.94 208 HIS B C 1
ATOM 3798 O O . HIS B 1 208 ? 6.504 -11.516 -3.918 1 98.94 208 HIS B O 1
ATOM 3804 N N . GLY B 1 209 ? 4.512 -11.32 -2.83 1 98.88 209 GLY B N 1
ATOM 3805 C CA . GLY B 1 209 ? 4.195 -12.68 -3.254 1 98.88 209 GLY B CA 1
ATOM 3806 C C . GLY B 1 209 ? 2.705 -12.969 -3.266 1 98.88 209 GLY B C 1
ATOM 3807 O O . GLY B 1 209 ? 1.91 -12.18 -2.75 1 98.88 209 GLY B O 1
ATOM 3808 N N . LYS B 1 210 ? 2.361 -13.992 -3.898 1 98.94 210 LYS B N 1
ATOM 3809 C CA . LYS B 1 210 ? 1.019 -14.562 -3.941 1 98.94 210 LYS B CA 1
ATOM 3810 C C . LYS B 1 210 ? 1.07 -16.078 -3.957 1 98.94 210 LYS B C 1
ATOM 3812 O O . LYS B 1 210 ? 1.729 -16.688 -4.812 1 98.94 210 LYS B O 1
ATOM 3817 N N . THR B 1 211 ? 0.388 -16.688 -2.975 1 98.88 211 THR B N 1
ATOM 3818 C CA . THR B 1 211 ? 0.257 -18.141 -2.916 1 98.88 211 THR B CA 1
ATOM 3819 C C . THR B 1 211 ? -0.917 -18.609 -3.77 1 98.88 211 THR B C 1
ATOM 3821 O O . THR B 1 211 ? -1.812 -17.828 -4.09 1 98.88 211 THR B O 1
ATOM 3824 N N . GLY B 1 212 ? -0.879 -19.859 -4.207 1 98.81 212 GLY B N 1
ATOM 3825 C CA . GLY B 1 212 ? -1.983 -20.625 -4.773 1 98.81 212 GLY B CA 1
ATOM 3826 C C . GLY B 1 212 ? -2.023 -22.062 -4.297 1 98.81 212 GLY B C 1
ATOM 3827 O O . GLY B 1 212 ? -0.982 -22.703 -4.172 1 98.81 212 GLY B O 1
ATOM 3828 N N . THR B 1 213 ? -3.205 -22.469 -3.969 1 98.69 213 THR B N 1
ATOM 3829 C CA . THR B 1 213 ? -3.432 -23.859 -3.574 1 98.69 213 THR B CA 1
ATOM 3830 C C . THR B 1 213 ? -4.641 -24.438 -4.305 1 98.69 213 THR B C 1
ATOM 3832 O O . THR B 1 213 ? -5.695 -23.797 -4.363 1 98.69 213 THR B O 1
ATOM 3835 N N . ARG B 1 214 ? -4.391 -25.578 -4.934 1 98.62 214 ARG B N 1
ATOM 3836 C CA . ARG B 1 214 ? -5.559 -26.281 -5.457 1 98.62 214 ARG B CA 1
ATOM 3837 C C . ARG B 1 214 ? -6.383 -26.891 -4.324 1 98.62 214 ARG B C 1
ATOM 3839 O O . ARG B 1 214 ? -5.992 -27.906 -3.738 1 98.62 214 ARG B O 1
ATOM 3846 N N . LEU B 1 215 ? -7.5 -26.359 -4.094 1 96.75 215 LEU B N 1
ATOM 3847 C CA . LEU B 1 215 ? -8.266 -26.688 -2.893 1 96.75 215 LEU B CA 1
ATOM 3848 C C . LEU B 1 215 ? -9.008 -28 -3.059 1 96.75 215 LEU B C 1
ATOM 3850 O O . LEU B 1 215 ? -9.414 -28.625 -2.072 1 96.75 215 LEU B O 1
ATOM 3854 N N . SER B 1 216 ? -9.172 -28.469 -4.312 1 95.62 216 SER B N 1
ATOM 3855 C CA . SER B 1 216 ? -9.938 -29.688 -4.551 1 95.62 216 SER B CA 1
ATOM 3856 C C . SER B 1 216 ? -9.234 -30.906 -3.969 1 95.62 216 SER B C 1
ATOM 3858 O O . SER B 1 216 ? -9.883 -31.844 -3.512 1 95.62 216 SER B O 1
ATOM 3860 N N . ASP B 1 217 ? -7.887 -30.906 -3.994 1 96.56 217 ASP B N 1
ATOM 3861 C CA . ASP B 1 217 ? -7.184 -32.125 -3.576 1 96.56 217 ASP B CA 1
ATOM 3862 C C . ASP B 1 217 ? -5.859 -31.781 -2.896 1 96.56 217 ASP B C 1
ATOM 3864 O O . ASP B 1 217 ? -5.129 -32.688 -2.461 1 96.56 217 ASP B O 1
ATOM 3868 N N . PHE B 1 218 ? -5.582 -30.469 -2.85 1 95.69 218 PHE B N 1
ATOM 3869 C CA . PHE B 1 218 ? -4.328 -30 -2.273 1 95.69 218 PHE B CA 1
ATOM 3870 C C . PHE B 1 218 ? -3.139 -30.641 -2.979 1 95.69 218 PHE B C 1
ATOM 3872 O O . PHE B 1 218 ? -2.107 -30.906 -2.354 1 95.69 218 PHE B O 1
ATOM 3879 N N . GLY B 1 219 ? -3.246 -30.906 -4.27 1 98.06 219 GLY B N 1
ATOM 3880 C CA . GLY B 1 219 ? -2.219 -31.594 -5.031 1 98.06 219 GLY B CA 1
ATOM 3881 C C . GLY B 1 219 ? -1.304 -30.641 -5.789 1 98.06 219 GLY B C 1
ATOM 3882 O O . GLY B 1 219 ? -0.358 -31.078 -6.449 1 98.06 219 GLY B O 1
ATOM 3883 N N . LEU B 1 220 ? -1.609 -29.375 -5.688 1 98.88 220 LEU B N 1
ATOM 3884 C CA . LEU B 1 220 ? -0.807 -28.375 -6.375 1 98.88 220 LEU B CA 1
ATOM 3885 C C . LEU B 1 220 ? -0.709 -27.094 -5.543 1 98.88 220 LEU B C 1
ATOM 3887 O O . LEU B 1 220 ? -1.729 -26.531 -5.148 1 98.88 220 LEU B O 1
ATOM 3891 N N . GLY B 1 221 ? 0.472 -26.719 -5.227 1 98.88 221 GLY B N 1
ATOM 3892 C CA . GLY B 1 221 ? 0.778 -25.453 -4.555 1 98.88 221 GLY B CA 1
ATOM 3893 C C . GLY B 1 221 ? 1.678 -24.547 -5.367 1 98.88 221 GLY B C 1
ATOM 3894 O O . GLY B 1 221 ? 2.596 -25.016 -6.043 1 98.88 221 GLY B O 1
ATOM 3895 N N . TRP B 1 222 ? 1.389 -23.25 -5.316 1 98.94 222 TRP B N 1
ATOM 3896 C CA . TRP B 1 222 ? 2.166 -22.203 -5.988 1 98.94 222 TRP B CA 1
ATOM 3897 C C . TRP B 1 222 ? 2.652 -21.156 -4.992 1 98.94 222 TRP B C 1
ATOM 3899 O O . TRP B 1 222 ? 2.004 -20.906 -3.973 1 98.94 222 TRP B O 1
ATOM 3909 N N . TYR B 1 223 ? 3.717 -20.578 -5.27 1 98.94 223 TYR B N 1
ATOM 3910 C CA . TYR B 1 223 ? 4.117 -19.281 -4.73 1 98.94 223 TYR B CA 1
ATOM 3911 C C . TYR B 1 223 ? 4.934 -18.5 -5.754 1 98.94 223 TYR B C 1
ATOM 3913 O O . TYR B 1 223 ? 5.969 -18.984 -6.227 1 98.94 223 TYR B O 1
ATOM 3921 N N . THR B 1 224 ? 4.441 -17.359 -6.156 1 98.94 224 THR B N 1
ATOM 3922 C CA . THR B 1 224 ? 5.121 -16.531 -7.148 1 98.94 224 THR B CA 1
ATOM 3923 C C . THR B 1 224 ? 5.25 -15.086 -6.66 1 98.94 224 THR B C 1
ATOM 3925 O O . THR B 1 224 ? 4.461 -14.633 -5.828 1 98.94 224 THR B O 1
ATOM 3928 N N . GLY B 1 225 ? 6.27 -14.438 -7.113 1 98.94 225 GLY B N 1
ATOM 3929 C CA . GLY B 1 225 ? 6.484 -13.062 -6.699 1 98.94 225 GLY B CA 1
ATOM 3930 C C . GLY B 1 225 ? 7.898 -12.57 -6.961 1 98.94 225 GLY B C 1
ATOM 3931 O O . GLY B 1 225 ? 8.539 -12.992 -7.926 1 98.94 225 GLY B O 1
ATOM 3932 N N . PHE B 1 226 ? 8.297 -11.594 -6.16 1 98.94 226 PHE B N 1
ATOM 3933 C CA . PHE B 1 226 ? 9.625 -11.016 -6.297 1 98.94 226 PHE B CA 1
ATOM 3934 C C . PHE B 1 226 ? 10.102 -10.438 -4.973 1 98.94 226 PHE B C 1
ATOM 3936 O O . PHE B 1 226 ? 9.297 -10.188 -4.07 1 98.94 226 PHE B O 1
ATOM 3943 N N . VAL B 1 227 ? 11.375 -10.297 -4.852 1 98.94 227 VAL B N 1
ATOM 3944 C CA . VAL B 1 227 ? 11.992 -9.688 -3.678 1 98.94 227 VAL B CA 1
ATOM 3945 C C . VAL B 1 227 ? 12.898 -8.539 -4.109 1 98.94 227 VAL B C 1
ATOM 3947 O O . VAL B 1 227 ? 13.703 -8.688 -5.031 1 98.94 227 VAL B O 1
ATOM 3950 N N . GLU B 1 228 ? 12.633 -7.398 -3.512 1 98.56 228 GLU B N 1
ATOM 3951 C CA . GLU B 1 228 ? 13.469 -6.223 -3.74 1 98.56 228 GLU B CA 1
ATOM 3952 C C . GLU B 1 228 ? 14.531 -6.078 -2.652 1 98.56 228 GLU B C 1
ATOM 3954 O O . GLU B 1 228 ? 14.219 -6.152 -1.461 1 98.56 228 GLU B O 1
ATOM 3959 N N . THR B 1 229 ? 15.734 -5.957 -3.062 1 97.94 229 THR B N 1
ATOM 3960 C CA . THR B 1 229 ? 16.844 -5.605 -2.178 1 97.94 229 THR B CA 1
ATOM 3961 C C . THR B 1 229 ? 17.531 -4.328 -2.654 1 97.94 229 THR B C 1
ATOM 3963 O O . THR B 1 229 ? 17.156 -3.768 -3.689 1 97.94 229 THR B O 1
ATOM 3966 N N . LYS B 1 230 ? 18.484 -3.855 -1.853 1 92.88 230 LYS B N 1
ATOM 3967 C CA . LYS B 1 230 ? 19.219 -2.658 -2.244 1 92.88 230 LYS B CA 1
ATOM 3968 C C . LYS B 1 230 ? 19.984 -2.887 -3.543 1 92.88 230 LYS B C 1
ATOM 3970 O O . LYS B 1 230 ? 20.203 -1.952 -4.32 1 92.88 230 LYS B O 1
ATOM 3975 N N . LYS B 1 231 ? 20.297 -4.094 -3.82 1 93.75 231 LYS B N 1
ATOM 3976 C CA . LYS B 1 231 ? 21.219 -4.398 -4.91 1 93.75 231 LYS B CA 1
ATOM 3977 C C . LYS B 1 231 ? 20.469 -4.828 -6.168 1 93.75 231 LYS B C 1
ATOM 3979 O O . LYS B 1 231 ? 20.938 -4.625 -7.285 1 93.75 231 LYS B O 1
ATOM 3984 N N . ASP B 1 232 ? 19.391 -5.52 -5.945 1 97.25 232 ASP B N 1
ATOM 3985 C CA . ASP B 1 232 ? 18.719 -6.148 -7.082 1 97.25 232 ASP B CA 1
ATOM 3986 C C . ASP B 1 232 ? 17.281 -6.492 -6.742 1 97.25 232 ASP B C 1
ATOM 3988 O O . ASP B 1 232 ? 16.859 -6.367 -5.59 1 97.25 232 ASP B O 1
ATOM 3992 N N . THR B 1 233 ? 16.531 -6.699 -7.738 1 98.75 233 THR B N 1
ATOM 3993 C CA . THR B 1 233 ? 15.242 -7.363 -7.625 1 98.75 233 THR B CA 1
ATOM 3994 C C . THR B 1 233 ? 15.289 -8.758 -8.25 1 98.75 233 THR B C 1
ATOM 3996 O O . THR B 1 233 ? 15.844 -8.938 -9.336 1 98.75 233 THR B O 1
ATOM 3999 N N . TRP B 1 234 ? 14.773 -9.742 -7.527 1 98.88 234 TRP B N 1
ATOM 4000 C CA . TRP B 1 234 ? 14.695 -11.117 -8 1 98.88 234 TRP B CA 1
ATOM 4001 C C . TRP B 1 234 ? 13.242 -11.57 -8.125 1 98.88 234 TRP B C 1
ATOM 4003 O O . TRP B 1 234 ? 12.453 -11.398 -7.199 1 98.88 234 TRP B O 1
ATOM 4013 N N . VAL B 1 235 ? 12.906 -12.141 -9.281 1 98.94 235 VAL B N 1
ATOM 4014 C CA . VAL B 1 235 ? 11.578 -12.727 -9.438 1 98.94 235 VAL B CA 1
ATOM 4015 C C . VAL B 1 235 ? 11.656 -14.242 -9.234 1 98.94 235 VAL B C 1
ATOM 4017 O O . VAL B 1 235 ? 12.703 -14.852 -9.469 1 98.94 235 VAL B O 1
ATOM 4020 N N . PHE B 1 236 ? 10.523 -14.859 -8.797 1 98.94 236 PHE B N 1
ATOM 4021 C CA . PHE B 1 236 ? 10.523 -16.297 -8.555 1 98.94 236 PHE B CA 1
ATOM 4022 C C . PHE B 1 236 ? 9.148 -16.891 -8.836 1 98.94 236 PHE B C 1
ATOM 4024 O O . PHE B 1 236 ? 8.141 -16.188 -8.781 1 98.94 236 PHE B O 1
ATOM 4031 N N . ALA B 1 237 ? 9.125 -18.125 -9.117 1 99 237 ALA B N 1
ATOM 4032 C CA . ALA B 1 237 ? 7.934 -18.969 -9.227 1 99 237 ALA B CA 1
ATOM 4033 C C . ALA B 1 237 ? 8.211 -20.391 -8.773 1 99 237 ALA B C 1
ATOM 4035 O O . ALA B 1 237 ? 9.141 -21.031 -9.273 1 99 237 ALA B O 1
ATOM 4036 N N . VAL B 1 238 ? 7.422 -20.828 -7.805 1 98.94 238 VAL B N 1
ATOM 4037 C CA . VAL B 1 238 ? 7.504 -22.188 -7.289 1 98.94 238 VAL B CA 1
ATOM 4038 C C . VAL B 1 238 ? 6.172 -22.906 -7.504 1 98.94 238 VAL B C 1
ATOM 4040 O O . VAL B 1 238 ? 5.109 -22.328 -7.262 1 98.94 238 VAL B O 1
ATOM 4043 N N . ASN B 1 239 ? 6.176 -24.109 -8.008 1 98.88 239 ASN B N 1
ATOM 4044 C CA . ASN B 1 239 ? 5.035 -25 -7.824 1 98.88 239 ASN B CA 1
ATOM 4045 C C . ASN B 1 239 ? 5.469 -26.359 -7.301 1 98.88 239 ASN B C 1
ATOM 4047 O O . ASN B 1 239 ? 6.617 -26.766 -7.492 1 98.88 239 ASN B O 1
ATOM 4051 N N . ILE B 1 240 ? 4.59 -27.016 -6.605 1 98.94 240 ILE B N 1
ATOM 4052 C CA . ILE B 1 240 ? 4.895 -28.266 -5.906 1 98.94 240 ILE B CA 1
ATOM 4053 C C . ILE B 1 240 ? 3.635 -29.125 -5.812 1 98.94 240 ILE B C 1
ATOM 4055 O O . ILE B 1 240 ? 2.518 -28.609 -5.801 1 98.94 240 ILE B O 1
ATOM 4059 N N . ASP B 1 241 ? 3.848 -30.484 -5.863 1 98.81 241 ASP B N 1
ATOM 4060 C CA . ASP B 1 241 ? 2.76 -31.359 -5.461 1 98.81 241 ASP B CA 1
ATOM 4061 C C . ASP B 1 241 ? 2.471 -31.234 -3.967 1 98.81 241 ASP B C 1
ATOM 4063 O O . ASP B 1 241 ? 2.902 -32.062 -3.172 1 98.81 241 ASP B O 1
ATOM 4067 N N . GLY B 1 242 ? 1.749 -30.234 -3.586 1 98.31 242 GLY B N 1
ATOM 4068 C CA . GLY B 1 242 ? 1.474 -29.844 -2.211 1 98.31 242 GLY B CA 1
ATOM 4069 C C . GLY B 1 242 ? 0.703 -28.531 -2.105 1 98.31 242 GLY B C 1
ATOM 4070 O O . GLY B 1 242 ? -0.11 -28.219 -2.975 1 98.31 242 GLY B O 1
ATOM 4071 N N . SER B 1 243 ? 0.88 -27.797 -0.995 1 98.12 243 SER B N 1
ATOM 4072 C CA . SER B 1 243 ? 0.119 -26.578 -0.731 1 98.12 243 SER B CA 1
ATOM 4073 C C . SER B 1 243 ? 0.908 -25.328 -1.131 1 98.12 243 SER B C 1
ATOM 4075 O O . SER B 1 243 ? 2.129 -25.391 -1.295 1 98.12 243 SER B O 1
ATOM 4077 N N . GLY B 1 244 ? 0.193 -24.266 -1.269 1 98.69 244 GLY B N 1
ATOM 4078 C CA . GLY B 1 244 ? 0.843 -22.984 -1.467 1 98.69 244 GLY B CA 1
ATOM 4079 C C . GLY B 1 244 ? 1.764 -22.594 -0.325 1 98.69 244 GLY B C 1
ATOM 4080 O O . GLY B 1 244 ? 2.801 -21.969 -0.542 1 98.69 244 GLY B O 1
ATOM 4081 N N . THR B 1 245 ? 1.377 -22.953 0.885 1 98.12 245 THR B N 1
ATOM 4082 C CA . THR B 1 245 ? 2.217 -22.703 2.051 1 98.12 245 THR B CA 1
ATOM 4083 C C . THR B 1 245 ? 3.559 -23.406 1.918 1 98.12 245 THR B C 1
ATOM 4085 O O . THR B 1 245 ? 4.605 -22.828 2.203 1 98.12 245 THR B O 1
ATOM 4088 N N . SER B 1 246 ? 3.514 -24.641 1.462 1 98.56 246 SER B N 1
ATOM 4089 C CA . SER B 1 246 ? 4.75 -25.375 1.227 1 98.56 246 SER B CA 1
ATOM 4090 C C . SER B 1 246 ? 5.613 -24.688 0.175 1 98.56 246 SER B C 1
ATOM 4092 O O . SER B 1 246 ? 6.828 -24.562 0.343 1 98.56 246 SER B O 1
ATOM 4094 N N . ALA B 1 247 ? 5.004 -24.281 -0.875 1 98.94 247 ALA B N 1
ATOM 4095 C CA . ALA B 1 247 ? 5.719 -23.578 -1.937 1 98.94 247 ALA B CA 1
ATOM 4096 C C . ALA B 1 247 ? 6.375 -22.297 -1.407 1 98.94 247 ALA B C 1
ATOM 4098 O O . ALA B 1 247 ? 7.527 -22.016 -1.729 1 98.94 247 ALA B O 1
ATOM 4099 N N . LYS B 1 248 ? 5.625 -21.562 -0.637 1 98.88 248 LYS B N 1
ATOM 4100 C CA . LYS B 1 248 ? 6.148 -20.328 -0.049 1 98.88 248 LYS B CA 1
ATOM 4101 C C . LYS B 1 248 ? 7.367 -20.609 0.827 1 98.88 248 LYS B C 1
ATOM 4103 O O . LYS B 1 248 ? 8.375 -19.906 0.743 1 98.88 248 LYS B O 1
ATOM 4108 N N . ASN B 1 249 ? 7.266 -21.594 1.683 1 98.69 249 ASN B N 1
ATOM 4109 C CA . ASN B 1 249 ? 8.375 -21.953 2.555 1 98.69 249 ASN B CA 1
ATOM 4110 C C . ASN B 1 249 ? 9.633 -22.297 1.752 1 98.69 249 ASN B C 1
ATOM 4112 O O . ASN B 1 249 ? 10.734 -21.891 2.127 1 98.69 249 ASN B O 1
ATOM 4116 N N . ILE B 1 250 ? 9.469 -23 0.683 1 98.88 250 ILE B N 1
ATOM 4117 C CA . ILE B 1 250 ? 10.578 -23.375 -0.188 1 98.88 250 ILE B CA 1
ATOM 4118 C C . ILE B 1 250 ? 11.203 -22.109 -0.778 1 98.88 250 ILE B C 1
ATOM 4120 O O . ILE B 1 250 ? 12.43 -21.953 -0.752 1 98.88 250 ILE B O 1
ATOM 4124 N N . ALA B 1 251 ? 10.406 -21.234 -1.312 1 98.88 251 ALA B N 1
ATOM 4125 C CA . ALA B 1 251 ? 10.906 -20.016 -1.926 1 98.88 251 ALA B CA 1
ATOM 4126 C C . ALA B 1 251 ? 11.719 -19.188 -0.927 1 98.88 251 ALA B C 1
ATOM 4128 O O . ALA B 1 251 ? 12.828 -18.75 -1.229 1 98.88 251 ALA B O 1
ATOM 4129 N N . VAL B 1 252 ? 11.133 -19.016 0.26 1 98.75 252 VAL B N 1
ATOM 4130 C CA . VAL B 1 252 ? 11.773 -18.188 1.275 1 98.75 252 VAL B CA 1
ATOM 4131 C C . VAL B 1 252 ? 13.094 -18.812 1.702 1 98.75 252 VAL B C 1
ATOM 4133 O O . VAL B 1 252 ? 14.117 -18.125 1.803 1 98.75 252 VAL B O 1
ATOM 4136 N N . GLU B 1 253 ? 13.109 -20.078 1.908 1 98.62 253 GLU B N 1
ATOM 4137 C CA . GLU B 1 253 ? 14.344 -20.75 2.311 1 98.62 253 GLU B CA 1
ATOM 4138 C C . GLU B 1 253 ? 15.383 -20.703 1.199 1 98.62 253 GLU B C 1
ATOM 4140 O O . GLU B 1 253 ? 16.578 -20.531 1.465 1 98.62 253 GLU B O 1
ATOM 4145 N N . ALA B 1 254 ? 14.969 -20.906 -0.033 1 98.75 254 ALA B N 1
ATOM 4146 C CA . ALA B 1 254 ? 15.891 -20.812 -1.161 1 98.75 254 ALA B CA 1
ATOM 4147 C C . ALA B 1 254 ? 16.516 -19.422 -1.236 1 98.75 254 ALA B C 1
ATOM 4149 O O . ALA B 1 254 ? 17.719 -19.297 -1.484 1 98.75 254 ALA B O 1
ATOM 4150 N N . LEU B 1 255 ? 15.711 -18.375 -1.035 1 98.62 255 LEU B N 1
ATOM 4151 C CA . LEU B 1 255 ? 16.203 -17 -1.046 1 98.62 255 LEU B CA 1
ATOM 4152 C C . LEU B 1 255 ? 17.219 -16.781 0.068 1 98.62 255 LEU B C 1
ATOM 4154 O O . LEU B 1 255 ? 18.219 -16.078 -0.122 1 98.62 255 LEU B O 1
ATOM 4158 N N . ARG B 1 256 ? 16.984 -17.391 1.194 1 98.06 256 ARG B N 1
ATOM 4159 C CA . ARG B 1 256 ? 17.922 -17.297 2.307 1 98.06 256 ARG B CA 1
ATOM 4160 C C . ARG B 1 256 ? 19.234 -18.016 1.979 1 98.06 256 ARG B C 1
ATOM 4162 O O . ARG B 1 256 ? 20.312 -17.469 2.207 1 98.06 256 ARG B O 1
ATOM 4169 N N . GLN B 1 257 ? 19.094 -19.203 1.444 1 97.19 257 GLN B N 1
ATOM 4170 C CA . GLN B 1 257 ? 20.281 -19.984 1.102 1 97.19 257 GLN B CA 1
ATOM 4171 C C . GLN B 1 257 ? 21.141 -19.266 0.072 1 97.19 257 GLN B C 1
ATOM 4173 O O . GLN B 1 257 ? 22.359 -19.344 0.11 1 97.19 257 GLN B O 1
ATOM 4178 N N . LYS B 1 258 ? 20.469 -18.578 -0.785 1 96.81 258 LYS B N 1
ATOM 4179 C CA . LYS B 1 258 ? 21.188 -17.828 -1.815 1 96.81 258 LYS B CA 1
ATOM 4180 C C . LYS B 1 258 ? 21.656 -16.469 -1.289 1 96.81 258 LYS B C 1
ATOM 4182 O O . LYS B 1 258 ? 22.25 -15.688 -2.027 1 96.81 258 LYS B O 1
ATOM 4187 N N . LYS B 1 259 ? 21.344 -16.141 0.003 1 96.5 259 LYS B N 1
ATOM 4188 C CA . LYS B 1 259 ? 21.734 -14.93 0.702 1 96.5 259 LYS B CA 1
ATOM 4189 C C . LYS B 1 259 ? 21.156 -13.695 0.027 1 96.5 259 LYS B C 1
ATOM 4191 O O . LYS B 1 259 ? 21.797 -12.641 -0.01 1 96.5 259 LYS B O 1
ATOM 4196 N N . ILE B 1 260 ? 20.062 -13.961 -0.573 1 97.31 260 ILE B N 1
ATOM 4197 C CA . ILE B 1 260 ? 19.344 -12.836 -1.16 1 97.31 260 ILE B CA 1
ATOM 4198 C C . ILE B 1 260 ? 18.578 -12.086 -0.072 1 97.31 260 ILE B C 1
ATOM 4200 O O . ILE B 1 260 ? 18.5 -10.859 -0.093 1 97.31 260 ILE B O 1
ATOM 4204 N N . ILE B 1 261 ? 17.969 -12.891 0.84 1 96.94 261 ILE B N 1
ATOM 4205 C CA . ILE B 1 261 ? 17.375 -12.289 2.031 1 96.94 261 ILE B CA 1
ATOM 4206 C C . ILE B 1 261 ? 18.016 -12.883 3.281 1 96.94 261 ILE B C 1
ATOM 4208 O O . ILE B 1 261 ? 18.75 -13.867 3.201 1 96.94 261 ILE B O 1
ATOM 4212 N N . LYS B 1 262 ? 17.797 -12.164 4.449 1 87.31 262 LYS B N 1
ATOM 4213 C CA . LYS B 1 262 ? 18.391 -12.625 5.707 1 87.31 262 LYS B CA 1
ATOM 4214 C C . LYS B 1 262 ? 17.344 -13.352 6.562 1 87.31 262 LYS B C 1
ATOM 4216 O O . LYS B 1 262 ? 16.156 -13.062 6.477 1 87.31 262 LYS B O 1
#

Foldseek 3Di:
DPPPPPPPPPPPPPPPPPPPPPPPPPPQPEAEQPQVVLQVPFDKKKWKAFLVPRHIYIHPVVQLADKDQPALQCLLVLLQLLCQQPLDVAQAGKDAAPQDDDDDNLLRGIDGSLVCQVVVNLVVSLVSLVSSDDVSQLVQLVQQVAAPSDQVQDSRCCRARHDGIHGFVSLQVSQSCLVVQNRPGDSVSSVRSQVSQFDDDDPFKTWGWGKGANPVPQQKIKIWHWMDGPVTIMTMIMMTRGYNVSRVSSVVVSCVVVVVDD/DPDDCPPPPPPPPPPPPPPPPPPPPPPQPEAEQPQVVLQVPFDKKKWKAFLVPRHIYIHPVVQLADKDQPALQCLLVLLQLLCQQPLDVAQAGKDAAPQDDDDDPLLRGIDGSLVCQVVVNLVVSLVSLVSSPPVSQLVQLVQQVAAPSDQVQDSRCCRARHDGIHGFVSLQVSQSCLVVQNRPGDSVSSVRSQVSQFDDDDPFKTWGWGKGANPVPQQKIKIWHWMDGPVTIMTMIMMTRGYNVSRVSSVVVSCVVVVVDD